Protein 4RLZ (pdb70)

Foldseek 3Di:
DQDQWFDQAFQQRFAAQQAGDGFDFKWWAQCPPFWAFFQTQWAFLLQRHAALYDQDSQQAQKWWAWWAQQDPDPFQRIKGQTQAPVRHRDALPDLHLAHRNHRFWFFKWWWWKFWDDDDDPDPCQGIWIWIFGLADQQQQRSHGMGGIGTDGDDDDHGTTMMTGTAFTEDDDPTDIGQRHGRQNHGPVDHGGRTQDTDADPAPQKTWIWRKDQGDYDYDDDTDIHTHFGTSVRSVVSNVSSDDAPEQWFKKFWAQVVVRDTPFIWTQGSRRGIMARHHRITTDDHDRSIDIITDGHDYPRDDTDHD/DFFDQKFDWAFQQRFAAQQAGDGFDFKWWAQPVPFFAFFQTQWAFLLQRRAALYDQDSQQAQKWWAWWAQQPPDPFQRIKGQTQAPVRHRDDLPPQHQAHRNHHFWFFKWWWWKFWDDDPDPDDCQRIWIWIFGLQDQQQQRSVRMTGTGTDGDDDDHGTTMITGTAFTEDDPVTDTGQRDGRNNHGPPHDGGRGQDTDFDDDPQKTFIWRWDQGDYPYDDDGDIHTHFGTSSSSNVSNVSSGDDPAQWWKKFKADPVVRDTDFIWIQGSRGGIMAREHHITTDDDDRSIGMITDGGDYPPDDTDHD

Sequence (613 aa):
TKPFTLPILTIGELTNSRFPAPIDQLYTSPNADVVVQPQNGRCSLDGELQGTTQLLTTAICSYRGMTSNPTRDYWDGHLLHLVHPNGATYDPTEDVPAPFGTQDFRGILYGVLTQNPRASGDEAANSQGVYISSTSEKFTPKLGTIGLHQVQGNIASNQQSKFTPVGIAVNGNTPFRQWELPNYSGALTLNTNLAPAVGPNFPGEQILFFRSNVPSVQGGQPIEIDCLIPQEWVSHFYQESAPSQSDVALVRYVNPDTGRTIFEAKLHRQGFITIAATGSNPVVVPPNGYFRFDSWVNQFYALAPMKTKPFTLPILTIGELTNSRFPAPIDQLYTSPNADVVVQPQNGRCSLDGELQGTTQLLTTAICSYRGMTSNPTRDYWDGHLLHLVHPNGATYDPTEDVPAPFGTQDFRGILYGVLTQNPRASGDEAANSQGVYISSTSEKFTPKLGTIGLHQVQGNIASNQQSKFTPVGIAVNGNTPFRQWELPNYSGALTLNTNLAPAVGPNFPGEQILFFRSNVPSVQGGQPIEIDCLIPQEWVSHFYQESAPSQSDVALVRYVNPDTGRTIFEAKLHRQQGFITIAATGSNPVVVPPNGYFRFDSWVNQFYALAPM

B-factor: mean 13.74, std 7.56, range [4.58, 46.25]

Nearest PDB structures (foldseek):
  4rm0-assembly1_B  TM=9.981E-01  e=3.046E-60  Norovirus NLV/IF1998/2003/Iraq
  5zuq-assembly1_A-2  TM=9.611E-01  e=1.675E-45  Norovirus Hu/GII.17/C142/GF/1978
  5f4j-assembly1_A-2  TM=9.579E-01  e=4.910E-45  Norovirus GII/Hu/JP/2002/GII.P16_GII.17/Saitama/T87
  8v97-assembly1_B  TM=9.602E-01  e=1.293E-44  Norovirus GII
  4x05-assembly2_C  TM=9.397E-01  e=1.238E-43  Norovirus Hu/GII.4/Farmington Hills/2004/USA

Solvent-accessible surface area: 23514 Å² total; per-residue (Å²): 132,100,95,6,59,15,6,98,14,25,24,26,42,6,1,0,1,0,2,28,9,41,7,62,63,2,35,1,16,76,34,70,156,69,97,7,36,2,0,3,0,1,0,12,1,30,4,108,57,61,12,0,2,24,17,11,13,28,6,2,0,12,6,66,2,62,3,17,92,90,44,227,41,198,40,1,29,15,38,0,87,12,42,8,17,78,29,47,117,16,56,54,123,46,120,10,1,0,2,63,0,0,0,1,0,54,0,0,0,1,0,1,0,6,13,67,69,115,88,40,76,102,73,7,12,2,0,11,1,0,0,0,5,3,52,22,131,79,3,18,0,20,100,12,28,0,2,0,26,68,30,29,46,116,11,30,38,89,41,118,3,69,3,34,8,3,0,0,0,43,27,88,128,8,69,26,120,23,29,84,32,0,52,1,14,13,72,185,67,157,38,54,71,59,3,67,52,16,28,44,148,55,132,49,12,10,7,0,0,2,31,0,60,4,18,5,0,12,18,33,133,78,11,45,0,3,0,1,0,0,5,32,6,0,33,32,2,72,50,46,53,1,69,29,109,33,68,2,0,12,0,60,6,5,18,61,121,91,61,166,61,75,16,34,0,2,0,18,93,88,0,4,0,0,0,18,20,125,24,68,63,63,14,129,20,25,111,47,0,21,8,103,48,62,41,41,19,92,97,141,79,69,19,57,113,92,247,91,87,92,7,55,15,8,97,15,25,25,20,45,5,1,0,1,0,2,29,10,35,6,60,60,1,33,1,11,74,40,87,144,68,96,8,38,2,0,3,1,0,0,10,1,46,10,106,54,33,12,0,5,25,18,12,13,29,5,2,0,12,8,61,2,75,1,17,88,86,46,232,48,195,45,1,28,14,39,0,85,13,43,8,17,88,31,47,115,16,65,54,115,50,126,16,1,0,3,66,0,0,0,1,0,58,0,0,0,1,0,1,0,5,16,71,54,108,101,31,71,92,70,8,8,2,0,9,0,0,0,0,5,3,57,20,133,81,3,16,0,26,102,10,26,0,2,0,24,68,28,29,44,115,12,34,37,79,43,125,4,67,4,34,9,3,0,0,0,19,39,89,124,8,59,30,114,25,28,66,34,0,44,2,25,5,64,180,50,159,43,57,71,56,3,66,51,18,29,63,124,48,115,51,11,13,8,0,1,0,30,0,61,4,18,2,0,7,10,36,114,84,5,42,0,2,0,1,0,0,6,32,4,0,34,34,2,70,49,50,59,1,61,18,100,30,92,5,0,7,0,62,3,9,19,67,102,85,41,165,58,76,15,19,0,3,0,15,105,49,0,11,0,0,0,15,14,116,32,66,64,65,17,128,19,31,108,76,0,41,8,86,42,47,47,54,27,82,114,151,65,74,12,57,118,96

Structure (mmCIF, N/CA/C/O backbone):
data_4RLZ
#
_entry.id   4RLZ
#
_cell.length_a   49.495
_cell.length_b   112.663
_cell.length_c   59.711
_cell.angle_alpha   90.00
_cell.angle_beta   108.50
_cell.angle_gamma   90.00
#
_symmetry.space_group_name_H-M   'P 1 21 1'
#
loop_
_entity.id
_entity.type
_entity.pdbx_description
1 polymer 'Capsid protein'
2 non-polymer GLYCEROL
3 water water
#
loop_
_atom_site.group_PDB
_atom_site.id
_atom_site.type_symbol
_atom_site.label_atom_id
_atom_site.label_alt_id
_atom_site.label_comp_id
_atom_site.label_asym_id
_atom_site.label_entity_id
_atom_site.label_seq_id
_atom_site.pdbx_PDB_ins_code
_atom_site.Cartn_x
_atom_site.Cartn_y
_atom_site.Cartn_z
_atom_site.occupancy
_atom_site.B_iso_or_equiv
_atom_site.auth_seq_id
_atom_site.auth_comp_id
_atom_site.auth_asym_id
_atom_site.auth_atom_id
_atom_site.pdbx_PDB_model_num
ATOM 1 N N . THR A 1 11 ? -0.769 -3.545 45.376 1.00 29.64 222 THR A N 1
ATOM 2 C CA . THR A 1 11 ? -1.241 -2.209 45.024 1.00 29.01 222 THR A CA 1
ATOM 3 C C . THR A 1 11 ? -0.504 -1.662 43.799 1.00 26.85 222 THR A C 1
ATOM 4 O O . THR A 1 11 ? 0.725 -1.676 43.745 1.00 27.54 222 THR A O 1
ATOM 8 N N . LYS A 1 12 ? -1.262 -1.185 42.817 1.00 24.52 223 LYS A N 1
ATOM 9 C CA . LYS A 1 12 ? -0.682 -0.672 41.580 1.00 22.29 223 LYS A CA 1
ATOM 10 C C . LYS A 1 12 ? 0.259 0.485 41.870 1.00 19.76 223 LYS A C 1
ATOM 11 O O . LYS A 1 12 ? -0.155 1.489 42.444 1.00 19.11 223 LYS A O 1
ATOM 17 N N . PRO A 1 13 ? 1.531 0.351 41.477 1.00 18.52 224 PRO A N 1
ATOM 18 C CA . PRO A 1 13 ? 2.498 1.415 41.765 1.00 17.10 224 PRO A CA 1
ATOM 19 C C . PRO A 1 13 ? 2.222 2.697 40.989 1.00 14.59 224 PRO A C 1
ATOM 20 O O . PRO A 1 13 ? 1.854 2.673 39.811 1.00 14.80 224 PRO A O 1
ATOM 24 N N . PHE A 1 14 ? 2.409 3.816 41.674 1.00 13.17 225 PHE A N 1
ATOM 25 C CA . PHE A 1 14 ? 2.322 5.128 41.061 1.00 12.17 225 PHE A CA 1
ATOM 26 C C . PHE A 1 14 ? 3.575 5.382 40.226 1.00 11.84 225 PHE A C 1
ATOM 27 O O . PHE A 1 14 ? 4.676 5.023 40.627 1.00 12.74 225 PHE A O 1
ATOM 35 N N . THR A 1 15 ? 3.399 5.992 39.058 1.00 10.45 226 THR A N 1
ATOM 36 C CA . THR A 1 15 ? 4.521 6.344 38.186 1.00 10.75 226 THR A CA 1
ATOM 37 C C . THR A 1 15 ? 4.267 7.676 37.490 1.00 10.04 226 THR A C 1
ATOM 38 O O . THR A 1 15 ? 3.121 8.110 37.374 1.00 10.68 226 THR A O 1
ATOM 42 N N . LEU A 1 16 ? 5.347 8.296 37.012 1.00 10.42 227 LEU A N 1
ATOM 43 C CA . LEU A 1 16 ? 5.277 9.443 36.109 1.00 10.22 227 LEU A CA 1
ATOM 44 C C . LEU A 1 16 ? 5.745 9.002 34.737 1.00 11.81 227 LEU A C 1
ATOM 45 O O . LEU A 1 16 ? 6.614 8.140 34.632 1.00 13.51 227 LEU A O 1
ATOM 50 N N . PRO A 1 17 ? 5.191 9.596 33.674 1.00 11.32 228 PRO A N 1
ATOM 51 C CA . PRO A 1 17 ? 5.660 9.202 32.344 1.00 11.66 228 PRO A CA 1
ATOM 52 C C . PRO A 1 17 ? 7.073 9.716 32.113 1.00 11.77 228 PRO A C 1
ATOM 53 O O . PRO A 1 17 ? 7.464 10.749 32.671 1.00 14.53 228 PRO A O 1
ATOM 57 N N . ILE A 1 18 ? 7.839 8.991 31.310 1.00 10.52 229 ILE A N 1
ATOM 58 C CA . ILE A 1 18 ? 9.193 9.403 30.992 1.00 11.35 229 ILE A CA 1
ATOM 59 C C . ILE A 1 18 ? 9.126 10.331 29.785 1.00 9.92 229 ILE A C 1
ATOM 60 O O . ILE A 1 18 ? 9.078 9.885 28.636 1.00 9.80 229 ILE A O 1
ATOM 65 N N . LEU A 1 19 ? 9.081 11.629 30.070 1.00 8.35 230 LEU A N 1
ATOM 66 C CA . LEU A 1 19 ? 8.939 12.657 29.052 1.00 8.21 230 LEU A CA 1
ATOM 67 C C . LEU A 1 19 ? 9.783 13.838 29.482 1.00 7.83 230 LEU A C 1
ATOM 68 O O . LEU A 1 19 ? 9.629 14.348 30.601 1.00 8.70 230 LEU A O 1
ATOM 73 N N . THR A 1 20 ? 10.683 14.260 28.602 1.00 8.13 231 THR A N 1
ATOM 74 C CA . THR A 1 20 ? 11.553 15.390 28.889 1.00 7.80 231 THR A CA 1
ATOM 75 C C . THR A 1 20 ? 10.782 16.694 28.699 1.00 7.58 231 THR A C 1
ATOM 76 O O . THR A 1 20 ? 9.639 16.696 28.239 1.00 7.69 231 THR A O 1
ATOM 80 N N . ILE A 1 21 ? 11.405 17.814 29.041 1.00 7.58 232 ILE A N 1
ATOM 81 C CA . ILE A 1 21 ? 10.685 19.075 28.977 1.00 8.76 232 ILE A CA 1
ATOM 82 C C . ILE A 1 21 ? 10.191 19.375 27.558 1.00 9.67 232 ILE A C 1
ATOM 83 O O . ILE A 1 21 ? 9.098 19.922 27.386 1.00 11.35 232 ILE A O 1
ATOM 88 N N . GLY A 1 22 ? 10.977 18.984 26.554 1.00 8.34 233 GLY A N 1
ATOM 89 C CA . GLY A 1 22 ? 10.624 19.165 25.154 1.00 9.38 233 GLY A CA 1
ATOM 90 C C . GLY A 1 22 ? 9.613 18.157 24.632 1.00 9.02 233 GLY A C 1
ATOM 91 O O . GLY A 1 22 ? 9.284 18.174 23.444 1.00 9.94 233 GLY A O 1
ATOM 92 N N . GLU A 1 23 ? 9.116 17.294 25.519 1.00 7.22 234 GLU A N 1
ATOM 93 C CA . GLU A 1 23 ? 8.107 16.292 25.190 1.00 7.22 234 GLU A CA 1
ATOM 94 C C . GLU A 1 23 ? 6.829 16.514 26.005 1.00 6.86 234 GLU A C 1
ATOM 95 O O . GLU A 1 23 ? 6.033 15.594 26.164 1.00 8.68 234 GLU A O 1
ATOM 101 N N . LEU A 1 24 ? 6.633 17.737 26.512 1.00 6.85 235 LEU A N 1
ATOM 102 C CA . LEU A 1 24 ? 5.480 18.045 27.358 1.00 6.40 235 LEU A CA 1
ATOM 103 C C . LEU A 1 24 ? 4.641 19.181 26.788 1.00 6.08 235 LEU A C 1
ATOM 104 O O . LEU A 1 24 ? 5.173 20.133 26.192 1.00 6.75 235 LEU A O 1
ATOM 109 N N . THR A 1 25 ? 3.339 19.094 27.037 1.00 6.34 236 THR A N 1
ATOM 110 C CA . THR A 1 25 ? 2.363 20.065 26.564 1.00 6.29 236 THR A CA 1
ATOM 111 C C . THR A 1 25 ? 1.718 20.804 27.740 1.00 5.78 236 THR A C 1
ATOM 112 O O . THR A 1 25 ? 1.360 20.183 28.762 1.00 6.22 236 THR A O 1
ATOM 116 N N . ASN A 1 26 ? 1.545 22.118 27.603 1.00 5.42 237 ASN A N 1
ATOM 117 C CA . ASN A 1 26 ? 0.796 22.881 28.591 1.00 5.98 237 ASN A CA 1
ATOM 118 C C . ASN A 1 26 ? -0.653 22.391 28.644 1.00 6.04 237 ASN A C 1
ATOM 119 O O . ASN A 1 26 ? -1.277 22.154 27.605 1.00 6.83 237 ASN A O 1
ATOM 124 N N . SER A 1 27 ? -1.190 22.257 29.855 1.00 5.81 238 SER A N 1
ATOM 125 C CA . SER A 1 27 ? -2.553 21.789 30.039 1.00 5.93 238 SER A CA 1
ATOM 126 C C . SER A 1 27 ? -3.556 22.938 30.130 1.00 5.80 238 SER A C 1
ATOM 127 O O . SER A 1 27 ? -4.752 22.698 30.241 1.00 6.32 238 SER A O 1
ATOM 130 N N . ARG A 1 28 ? -3.064 24.182 30.091 1.00 5.81 239 ARG A N 1
ATOM 131 C CA . ARG A 1 28 ? -3.946 25.354 30.154 1.00 6.21 239 ARG A CA 1
ATOM 132 C C . ARG A 1 28 ? -4.032 26.120 28.829 1.00 6.36 239 ARG A C 1
ATOM 133 O O . ARG A 1 28 ? -4.883 26.988 28.662 1.00 7.15 239 ARG A O 1
ATOM 141 N N . PHE A 1 29 ? -3.150 25.799 27.888 1.00 6.20 240 PHE A N 1
ATOM 142 C CA . PHE A 1 29 ? -3.160 26.405 26.566 1.00 7.15 240 PHE A CA 1
ATOM 143 C C . PHE A 1 29 ? -2.419 25.430 25.652 1.00 7.48 240 PHE A C 1
ATOM 144 O O . PHE A 1 29 ? -1.425 24.860 26.067 1.00 7.29 240 PHE A O 1
ATOM 152 N N . PRO A 1 30 ? -2.897 25.224 24.412 1.00 7.05 241 PRO A N 1
ATOM 153 C CA . PRO A 1 30 ? -2.235 24.214 23.569 1.00 7.95 241 PRO A CA 1
ATOM 154 C C . PRO A 1 30 ? -0.896 24.714 23.028 1.00 7.65 241 PRO A C 1
ATOM 155 O O . PRO A 1 30 ? -0.834 25.313 21.953 1.00 9.09 241 PRO A O 1
ATOM 159 N N . ALA A 1 31 ? 0.167 24.468 23.786 1.00 7.15 242 ALA A N 1
ATOM 160 C CA . ALA A 1 31 ? 1.508 24.916 23.447 1.00 8.00 242 ALA A CA 1
ATOM 161 C C . ALA A 1 31 ? 2.481 24.007 24.164 1.00 7.48 242 ALA A C 1
ATOM 162 O O . ALA A 1 31 ? 2.181 23.510 25.256 1.00 7.44 242 ALA A O 1
ATOM 164 N N . PRO A 1 32 ? 3.656 23.783 23.574 1.00 7.32 243 PRO A N 1
ATOM 165 C CA . PRO A 1 32 ? 4.672 23.013 24.298 1.00 7.56 243 PRO A CA 1
ATOM 166 C C . PRO A 1 32 ? 5.144 23.752 25.545 1.00 7.21 243 PRO A C 1
ATOM 167 O O . PRO A 1 32 ? 5.144 24.988 25.592 1.00 7.73 243 PRO A O 1
ATOM 171 N N . ILE A 1 33 ? 5.555 22.995 26.550 1.00 7.59 244 ILE A N 1
ATOM 172 C CA . ILE A 1 33 ? 6.251 23.566 27.688 1.00 7.20 244 ILE A CA 1
ATOM 173 C C . ILE A 1 33 ? 7.628 24.072 27.262 1.00 7.98 244 ILE A C 1
ATOM 174 O O . ILE A 1 33 ? 8.375 23.348 26.602 1.00 9.52 244 ILE A O 1
ATOM 179 N N . ASP A 1 34 ? 7.940 25.316 27.636 1.00 7.94 245 ASP A N 1
ATOM 180 C CA . ASP A 1 34 ? 9.216 25.968 27.317 1.00 9.58 245 ASP A CA 1
ATOM 181 C C . ASP A 1 34 ? 10.191 25.991 28.493 1.00 9.42 245 ASP A C 1
ATOM 182 O O . ASP A 1 34 ? 11.402 26.003 28.301 1.00 10.12 245 ASP A O 1
ATOM 187 N N . GLN A 1 35 ? 9.655 26.069 29.705 1.00 9.18 246 GLN A N 1
ATOM 188 C CA . GLN A 1 35 ? 10.464 26.260 30.912 1.00 9.18 246 GLN A CA 1
ATOM 189 C C . GLN A 1 35 ? 9.742 25.659 32.092 1.00 8.54 246 GLN A C 1
ATOM 190 O O . GLN A 1 35 ? 8.525 25.524 32.061 1.00 8.48 246 GLN A O 1
ATOM 196 N N . LEU A 1 36 ? 10.490 25.347 33.149 1.00 8.66 247 LEU A N 1
ATOM 197 C CA . LEU A 1 36 ? 9.909 25.260 34.482 1.00 8.18 247 LEU A CA 1
ATOM 198 C C . LEU A 1 36 ? 10.120 26.614 35.148 1.00 7.77 247 LEU A C 1
ATOM 199 O O . LEU A 1 36 ? 11.106 27.297 34.884 1.00 9.11 247 LEU A O 1
ATOM 204 N N . TYR A 1 37 ? 9.195 26.995 36.016 1.00 7.40 248 TYR A N 1
ATOM 205 C CA . TYR A 1 37 ? 9.222 28.336 36.573 1.00 8.43 248 TYR A CA 1
ATOM 206 C C . TYR A 1 37 ? 8.656 28.315 37.987 1.00 7.88 248 TYR A C 1
ATOM 207 O O . TYR A 1 37 ? 7.718 27.569 38.275 1.00 9.16 248 TYR A O 1
ATOM 216 N N . THR A 1 38 ? 9.219 29.133 38.869 1.00 7.74 249 THR A N 1
ATOM 217 C CA . THR A 1 38 ? 8.708 29.211 40.226 1.00 8.70 249 THR A CA 1
ATOM 218 C C . THR A 1 38 ? 8.502 30.670 40.622 1.00 9.04 249 THR A C 1
ATOM 219 O O . THR A 1 38 ? 9.181 31.561 40.117 1.00 9.84 249 THR A O 1
ATOM 223 N N . SER A 1 39 ? 7.534 30.902 41.503 1.00 10.06 250 SER A N 1
ATOM 224 C CA . SER A 1 39 ? 7.190 32.238 41.977 1.00 11.66 250 SER A CA 1
ATOM 225 C C . SER A 1 39 ? 6.448 32.109 43.292 1.00 12.00 250 SER A C 1
ATOM 226 O O . SER A 1 39 ? 5.775 31.106 43.524 1.00 12.40 250 SER A O 1
ATOM 229 N N . PRO A 1 40 ? 6.548 33.129 44.158 1.00 12.96 251 PRO A N 1
ATOM 230 C CA . PRO A 1 40 ? 5.715 33.123 45.366 1.00 13.61 251 PRO A CA 1
ATOM 231 C C . PRO A 1 40 ? 4.246 33.443 45.089 1.00 12.03 251 PRO A C 1
ATOM 232 O O . PRO A 1 40 ? 3.390 33.118 45.910 1.00 13.41 251 PRO A O 1
ATOM 236 N N . ASN A 1 41 ? 3.955 34.054 43.946 1.00 12.04 252 ASN A N 1
ATOM 237 C CA . ASN A 1 41 ? 2.598 34.520 43.656 1.00 12.83 252 ASN A CA 1
ATOM 238 C C . ASN A 1 41 ? 1.933 35.179 44.864 1.00 12.91 252 ASN A C 1
ATOM 239 O O . ASN A 1 41 ? 0.811 34.845 45.234 1.00 12.37 252 ASN A O 1
ATOM 244 N N . ALA A 1 42 ? 2.637 36.137 45.459 1.00 14.96 253 ALA A N 1
ATOM 245 C CA . ALA A 1 42 ? 2.162 36.816 46.663 1.00 17.07 253 ALA A CA 1
ATOM 246 C C . ALA A 1 42 ? 0.789 37.454 46.448 1.00 17.02 253 ALA A C 1
ATOM 247 O O . ALA A 1 42 ? 0.541 38.071 45.418 1.00 17.11 253 ALA A O 1
ATOM 249 N N . ASP A 1 43 ? -0.106 37.277 47.413 1.00 17.46 254 ASP A N 1
ATOM 250 C CA . ASP A 1 43 ? -1.426 37.915 47.377 1.00 18.35 254 ASP A CA 1
ATOM 251 C C . ASP A 1 43 ? -2.316 37.477 46.210 1.00 17.31 254 ASP A C 1
ATOM 252 O O . ASP A 1 43 ? -3.329 38.118 45.940 1.00 18.90 254 ASP A O 1
ATOM 257 N N . VAL A 1 44 ? -1.944 36.400 45.524 1.00 15.77 255 VAL A N 1
ATOM 258 C CA . VAL A 1 44 ? -2.713 35.916 44.384 1.00 14.72 255 VAL A CA 1
ATOM 259 C C . VAL A 1 44 ? -3.115 34.472 44.631 1.00 13.14 255 VAL A C 1
ATOM 260 O O . VAL A 1 44 ? -2.272 33.654 44.980 1.00 16.63 255 VAL A O 1
ATOM 264 N N . VAL A 1 45 ? -4.394 34.156 44.449 1.00 10.87 256 VAL A N 1
ATOM 265 C CA . VAL A 1 45 ? -4.878 32.786 44.618 1.00 9.61 256 VAL A CA 1
ATOM 266 C C . VAL A 1 45 ? -4.681 32.003 43.319 1.00 9.12 256 VAL A C 1
ATOM 267 O O . VAL A 1 45 ? -5.137 32.413 42.256 1.00 12.36 256 VAL A O 1
ATOM 271 N N . VAL A 1 46 ? -3.985 30.876 43.415 1.00 7.68 257 VAL A N 1
ATOM 272 C CA . VAL A 1 46 ? -3.699 30.031 42.266 1.00 7.28 257 VAL A CA 1
ATOM 273 C C . VAL A 1 46 ? -4.729 28.911 42.237 1.00 6.13 257 VAL A C 1
ATOM 274 O O . VAL A 1 46 ? -4.685 27.980 43.050 1.00 7.06 257 VAL A O 1
ATOM 278 N N . GLN A 1 47 ? -5.674 29.019 41.309 1.00 6.07 258 GLN A N 1
ATOM 279 C CA . GLN A 1 47 ? -6.811 28.108 41.253 1.00 6.19 258 GLN A CA 1
ATOM 280 C C . GLN A 1 47 ? -7.229 27.833 39.796 1.00 5.67 258 GLN A C 1
ATOM 281 O O . GLN A 1 47 ? -8.392 28.005 39.426 1.00 5.91 258 GLN A O 1
ATOM 287 N N . PRO A 1 48 ? -6.272 27.405 38.960 1.00 5.80 259 PRO A N 1
ATOM 288 C CA . PRO A 1 48 ? -6.615 27.112 37.566 1.00 5.88 259 PRO A CA 1
ATOM 289 C C . PRO A 1 48 ? -7.608 25.955 37.490 1.00 5.82 259 PRO A C 1
ATOM 290 O O . PRO A 1 48 ? -7.695 25.130 38.407 1.00 5.98 259 PRO A O 1
ATOM 294 N N . GLN A 1 49 ? -8.357 25.919 36.394 1.00 5.59 260 GLN A N 1
ATOM 295 C CA . GLN A 1 49 ? -9.397 24.916 36.200 1.00 5.74 260 GLN A CA 1
ATOM 296 C C . GLN A 1 49 ? -9.090 23.896 35.108 1.00 5.50 260 GLN A C 1
ATOM 297 O O . GLN A 1 49 ? -9.665 22.802 35.106 1.00 6.14 260 GLN A O 1
ATOM 303 N N . ASN A 1 50 ? -8.198 24.256 34.184 1.00 5.42 261 ASN A N 1
ATOM 304 C CA . ASN A 1 50 ? -7.631 23.295 33.239 1.00 5.81 261 ASN A CA 1
ATOM 305 C C . ASN A 1 50 ? -6.310 22.758 33.794 1.00 5.61 261 ASN A C 1
ATOM 306 O O . ASN A 1 50 ? -5.646 23.418 34.603 1.00 6.21 261 ASN A O 1
ATOM 311 N N . GLY A 1 51 ? -5.933 21.558 33.369 1.00 5.56 262 GLY A N 1
ATOM 312 C CA . GLY A 1 51 ? -4.734 20.937 33.891 1.00 5.86 262 GLY A CA 1
ATOM 313 C C . GLY A 1 51 ? -4.851 20.521 35.347 1.00 5.54 262 GLY A C 1
ATOM 314 O O . GLY A 1 51 ? -3.879 20.610 36.093 1.00 5.94 262 GLY A O 1
ATOM 315 N N . ARG A 1 52 ? -6.034 20.048 35.737 1.00 5.51 263 ARG A N 1
ATOM 316 C CA . ARG A 1 52 ? -6.302 19.642 37.111 1.00 6.07 263 ARG A CA 1
ATOM 317 C C . ARG A 1 52 ? -6.656 18.167 37.167 1.00 5.80 263 ARG A C 1
ATOM 318 O O . ARG A 1 52 ? -7.662 17.724 36.612 1.00 6.46 263 ARG A O 1
ATOM 326 N N . CYS A 1 53 ? -5.811 17.405 37.845 1.00 6.49 264 CYS A N 1
ATOM 327 C CA . CYS A 1 53 ? -6.025 15.978 37.993 1.00 6.67 264 CYS A CA 1
ATOM 328 C C . CYS A 1 53 ? -5.302 15.533 39.246 1.00 7.15 264 CYS A C 1
ATOM 329 O O . CYS A 1 53 ? -4.139 15.879 39.448 1.00 7.78 264 CYS A O 1
ATOM 332 N N . SER A 1 54 ? -5.992 14.780 40.092 1.00 7.64 265 SER A N 1
ATOM 333 C CA . SER A 1 54 ? -5.362 14.198 41.266 1.00 8.64 265 SER A CA 1
ATOM 334 C C . SER A 1 54 ? -4.426 13.062 40.860 1.00 7.64 265 SER A C 1
ATOM 335 O O . SER A 1 54 ? -4.525 12.523 39.756 1.00 8.02 265 SER A O 1
ATOM 338 N N . LEU A 1 55 ? -3.529 12.681 41.762 1.00 7.70 266 LEU A N 1
ATOM 339 C CA . LEU A 1 55 ? -2.536 11.668 41.436 1.00 8.16 266 LEU A CA 1
ATOM 340 C C . LEU A 1 55 ? -3.131 10.285 41.233 1.00 8.07 266 LEU A C 1
ATOM 341 O O . LEU A 1 55 ? -2.474 9.409 40.660 1.00 8.80 266 LEU A O 1
ATOM 346 N N . ASP A 1 56 ? -4.361 10.081 41.698 1.00 8.25 267 ASP A N 1
ATOM 347 C CA . ASP A 1 56 ? -5.026 8.806 41.412 1.00 10.41 267 ASP A CA 1
ATOM 348 C C . ASP A 1 56 ? -5.999 8.867 40.236 1.00 8.91 267 ASP A C 1
ATOM 349 O O . ASP A 1 56 ? -6.802 7.949 40.048 1.00 10.65 267 ASP A O 1
ATOM 354 N N . GLY A 1 57 ? -5.911 9.934 39.442 1.00 8.10 268 GLY A N 1
ATOM 355 C CA . GLY A 1 57 ? -6.545 9.948 38.138 1.00 8.20 268 GLY A CA 1
ATOM 356 C C . GLY A 1 57 ? -7.912 10.587 38.065 1.00 8.30 268 GLY A C 1
ATOM 357 O O . GLY A 1 57 ? -8.613 10.403 37.077 1.00 9.26 268 GLY A O 1
ATOM 358 N N . GLU A 1 58 ? -8.289 11.352 39.084 1.00 7.96 269 GLU A N 1
ATOM 359 C CA . GLU A 1 58 ? -9.564 12.050 39.050 1.00 8.47 269 GLU A CA 1
ATOM 360 C C . GLU A 1 58 ? -9.414 13.464 38.485 1.00 7.66 269 GLU A C 1
ATOM 361 O O . GLU A 1 58 ? -8.740 14.319 39.065 1.00 8.07 269 GLU A O 1
ATOM 367 N N . LEU A 1 59 ? -10.024 13.696 37.330 1.00 7.52 270 LEU A N 1
ATOM 368 C CA . LEU A 1 59 ? -10.013 15.015 36.707 1.00 8.32 270 LEU A CA 1
ATOM 369 C C . LEU A 1 59 ? -10.849 15.989 37.521 1.00 8.07 270 LEU A C 1
ATOM 370 O O . LEU A 1 59 ? -11.850 15.606 38.128 1.00 9.55 270 LEU A O 1
ATOM 375 N N . GLN A 1 60 ? -10.452 17.258 37.508 1.00 7.18 271 GLN A N 1
ATOM 376 C CA . GLN A 1 60 ? -11.160 18.294 38.259 1.00 7.82 271 GLN A CA 1
ATOM 377 C C . GLN A 1 60 ? -11.411 19.524 37.386 1.00 7.02 271 GLN A C 1
ATOM 378 O O . GLN A 1 60 ? -10.817 19.674 36.317 1.00 7.28 271 GLN A O 1
ATOM 384 N N . GLY A 1 61 ? -12.275 20.420 37.857 1.00 6.94 272 GLY A N 1
ATOM 385 C CA . GLY A 1 61 ? -12.527 21.670 37.161 1.00 7.52 272 GLY A CA 1
ATOM 386 C C . GLY A 1 61 ? -13.076 21.435 35.769 1.00 6.50 272 GLY A C 1
ATOM 387 O O . GLY A 1 61 ? -13.986 20.631 35.579 1.00 7.60 272 GLY A O 1
ATOM 388 N N . THR A 1 62 ? -12.504 22.122 34.783 1.00 6.17 273 THR A N 1
ATOM 389 C CA . THR A 1 62 ? -12.923 21.982 33.394 1.00 5.92 273 THR A CA 1
ATOM 390 C C . THR A 1 62 ? -11.952 21.080 32.632 1.00 6.00 273 THR A C 1
ATOM 391 O O . THR A 1 62 ? -11.926 21.079 31.408 1.00 6.53 273 THR A O 1
ATOM 395 N N . THR A 1 63 ? -11.175 20.284 33.355 1.00 5.99 274 THR A N 1
ATOM 396 C CA . THR A 1 63 ? -10.130 19.485 32.725 1.00 6.25 274 THR A CA 1
ATOM 397 C C . THR A 1 63 ? -10.688 18.289 31.971 1.00 6.32 274 THR A C 1
ATOM 398 O O . THR A 1 63 ? -11.569 17.578 32.467 1.00 6.88 274 THR A O 1
ATOM 402 N N . GLN A 1 64 ? -10.177 18.099 30.756 1.00 6.12 275 GLN A N 1
ATOM 403 C CA . GLN A 1 64 ? -10.484 16.937 29.949 1.00 6.55 275 GLN A CA 1
ATOM 404 C C . GLN A 1 64 ? -9.169 16.446 29.323 1.00 6.16 275 GLN A C 1
ATOM 405 O O . GLN A 1 64 ? -8.098 16.940 29.686 1.00 6.79 275 GLN A O 1
ATOM 411 N N . LEU A 1 65 ? -9.235 15.457 28.431 1.00 6.32 276 LEU A N 1
ATOM 412 C CA . LEU A 1 65 ? -8.035 14.704 28.050 1.00 6.85 276 LEU A CA 1
ATOM 413 C C . LEU A 1 65 ? -7.320 15.154 26.78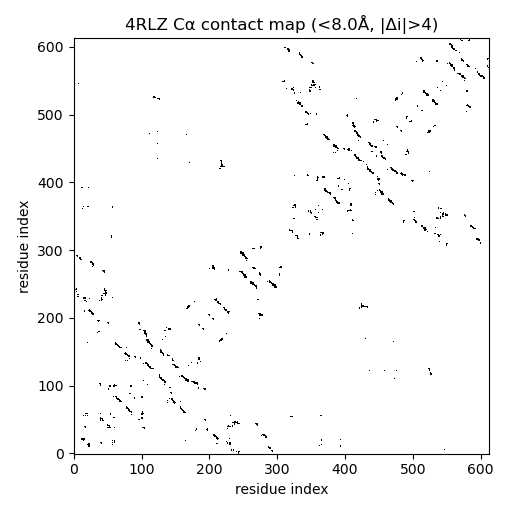0 1.00 6.82 276 LEU A C 1
ATOM 414 O O . LEU A 1 65 ? -6.147 14.832 26.604 1.00 7.56 276 LEU A O 1
ATOM 419 N N . LEU A 1 66 ? -8.018 15.857 25.887 1.00 7.27 277 LEU A N 1
ATOM 420 C CA . LEU A 1 66 ? -7.449 16.216 24.591 1.00 7.49 277 LEU A CA 1
ATOM 421 C C . LEU A 1 66 ? -6.744 17.559 24.616 1.00 7.17 277 LEU A C 1
ATOM 422 O O . LEU A 1 66 ? -7.281 18.558 25.099 1.00 8.42 277 LEU A O 1
ATOM 427 N N . THR A 1 67 ? -5.562 17.608 24.020 1.00 7.38 278 THR A N 1
ATOM 428 C CA . THR A 1 67 ? -4.893 18.885 23.829 1.00 7.93 278 THR A CA 1
ATOM 429 C C . THR A 1 67 ? -5.756 19.831 22.989 1.00 7.94 278 THR A C 1
ATOM 430 O O . THR A 1 67 ? -5.821 21.023 23.263 1.00 7.70 278 THR A O 1
ATOM 434 N N . THR A 1 68 ? -6.399 19.292 21.953 1.00 8.45 279 THR A N 1
ATOM 435 C CA . THR A 1 68 ? -7.170 20.084 20.994 1.00 9.04 279 THR A CA 1
ATOM 436 C C . THR A 1 68 ? -8.426 20.715 21.585 1.00 8.69 279 THR A C 1
ATOM 437 O O . THR A 1 68 ? -9.042 21.577 20.957 1.00 10.53 279 THR A O 1
ATOM 441 N N . ALA A 1 69 ? -8.816 20.296 22.783 1.00 7.77 280 ALA A N 1
ATOM 442 C CA . ALA A 1 69 ? -10.014 20.851 23.400 1.00 8.27 280 ALA A CA 1
ATOM 443 C C . ALA A 1 69 ? -9.706 22.008 24.353 1.00 8.03 280 ALA A C 1
ATOM 444 O O . ALA A 1 69 ? -10.617 22.715 24.780 1.00 8.17 280 ALA A O 1
ATOM 446 N N . ILE A 1 70 ? -8.433 22.185 24.702 1.00 8.03 281 ILE A N 1
ATOM 447 C CA . ILE A 1 70 ? -8.041 23.214 25.663 1.00 7.52 281 ILE A CA 1
ATOM 448 C C . ILE A 1 70 ? -8.199 24.598 25.025 1.00 6.76 281 ILE A C 1
ATOM 449 O O . ILE A 1 70 ? -7.604 24.881 23.983 1.00 7.33 281 ILE A O 1
ATOM 454 N N . CYS A 1 71 ? -9.005 25.466 25.632 1.00 6.66 282 CYS A N 1
ATOM 455 C CA . CYS A 1 71 ? -9.265 26.790 25.060 1.00 7.06 282 CYS A CA 1
ATOM 456 C C . CYS A 1 71 ? -9.901 26.716 23.676 1.00 7.18 282 CYS A C 1
ATOM 457 O O . CYS A 1 71 ? -9.738 27.611 22.850 1.00 7.80 282 CYS A O 1
ATOM 460 N N . SER A 1 72 ? -10.637 25.638 23.437 1.00 7.30 283 SER A N 1
ATOM 461 C CA . SER A 1 72 ? -11.402 25.499 22.212 1.00 8.45 283 SER A CA 1
ATOM 462 C C . SER A 1 72 ? -12.874 25.586 22.544 1.00 8.71 283 SER A C 1
ATOM 463 O O . SER A 1 72 ? -13.273 25.308 23.673 1.00 9.78 283 SER A O 1
ATOM 466 N N . TYR A 1 73 ? -13.676 25.984 21.561 1.00 8.58 284 TYR A N 1
ATOM 467 C CA . TYR A 1 73 ? -15.115 26.042 21.735 1.00 8.88 284 TYR A CA 1
ATOM 468 C C . TYR A 1 73 ? -15.802 25.546 20.484 1.00 9.24 284 TYR A C 1
ATOM 469 O O . TYR A 1 73 ? -15.251 25.613 19.379 1.00 9.41 284 TYR A O 1
ATOM 478 N N . ARG A 1 74 ? -17.028 25.082 20.671 1.00 9.63 285 ARG A N 1
ATOM 479 C CA . ARG A 1 74 ? -17.792 24.471 19.618 1.00 11.26 285 ARG A CA 1
ATOM 480 C C . ARG A 1 74 ? -19.254 24.780 19.873 1.00 10.88 285 ARG A C 1
ATOM 481 O O . ARG A 1 74 ? -19.696 24.735 21.012 1.00 11.78 285 ARG A O 1
ATOM 489 N N . GLY A 1 75 ? -20.003 25.088 18.819 1.00 10.87 286 GLY A N 1
ATOM 490 C CA . GLY A 1 75 ? -21.430 25.292 18.965 1.00 11.94 286 GLY A CA 1
ATOM 491 C C . GLY A 1 75 ? -22.053 26.039 17.805 1.00 11.20 286 GLY A C 1
ATOM 492 O O . GLY A 1 75 ? -21.464 26.145 16.735 1.00 12.88 286 GLY A O 1
ATOM 493 N N . MET A 1 76 ? -23.246 26.576 18.030 1.00 12.66 287 MET A N 1
ATOM 494 C CA . MET A 1 76 ? -23.989 27.286 16.998 1.00 12.78 287 MET A CA 1
ATOM 495 C C . MET A 1 76 ? -23.880 28.790 17.208 1.00 12.04 287 MET A C 1
ATOM 496 O O . MET A 1 76 ? -24.116 29.271 18.311 1.00 11.50 287 MET A O 1
ATOM 501 N N . THR A 1 77 ? -23.542 29.546 16.168 1.00 11.84 288 THR A N 1
ATOM 502 C CA . THR A 1 77 ? -23.591 30.999 16.307 1.00 11.47 288 THR A CA 1
ATOM 503 C C . THR A 1 77 ? -25.030 31.491 16.320 1.00 12.39 288 THR A C 1
ATOM 504 O O . THR A 1 77 ? -25.926 30.879 15.739 1.00 13.66 288 THR A O 1
ATOM 508 N N . SER A 1 78 ? -25.226 32.617 16.988 1.00 13.35 289 SER A N 1
ATOM 509 C CA . SER A 1 78 ? -26.521 33.263 17.097 1.00 14.10 289 SER A CA 1
ATOM 510 C C . SER A 1 78 ? -26.799 34.119 15.868 1.00 14.45 289 SER A C 1
ATOM 511 O O . SER A 1 78 ? -26.025 34.116 14.909 1.00 13.99 289 SER A O 1
ATOM 514 N N . ASN A 1 79 ? -27.911 34.849 15.910 1.00 15.45 290 ASN A N 1
ATOM 515 C CA . ASN A 1 79 ? -28.130 35.975 15.011 1.00 16.46 290 ASN A CA 1
ATOM 516 C C . ASN A 1 79 ? -27.276 37.151 15.494 1.00 15.98 290 ASN A C 1
ATOM 517 O O . ASN A 1 79 ? -26.741 37.118 16.600 1.00 14.92 290 ASN A O 1
ATOM 522 N N . PRO A 1 80 ? -27.142 38.202 14.672 1.00 15.98 291 PRO A N 1
ATOM 523 C CA . PRO A 1 80 ? -26.342 39.354 15.112 1.00 15.89 291 PRO A CA 1
ATOM 524 C C . PRO A 1 80 ? -26.903 39.952 16.401 1.00 15.93 291 PRO A C 1
ATOM 525 O O . PRO A 1 80 ? -28.119 40.075 16.545 1.00 16.71 291 PRO A O 1
ATOM 529 N N . THR A 1 81 ? -26.027 40.314 17.330 1.00 15.58 292 THR A N 1
ATOM 530 C CA . THR A 1 81 ? -26.458 40.803 18.638 1.00 16.19 292 THR A CA 1
ATOM 531 C C . THR A 1 81 ? -26.656 42.312 18.695 1.00 17.81 292 THR A C 1
ATOM 532 O O . THR A 1 81 ? -27.342 42.815 19.582 1.00 18.20 292 THR A O 1
ATOM 536 N N . ARG A 1 82 ? -26.012 43.028 17.778 1.00 18.79 293 ARG A N 1
ATOM 537 C CA . ARG A 1 82 ? -25.938 44.488 17.836 1.00 20.67 293 ARG A CA 1
ATOM 538 C C . ARG A 1 82 ? -25.167 45.003 19.062 1.00 19.21 293 ARG A C 1
ATOM 539 O O . ARG A 1 82 ? -25.230 46.187 19.384 1.00 19.96 293 ARG A O 1
ATOM 547 N N . ASP A 1 83 ? -24.438 44.118 19.738 1.00 16.41 294 ASP A N 1
ATOM 548 C CA . ASP A 1 83 ? -23.598 44.511 20.869 1.00 15.55 294 ASP A CA 1
ATOM 549 C C . ASP A 1 83 ? -22.356 45.261 20.390 1.00 15.51 294 ASP A C 1
ATOM 550 O O . ASP A 1 83 ? -21.882 45.047 19.274 1.00 15.94 294 ASP A O 1
ATOM 555 N N . TYR A 1 84 ? -21.817 46.121 21.248 1.00 15.59 295 TYR A N 1
ATOM 556 C CA . TYR A 1 84 ? -20.658 46.935 20.898 1.00 17.01 295 TYR A CA 1
ATOM 557 C C . TYR A 1 84 ? -19.402 46.107 20.620 1.00 15.66 295 TYR A C 1
ATOM 558 O O . TYR A 1 84 ? -18.525 46.539 19.874 1.00 17.45 295 TYR A O 1
ATOM 567 N N . TRP A 1 85 ? -19.321 44.922 21.219 1.00 12.83 296 TRP A N 1
ATOM 568 C CA . TRP A 1 85 ? -18.096 44.123 21.206 1.00 11.14 296 TRP A CA 1
ATOM 569 C C . TRP A 1 85 ? -18.336 42.716 20.649 1.00 10.33 296 TRP A C 1
ATOM 570 O O . TRP A 1 85 ? -17.693 42.303 19.679 1.00 11.11 296 TRP A O 1
ATOM 581 N N . ASP A 1 86 ? -19.257 41.984 21.266 1.00 9.55 297 ASP A N 1
ATOM 582 C CA . ASP A 1 86 ? -19.557 40.620 20.848 1.00 10.37 297 ASP A CA 1
ATOM 583 C C . ASP A 1 86 ? -20.693 40.616 19.841 1.00 10.37 297 ASP A C 1
ATOM 584 O O . ASP A 1 86 ? -21.866 40.549 20.218 1.00 11.05 297 ASP A O 1
ATOM 589 N N . GLY A 1 87 ? -20.338 40.690 18.563 1.00 10.45 298 GLY A N 1
ATOM 590 C CA . GLY A 1 87 ? -21.325 40.773 17.502 1.00 10.99 298 GLY A CA 1
ATOM 591 C C . GLY A 1 87 ? -22.135 39.509 17.297 1.00 10.56 298 GLY A C 1
ATOM 592 O O . GLY A 1 87 ? -23.211 39.553 16.691 1.00 11.73 298 GLY A O 1
ATOM 593 N N . HIS A 1 88 ? -21.606 38.384 17.772 1.00 10.06 299 HIS A N 1
ATOM 594 C CA . HIS A 1 88 ? -22.313 37.109 17.765 1.00 10.28 299 HIS A CA 1
ATOM 595 C C . HIS A 1 88 ? -22.091 36.413 19.087 1.00 10.03 299 HIS A C 1
ATOM 596 O O . HIS A 1 88 ? -21.068 36.618 19.738 1.00 10.52 299 HIS A O 1
ATOM 603 N N . LEU A 1 89 ? -23.058 35.594 19.480 1.00 10.20 300 LEU A N 1
ATOM 604 C CA . LEU A 1 89 ? -22.845 34.644 20.560 1.00 10.72 300 LEU A CA 1
ATOM 605 C C . LEU A 1 89 ? -22.591 33.260 19.981 1.00 10.03 300 LEU A C 1
ATOM 606 O O . LEU A 1 89 ? -22.994 32.962 18.851 1.00 11.15 300 LEU A O 1
ATOM 611 N N . LEU A 1 90 ? -21.927 32.414 20.765 1.00 9.78 301 LEU A N 1
ATOM 612 C CA . LEU A 1 90 ? -21.768 31.007 20.438 1.00 9.86 301 LEU A CA 1
ATOM 613 C C . LEU A 1 90 ? -22.487 30.198 21.503 1.00 10.33 301 LEU A C 1
ATOM 614 O O . LEU A 1 90 ? -22.180 30.301 22.688 1.00 9.91 301 LEU A O 1
ATOM 619 N N . HIS A 1 91 ? -23.465 29.413 21.070 1.00 10.63 302 HIS A N 1
ATOM 620 C CA . HIS A 1 91 ? -24.200 28.513 21.951 1.00 11.43 302 HIS A CA 1
ATOM 621 C C . HIS A 1 91 ? -23.435 27.190 22.046 1.00 11.61 302 HIS A C 1
ATOM 622 O O . HIS A 1 91 ? -23.376 26.430 21.074 1.00 12.80 302 HIS A O 1
ATOM 629 N N . LEU A 1 92 ? -22.851 26.929 23.215 1.00 11.53 303 LEU A N 1
ATOM 630 C CA . LEU A 1 92 ? -21.838 25.885 23.382 1.00 11.77 303 LEU A CA 1
ATOM 631 C C . LEU A 1 92 ? -22.320 24.459 23.576 1.00 11.93 303 LEU A C 1
ATOM 632 O O . LEU A 1 92 ? -23.325 24.208 24.239 1.00 13.31 303 LEU A O 1
ATOM 637 N N . VAL A 1 93 ? -21.551 23.537 23.007 1.00 11.66 304 VAL A N 1
ATOM 638 C CA . VAL A 1 93 ? -21.518 22.144 23.437 1.00 12.02 304 VAL A CA 1
ATOM 639 C C . VAL A 1 93 ? -20.111 21.908 24.012 1.00 11.46 304 VAL A C 1
ATOM 640 O O . VAL A 1 93 ? -19.264 22.806 23.955 1.00 12.35 304 VAL A O 1
ATOM 644 N N . HIS A 1 94 ? -19.846 20.737 24.586 1.00 11.24 305 HIS A N 1
ATOM 645 C CA . HIS A 1 94 ? -18.473 20.430 24.992 1.00 11.64 305 HIS A CA 1
ATOM 646 C C . HIS A 1 94 ? -17.628 20.255 23.738 1.00 11.19 305 HIS A C 1
ATOM 647 O O . HIS A 1 94 ? -18.163 19.937 22.673 1.00 11.61 305 HIS A O 1
ATOM 654 N N . PRO A 1 95 ? -16.301 20.435 23.852 1.00 11.46 306 PRO A N 1
ATOM 655 C CA . PRO A 1 95 ? -15.441 20.255 22.674 1.00 13.36 306 PRO A CA 1
ATOM 656 C C . PRO A 1 95 ? -15.611 18.907 21.953 1.00 14.16 306 PRO A C 1
ATOM 657 O O . PRO A 1 95 ? -15.442 18.852 20.729 1.00 14.96 306 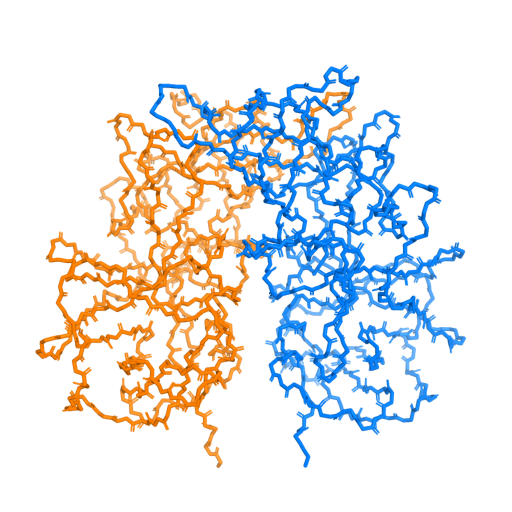PRO A O 1
ATOM 661 N N . ASN A 1 96 ? -15.944 17.840 22.672 1.00 14.51 307 ASN A N 1
ATOM 662 C CA . ASN A 1 96 ? -16.112 16.543 22.018 1.00 15.48 307 ASN A CA 1
ATOM 663 C C . ASN A 1 96 ? -17.467 16.385 21.332 1.00 15.31 307 ASN A C 1
ATOM 664 O O . ASN A 1 96 ? -17.768 15.330 20.768 1.00 16.30 307 ASN A O 1
ATOM 669 N N . GLY A 1 97 ? -18.274 17.442 21.375 1.00 14.15 308 GLY A N 1
ATOM 670 C CA . GLY A 1 97 ? -19.559 17.446 20.703 1.00 15.04 308 GLY A CA 1
ATOM 671 C C . GLY A 1 97 ? -20.705 17.045 21.609 1.00 15.92 308 GLY A C 1
ATOM 672 O O . GLY A 1 97 ? -21.865 17.177 21.233 1.00 17.07 308 GLY A O 1
ATOM 673 N N . ALA A 1 98 ? -20.387 16.534 22.794 1.00 16.23 309 ALA A N 1
ATOM 674 C CA . ALA A 1 98 ? -21.413 16.140 23.752 1.00 16.79 309 ALA A CA 1
ATOM 675 C C . ALA A 1 98 ? -22.235 17.355 24.160 1.00 15.53 309 ALA A C 1
ATOM 676 O O . ALA A 1 98 ? -21.698 18.447 24.338 1.00 14.16 309 ALA A O 1
ATOM 678 N N . THR A 1 99 ? -23.541 17.164 24.300 1.00 16.36 310 THR A N 1
ATOM 679 C CA . THR A 1 99 ? -24.426 18.245 24.705 1.00 17.13 310 THR A CA 1
ATOM 680 C C . THR A 1 99 ? -24.014 18.764 26.074 1.00 16.02 310 THR A C 1
ATOM 681 O O . THR A 1 99 ? -23.758 17.979 26.992 1.00 16.92 310 THR A O 1
ATOM 685 N N . TYR A 1 100 ? -23.940 20.085 26.198 1.00 14.31 311 TYR A N 1
ATOM 686 C CA . TYR A 1 100 ? -23.628 20.730 27.461 1.00 13.04 311 TYR A CA 1
ATOM 687 C C . TYR A 1 100 ? -24.897 21.338 28.058 1.00 13.17 311 TYR A C 1
ATOM 688 O O . TYR A 1 100 ? -25.696 21.938 27.351 1.00 13.45 311 TYR A O 1
ATOM 697 N N . ASP A 1 101 ? -25.083 21.202 29.362 1.00 12.87 312 ASP A N 1
ATOM 698 C CA . ASP A 1 101 ? -26.115 21.995 30.023 1.00 13.60 312 ASP A CA 1
ATOM 699 C C . ASP A 1 101 ? -25.588 22.532 31.342 1.00 12.72 312 ASP A C 1
ATOM 700 O O . ASP A 1 101 ? -24.697 21.928 31.942 1.00 12.51 312 ASP A O 1
ATOM 705 N N . PRO A 1 102 ? -26.117 23.686 31.782 1.00 12.19 313 PRO A N 1
ATOM 706 C CA . PRO A 1 102 ? -25.589 24.362 32.968 1.00 12.81 313 PRO A CA 1
ATOM 707 C C . PRO A 1 102 ? -25.705 23.554 34.243 1.00 10.68 313 PRO A C 1
ATOM 708 O O . PRO A 1 102 ? -25.040 23.924 35.199 1.00 12.11 313 PRO A O 1
ATOM 712 N N . THR A 1 103 ? -26.503 22.486 34.272 1.00 10.96 314 THR A N 1
ATOM 713 C CA . THR A 1 103 ? -26.664 21.733 35.514 1.00 10.57 314 THR A CA 1
ATOM 714 C C . THR A 1 103 ? -25.590 20.683 35.755 1.00 9.45 314 THR A C 1
ATOM 715 O O . THR A 1 103 ? -25.580 20.039 36.797 1.00 10.20 314 THR A O 1
ATOM 719 N N . GLU A 1 104 ? -24.679 20.519 34.810 1.00 9.71 315 GLU A N 1
ATOM 720 C CA . GLU A 1 104 ? -23.567 19.604 35.005 1.00 10.29 315 GLU A CA 1
ATOM 721 C C . GLU A 1 104 ? -22.682 20.083 36.152 1.00 10.44 315 GLU A C 1
ATOM 722 O O . GLU A 1 104 ? -22.571 21.284 36.402 1.00 10.49 315 GLU A O 1
ATOM 728 N N . ASP A 1 105 ? -22.058 19.141 36.850 1.00 11.68 316 ASP A N 1
ATOM 729 C CA . ASP A 1 105 ? -21.198 19.479 37.977 1.00 13.53 316 ASP A CA 1
ATOM 730 C C . ASP A 1 105 ? -19.802 19.867 37.510 1.00 12.46 316 ASP A C 1
ATOM 731 O O . ASP A 1 105 ? -18.811 19.212 37.831 1.00 14.08 316 ASP A O 1
ATOM 736 N N . VAL A 1 106 ? -19.753 20.958 36.752 1.00 10.99 317 VAL A N 1
ATOM 737 C CA . VAL A 1 106 ? -18.518 21.499 36.201 1.00 10.55 317 VAL A CA 1
ATOM 738 C C . VAL A 1 106 ? -18.617 23.013 36.274 1.00 9.82 317 VAL A C 1
ATOM 739 O O . VAL A 1 106 ? -19.717 23.555 36.301 1.00 9.03 317 VAL A O 1
ATOM 743 N N . PRO A 1 107 ? -17.470 23.703 36.311 1.00 8.48 318 PRO A N 1
ATOM 744 C CA . PRO A 1 107 ? -17.544 25.168 36.315 1.00 8.47 318 PRO A CA 1
ATOM 745 C C . PRO A 1 107 ? -18.096 25.757 35.016 1.00 8.32 318 PRO A C 1
ATOM 746 O O . PRO A 1 107 ? -18.636 26.872 35.032 1.00 8.42 318 PRO A O 1
ATOM 750 N N . ALA A 1 108 ? -17.940 25.016 33.920 1.00 7.68 319 ALA A N 1
ATOM 751 C CA . ALA A 1 108 ? -18.195 25.492 32.564 1.00 7.84 319 ALA A CA 1
ATOM 752 C C . ALA A 1 108 ? -17.893 24.293 31.654 1.00 6.91 319 ALA A C 1
ATOM 753 O O . ALA A 1 108 ? -17.404 23.266 32.132 1.00 6.77 319 ALA A O 1
ATOM 755 N N . PRO A 1 109 ? -18.179 24.407 30.345 1.00 6.95 320 PRO A N 1
ATOM 756 C CA . PRO A 1 109 ? -17.815 23.292 29.464 1.00 6.91 320 PRO A CA 1
ATOM 757 C C . PRO A 1 109 ? -16.335 22.940 29.565 1.00 6.92 320 PRO A C 1
ATOM 758 O O . PRO A 1 109 ? -15.489 23.794 29.857 1.00 6.61 320 PRO A O 1
ATOM 762 N N . PHE A 1 110 ? -16.021 21.672 29.338 1.00 7.19 321 PHE A N 1
ATOM 763 C CA . PHE A 1 110 ? -14.638 21.247 29.428 1.00 7.48 321 PHE A CA 1
ATOM 764 C C . PHE A 1 110 ? -13.787 22.063 28.468 1.00 7.12 321 PHE A C 1
ATOM 765 O O . PHE A 1 110 ? -14.201 22.369 27.338 1.00 7.40 321 PHE A O 1
ATOM 773 N N . GLY A 1 111 ? -12.597 22.426 28.932 1.00 6.31 322 GLY A N 1
ATOM 774 C CA . GLY A 1 111 ? -11.649 23.167 28.122 1.00 6.45 322 GLY A CA 1
ATOM 775 C C . GLY A 1 111 ? -11.838 24.675 28.096 1.00 6.03 322 GLY A C 1
ATOM 776 O O . GLY A 1 111 ? -10.998 25.378 27.544 1.00 6.47 322 GLY A O 1
ATOM 777 N N . THR A 1 112 ? -12.916 25.176 28.699 1.00 5.97 323 THR A N 1
ATOM 778 C CA . THR A 1 112 ? -13.175 26.613 28.732 1.00 6.33 323 THR A CA 1
ATOM 779 C C . THR A 1 112 ? -11.952 27.347 29.273 1.00 6.06 323 THR A C 1
ATOM 780 O O . THR A 1 112 ? -11.313 26.872 30.221 1.00 5.93 323 THR A O 1
ATOM 784 N N . GLN A 1 113 ? -11.613 28.503 28.702 1.00 6.09 324 GLN A N 1
ATOM 785 C CA . GLN A 1 113 ? -10.464 29.248 29.217 1.00 5.91 324 GLN A CA 1
ATOM 786 C C . GLN A 1 113 ? -10.655 29.558 30.704 1.00 5.83 324 GLN A C 1
ATOM 787 O O . GLN A 1 113 ? -11.766 29.850 31.143 1.00 6.28 324 GLN A O 1
ATOM 793 N N . ASP A 1 114 ? -9.561 29.498 31.466 1.00 5.92 325 ASP A N 1
ATOM 794 C CA . ASP A 1 114 ? -9.611 29.638 32.928 1.00 6.24 325 ASP A CA 1
ATOM 795 C C . ASP A 1 114 ? -8.811 30.839 33.435 1.00 6.40 325 ASP A C 1
ATOM 796 O O . ASP A 1 114 ? -8.340 30.855 34.572 1.00 7.70 325 ASP A O 1
ATOM 801 N N . PHE A 1 115 ? -8.693 31.850 32.581 1.00 6.66 326 PHE A N 1
ATOM 802 C CA . PHE A 1 115 ? -8.013 33.095 32.901 1.00 6.38 326 PHE A CA 1
ATOM 803 C C . PHE A 1 115 ? -8.909 34.256 32.497 1.00 6.65 326 PHE A C 1
ATOM 804 O O . PHE A 1 115 ? -9.886 34.063 31.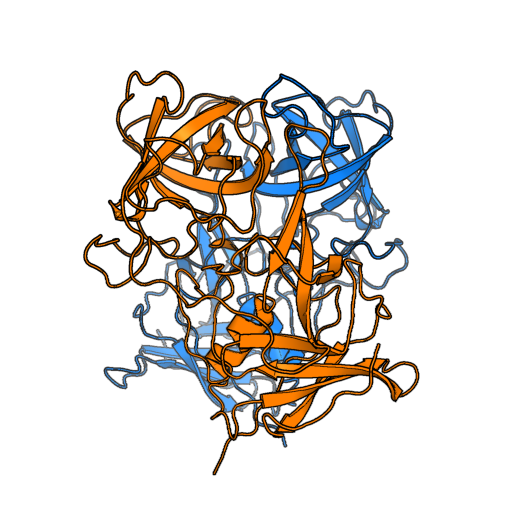775 1.00 7.60 326 PHE A O 1
ATOM 812 N N . ARG A 1 116 ? -8.568 35.458 32.962 1.00 6.79 327 ARG A N 1
ATOM 813 C CA . ARG A 1 116 ? -9.202 36.691 32.520 1.00 6.87 327 ARG A CA 1
ATOM 814 C C . ARG A 1 116 ? -8.305 37.333 31.474 1.00 7.23 327 ARG A C 1
ATOM 815 O O . ARG A 1 116 ? -7.196 37.775 31.766 1.00 8.56 327 ARG A O 1
ATOM 823 N N . GLY A 1 117 ? -8.790 37.382 30.239 1.00 7.21 328 GLY A N 1
ATOM 824 C CA . GLY A 1 117 ? -8.022 37.944 29.151 1.00 8.06 328 GLY A CA 1
ATOM 825 C C . GLY A 1 117 ? -8.721 37.689 27.841 1.00 7.56 328 GLY A C 1
ATOM 826 O O . GLY A 1 117 ? -9.817 37.134 27.809 1.00 8.70 328 GLY A O 1
ATOM 827 N N . ILE A 1 118 ? -8.080 38.093 26.754 1.00 6.94 329 ILE A N 1
ATOM 828 C CA . ILE A 1 118 ? -8.608 37.824 25.431 1.00 7.41 329 ILE A CA 1
ATOM 829 C C . ILE A 1 118 ? -7.890 36.650 24.785 1.00 7.24 329 ILE A C 1
ATOM 830 O O . ILE A 1 118 ? -6.671 36.673 24.582 1.00 7.75 329 ILE A O 1
ATOM 835 N N . LEU A 1 119 ? -8.669 35.622 24.474 1.00 6.62 330 LEU A N 1
ATOM 836 C CA . LEU A 1 119 ? -8.196 34.474 23.718 1.00 7.37 330 LEU A CA 1
ATOM 837 C C . LEU A 1 119 ? -8.450 34.741 22.232 1.00 7.06 330 LEU A C 1
ATOM 838 O O . LEU A 1 119 ? -9.579 35.008 21.832 1.00 7.47 330 LEU A O 1
ATOM 843 N N . TYR A 1 120 ? -7.396 34.680 21.420 1.00 6.63 331 TYR A N 1
ATOM 844 C CA . TYR A 1 120 ? -7.518 34.865 19.977 1.00 7.10 331 TYR A CA 1
ATOM 845 C C . TYR A 1 120 ? -7.430 33.520 19.280 1.00 7.08 331 TYR A C 1
ATOM 846 O O . TYR A 1 120 ? -6.639 32.654 19.669 1.00 6.66 331 TYR A O 1
ATOM 855 N N . GLY A 1 121 ? -8.232 33.346 18.239 1.00 7.23 332 GLY A N 1
ATOM 856 C CA . GLY A 1 121 ? -8.134 32.164 17.414 1.00 7.53 332 GLY A CA 1
ATOM 857 C C . GLY A 1 121 ? -9.005 32.304 16.197 1.00 7.21 332 GLY A C 1
ATOM 858 O O . GLY A 1 121 ? -9.434 33.408 15.852 1.00 7.99 332 GLY A O 1
ATOM 859 N N . VAL A 1 122 ? -9.273 31.179 15.550 1.00 6.97 333 VAL A N 1
ATOM 860 C CA . VAL A 1 122 ? -9.972 31.199 14.279 1.00 7.62 333 VAL A CA 1
ATOM 861 C C . VAL A 1 122 ? -11.267 30.413 14.380 1.00 7.85 333 VAL A C 1
ATOM 862 O O . VAL A 1 122 ? -11.285 29.282 14.872 1.00 8.11 333 VAL A O 1
ATOM 866 N N . LEU A 1 123 ? -12.351 31.044 13.942 1.00 8.24 334 LEU A N 1
ATOM 867 C CA . LEU A 1 123 ? -13.657 30.411 13.875 1.00 8.56 334 LEU A CA 1
ATOM 868 C C . LEU A 1 123 ? -13.877 29.871 12.470 1.00 8.44 334 LEU A C 1
ATOM 869 O O . LEU A 1 123 ? -13.757 30.609 11.485 1.00 9.31 334 LEU A O 1
ATOM 874 N N . THR A 1 124 ? -14.188 28.580 12.383 1.00 9.12 335 THR A N 1
ATOM 875 C CA . THR A 1 124 ? -14.540 27.954 11.119 1.00 9.77 335 THR A CA 1
ATOM 876 C C . THR A 1 124 ? -15.986 27.497 11.201 1.00 10.28 335 THR A C 1
ATOM 877 O O . THR A 1 124 ? -16.443 27.041 12.244 1.00 11.22 335 THR A O 1
ATOM 881 N N . GLN A 1 125 ? -16.709 27.636 10.098 1.00 11.59 336 GLN A N 1
ATOM 882 C CA . GLN A 1 125 ? -18.145 27.399 10.108 1.00 13.29 336 GLN A CA 1
ATOM 883 C C . GLN A 1 125 ? -18.545 26.518 8.920 1.00 14.94 336 GLN A C 1
ATOM 884 O O . GLN A 1 125 ? -17.815 25.594 8.568 1.00 15.88 336 GLN A O 1
ATOM 890 N N . ASN A 1 126 ? -19.695 26.782 8.310 1.00 16.52 337 ASN A N 1
ATOM 891 C CA . ASN A 1 126 ? -20.131 25.983 7.162 1.00 18.88 337 ASN A CA 1
ATOM 892 C C . ASN A 1 126 ? -19.097 25.978 6.041 1.00 21.12 337 ASN A C 1
ATOM 893 O O . ASN A 1 126 ? -18.741 27.041 5.549 1.00 20.91 337 ASN A O 1
ATOM 898 N N . PRO A 1 127 ? -18.614 24.785 5.630 1.00 23.18 338 PRO A N 1
ATOM 899 C CA . PRO A 1 127 ? -17.732 24.733 4.461 1.00 24.15 338 PRO A CA 1
ATOM 900 C C . PRO A 1 127 ? -18.520 25.185 3.249 1.00 23.97 338 PRO A C 1
ATOM 901 O O . PRO A 1 127 ? -19.706 24.877 3.150 1.00 24.43 338 PRO A O 1
ATOM 905 N N . ARG A 1 128 ? -17.886 25.923 2.349 1.00 24.94 339 ARG A N 1
ATOM 906 C CA . ARG A 1 128 ? -18.572 26.360 1.143 1.00 26.17 339 ARG A CA 1
ATOM 907 C C . ARG A 1 128 ? -17.591 26.537 -0.007 1.00 25.74 339 ARG A C 1
ATOM 908 O O . ARG A 1 128 ? -16.434 26.899 0.202 1.00 25.89 339 ARG A O 1
ATOM 916 N N . ALA A 1 129 ? -18.047 26.249 -1.219 1.00 26.34 340 ALA A N 1
ATOM 917 C CA . ALA A 1 129 ? -17.230 26.478 -2.396 1.00 26.11 340 ALA A CA 1
ATOM 918 C C . ALA A 1 129 ? -17.039 27.981 -2.525 1.00 26.12 340 ALA A C 1
ATOM 919 O O . ALA A 1 129 ? -17.987 28.746 -2.345 1.00 26.07 340 ALA A O 1
ATOM 921 N N . SER A 1 130 ? -15.814 28.406 -2.812 1.00 26.13 341 SER A N 1
ATOM 922 C CA . SER A 1 130 ? -15.518 29.830 -2.938 1.00 26.07 341 SER A CA 1
ATOM 923 C C . SER A 1 130 ? -14.142 30.062 -3.545 1.00 25.36 341 SER A C 1
ATOM 924 O O . SER A 1 130 ? -13.206 29.291 -3.316 1.00 24.03 341 SER A O 1
ATOM 927 N N . GLY A 1 131 ? -14.030 31.126 -4.331 1.00 25.75 342 GLY A N 1
ATOM 928 C CA . GLY A 1 131 ? -12.757 31.514 -4.902 1.00 25.66 342 GLY A CA 1
ATOM 929 C C . GLY A 1 131 ? -11.986 32.413 -3.953 1.00 25.59 342 GLY A C 1
ATOM 930 O O . GLY A 1 131 ? -10.843 32.782 -4.227 1.00 27.07 342 GLY A O 1
ATOM 931 N N . ASP A 1 132 ? -12.609 32.770 -2.833 1.00 24.56 343 ASP A N 1
ATOM 932 C CA . ASP A 1 132 ? -11.949 33.635 -1.862 1.00 22.40 343 ASP A CA 1
ATOM 933 C C . ASP A 1 132 ? -11.146 32.862 -0.825 1.00 17.63 343 ASP A C 1
ATOM 934 O O . ASP A 1 132 ? -11.650 31.949 -0.166 1.00 16.83 343 ASP A O 1
ATOM 939 N N . GLU A 1 133 ? -9.881 33.238 -0.705 1.00 14.65 344 GLU A N 1
ATOM 940 C CA . GLU A 1 133 ? -8.991 32.633 0.267 1.00 13.48 344 GLU A CA 1
ATOM 941 C C . GLU A 1 133 ? -9.502 32.874 1.680 1.00 12.10 344 GLU A C 1
ATOM 942 O O . GLU A 1 133 ? -9.991 33.960 1.998 1.00 11.87 344 GLU A O 1
ATOM 948 N N . ALA A 1 134 ? -9.399 31.849 2.524 1.00 12.15 345 ALA A N 1
ATOM 949 C CA . ALA A 1 134 ? -9.797 31.962 3.928 1.00 12.72 345 ALA A CA 1
ATOM 950 C C . ALA A 1 134 ? -11.264 32.353 4.093 1.00 11.43 345 ALA A C 1
ATOM 951 O O . ALA A 1 134 ? -11.641 32.956 5.094 1.00 11.72 345 ALA A O 1
ATOM 953 N N . ALA A 1 135 ? -12.091 32.003 3.115 1.00 11.46 346 ALA A N 1
ATOM 954 C CA . ALA A 1 135 ? -13.504 32.366 3.167 1.00 12.66 346 ALA A CA 1
ATOM 955 C C . ALA A 1 135 ? -14.213 31.870 4.432 1.00 11.95 346 ALA A C 1
ATOM 956 O O . ALA A 1 135 ? -15.095 32.540 4.968 1.00 14.01 346 ALA A O 1
ATOM 958 N N . ASN A 1 136 ? -13.821 30.690 4.899 1.00 12.30 347 ASN A N 1
ATOM 959 C CA . ASN A 1 136 ? -14.462 30.064 6.051 1.00 12.09 347 ASN A CA 1
ATOM 960 C C . ASN A 1 136 ? -13.535 29.980 7.265 1.00 11.99 347 ASN A C 1
ATOM 961 O O . ASN A 1 136 ? -13.550 29.001 8.012 1.00 13.43 347 ASN A O 1
ATOM 966 N N . SER A 1 137 ? -12.732 31.018 7.457 1.00 12.69 348 SER A N 1
ATOM 967 C CA . SER A 1 137 ? -11.863 31.104 8.623 1.00 12.82 348 SER A CA 1
ATOM 968 C C . SER A 1 137 ? -11.801 32.559 9.085 1.00 12.66 348 SER A C 1
ATOM 969 O O . SER A 1 137 ? -11.150 33.379 8.441 1.00 14.29 348 SER A O 1
ATOM 972 N N . GLN A 1 138 ? -12.483 32.870 10.193 1.00 11.48 349 GLN A N 1
ATOM 973 C CA . GLN A 1 138 ? -12.542 34.233 10.722 1.00 11.15 349 GLN A CA 1
ATOM 974 C C . GLN A 1 138 ? -11.700 34.349 11.980 1.00 9.87 349 GLN A C 1
ATOM 975 O O . GLN A 1 138 ? -11.802 33.516 12.879 1.00 9.57 349 GLN A O 1
ATOM 981 N N . GLY A 1 139 ? -10.870 35.380 12.049 1.00 9.92 350 GLY A N 1
ATOM 982 C CA . GLY A 1 139 ? -10.129 35.649 13.268 1.00 9.39 350 GLY A CA 1
ATOM 983 C C . GLY A 1 139 ? -11.065 36.261 14.292 1.00 8.36 350 GLY A C 1
ATOM 984 O O . GLY A 1 139 ? -11.822 37.182 13.968 1.00 9.29 350 GLY A O 1
ATOM 985 N N . VAL A 1 140 ? -11.012 35.753 15.523 1.00 7.80 351 VAL A N 1
ATOM 986 C CA . VAL A 1 140 ? -11.962 36.142 16.559 1.00 8.34 351 VAL A CA 1
ATOM 987 C C . VAL A 1 140 ? -11.279 36.289 17.911 1.00 7.54 351 VAL A C 1
ATOM 988 O O . VAL A 1 140 ? -10.351 35.543 18.235 1.00 8.45 351 VAL A O 1
ATOM 992 N N . TYR A 1 141 ? -11.745 37.272 18.680 1.00 7.25 352 TYR A N 1
ATOM 993 C CA . TYR A 1 141 ? -11.360 37.484 20.072 1.00 7.43 352 TYR A CA 1
ATOM 994 C C . TYR A 1 141 ? -12.481 36.985 20.988 1.00 7.53 352 TYR A C 1
ATOM 995 O O . TYR A 1 141 ? -13.635 37.419 20.847 1.00 8.18 352 TYR A O 1
ATOM 1004 N N . ILE A 1 142 ? -12.136 36.104 21.928 1.00 7.27 353 ILE A N 1
ATOM 1005 C CA . ILE A 1 142 ? -13.066 35.668 22.961 1.00 7.42 353 ILE A CA 1
ATOM 1006 C C . ILE A 1 142 ? -12.558 36.198 24.296 1.00 7.12 353 ILE A C 1
ATOM 1007 O O . ILE A 1 142 ? -11.586 35.692 24.868 1.00 6.94 353 ILE A O 1
ATOM 1012 N N . SER A 1 143 ? -13.192 37.265 24.769 1.00 7.41 354 SER A N 1
ATOM 1013 C CA . SER A 1 143 ? -12.803 37.861 26.034 1.00 8.13 354 SER A CA 1
ATOM 1014 C C . SER A 1 143 ? -13.535 37.217 27.189 1.00 7.28 354 SER A C 1
ATOM 1015 O O . SER A 1 143 ? -14.761 37.166 27.203 1.00 8.72 354 SER A O 1
ATOM 1018 N N . SER A 1 144 ? -12.783 36.751 28.175 1.00 7.15 355 SER A N 1
ATOM 1019 C CA . SER A 1 144 ? -13.404 36.206 29.374 1.00 7.27 355 SER A CA 1
ATOM 1020 C C . SER A 1 144 ? -13.663 37.280 30.434 1.00 7.87 355 SER A C 1
ATOM 1021 O O . SER A 1 144 ? -13.966 36.963 31.573 1.00 8.44 355 SER A O 1
ATOM 1024 N N . THR A 1 145 ? -13.577 38.552 30.047 1.00 7.42 356 THR A N 1
ATOM 1025 C CA . THR A 1 145 ? -13.976 39.638 30.942 1.00 8.40 356 THR A CA 1
ATOM 1026 C C . THR A 1 145 ? -15.288 40.279 30.481 1.00 8.73 356 THR A C 1
ATOM 1027 O O . THR A 1 145 ? -15.831 41.159 31.148 1.00 10.13 356 THR A O 1
ATOM 1031 N N . SER A 1 146 ? -15.787 39.827 29.335 1.00 8.73 357 SER A N 1
ATOM 1032 C CA . SER A 1 146 ? -17.026 40.335 28.756 1.00 10.13 357 SER A CA 1
ATOM 1033 C C . SER A 1 146 ? -18.244 39.853 29.535 1.00 9.49 357 SER A C 1
ATOM 1034 O O . SER A 1 146 ? -18.264 38.725 30.041 1.00 9.54 357 SER A O 1
ATOM 1037 N N . GLU A 1 147 ? -19.269 40.695 29.614 1.00 10.25 358 GLU A N 1
ATOM 1038 C CA . GLU A 1 147 ? -20.539 40.286 30.194 1.00 11.03 358 GLU A CA 1
ATOM 1039 C C . GLU A 1 147 ? -21.218 39.171 29.395 1.00 10.32 358 GLU A C 1
ATOM 1040 O O . GLU A 1 147 ? -22.114 38.489 29.903 1.00 10.54 358 GLU A O 1
ATOM 1046 N N . LYS A 1 148 ? -20.802 38.990 28.141 1.00 9.76 359 LYS A N 1
ATOM 1047 C CA . LYS A 1 148 ? -21.331 37.894 27.324 1.00 9.48 359 LYS A CA 1
ATOM 1048 C C . LYS A 1 148 ? -20.567 36.590 27.540 1.00 8.42 359 LYS A C 1
ATOM 1049 O O . LYS A 1 148 ? -20.951 35.557 26.995 1.00 8.99 359 LYS A O 1
ATOM 1055 N N . PHE A 1 149 ? -19.481 36.637 28.311 1.00 8.11 360 PHE A N 1
ATOM 1056 C CA . PHE A 1 149 ? -18.746 35.420 28.628 1.00 8.53 360 PHE A CA 1
ATOM 1057 C C . PHE A 1 149 ? -19.430 34.702 29.785 1.00 7.99 360 PHE A C 1
ATOM 1058 O O . PHE A 1 149 ? -19.089 34.890 30.958 1.00 8.61 360 PHE A O 1
ATOM 1066 N N . THR A 1 150 ? -20.417 33.882 29.442 1.00 8.71 361 THR A N 1
ATOM 1067 C CA . THR A 1 150 ? -21.168 33.143 30.451 1.00 8.99 361 THR A CA 1
ATOM 1068 C C . THR A 1 150 ? -21.233 31.667 30.063 1.00 8.89 361 THR A C 1
ATOM 1069 O O . THR A 1 150 ? -22.314 31.103 29.920 1.00 8.94 361 THR A O 1
ATOM 1073 N N . PRO A 1 151 ? -20.063 31.029 29.909 1.00 8.68 362 PRO A N 1
ATOM 1074 C CA . PRO A 1 151 ? -20.050 29.656 29.399 1.00 8.71 362 PRO A CA 1
ATOM 1075 C C . PRO A 1 151 ? -20.798 28.665 30.301 1.00 8.95 362 PRO A C 1
ATOM 1076 O O . PRO A 1 151 ? -21.349 27.694 29.787 1.00 10.00 362 PRO A O 1
ATOM 1080 N N . LYS A 1 152 ? -20.817 28.883 31.614 1.00 8.97 363 LYS A N 1
ATOM 1081 C CA . LYS A 1 152 ? -21.592 28.006 32.498 1.00 9.99 363 LYS A CA 1
ATOM 1082 C C . LYS A 1 152 ? -23.060 27.998 32.075 1.00 9.85 363 LYS A C 1
ATOM 1083 O O . LYS A 1 152 ? -23.733 26.967 32.151 1.00 10.10 363 LYS A O 1
ATOM 1089 N N . LEU A 1 153 ? -23.546 29.148 31.614 1.00 10.21 364 LEU A N 1
ATOM 1090 C CA . LEU A 1 153 ? -24.932 29.279 31.180 1.00 11.54 364 LEU A CA 1
ATOM 1091 C C . LEU A 1 153 ? -25.136 28.783 29.751 1.00 12.06 364 LEU A C 1
ATOM 1092 O O . LEU A 1 153 ? -26.265 28.725 29.271 1.00 13.51 364 LEU A O 1
ATOM 1097 N N . GLY A 1 154 ? -24.045 28.439 29.071 1.00 12.06 365 GLY A N 1
ATOM 1098 C CA . GLY A 1 154 ? -24.136 27.871 27.736 1.00 11.81 365 GLY A CA 1
ATOM 1099 C C . GLY A 1 154 ? -23.772 28.779 26.573 1.00 11.16 365 GLY A C 1
ATOM 1100 O O . GLY A 1 154 ? -23.855 28.360 25.421 1.00 11.41 365 GLY A O 1
ATOM 1101 N N . THR A 1 155 ? -23.368 30.015 26.852 1.00 10.47 366 THR A N 1
ATOM 1102 C CA . THR A 1 155 ? -23.062 30.953 25.773 1.00 10.48 366 THR A CA 1
ATOM 1103 C C . THR A 1 155 ? -21.835 31.792 26.067 1.00 9.54 366 THR A C 1
ATOM 1104 O O . THR A 1 155 ? -21.565 32.143 27.221 1.00 9.70 366 THR A O 1
ATOM 1108 N N . ILE A 1 156 ? -21.090 32.101 25.009 1.00 8.98 367 ILE A N 1
ATOM 1109 C CA . ILE A 1 156 ? -19.999 33.062 25.095 1.00 9.44 367 ILE A CA 1
ATOM 1110 C C . ILE A 1 156 ? -20.127 34.078 23.969 1.00 8.90 367 ILE A C 1
ATOM 1111 O O . ILE A 1 156 ? -20.846 33.856 22.991 1.00 9.38 367 ILE A O 1
ATOM 1116 N N . GLY A 1 157 ? -19.423 35.196 24.112 1.00 9.31 368 GLY A N 1
ATOM 1117 C CA . GLY A 1 157 ? -19.408 36.215 23.084 1.00 9.03 368 GLY A CA 1
ATOM 1118 C C . GLY A 1 157 ? -18.219 36.088 22.156 1.00 8.80 368 GLY A C 1
ATOM 1119 O O . GLY A 1 157 ? -17.107 35.778 22.589 1.00 8.88 368 GLY A O 1
ATOM 1120 N N . LEU A 1 158 ? -18.465 36.324 20.871 1.00 8.28 369 LEU A N 1
ATOM 1121 C CA . LEU A 1 158 ? -17.420 36.354 19.857 1.00 8.76 369 LEU A CA 1
ATOM 1122 C C . LEU A 1 158 ? -17.265 37.770 19.309 1.00 8.69 369 LEU A C 1
ATOM 1123 O O . LEU A 1 158 ? -18.242 38.369 18.866 1.00 9.29 369 LEU A O 1
ATOM 1128 N N . HIS A 1 159 ? -16.039 38.286 19.329 1.00 8.47 370 HIS A N 1
ATOM 1129 C CA . HIS A 1 159 ? -15.712 39.574 18.723 1.00 8.69 370 HIS A CA 1
ATOM 1130 C C . HIS A 1 159 ? -14.853 39.340 17.491 1.00 8.71 370 HIS A C 1
ATOM 1131 O O . HIS A 1 159 ? -13.688 38.957 17.610 1.00 8.82 370 HIS A O 1
ATOM 1138 N N . GLN A 1 160 ? -15.411 39.565 16.306 1.00 9.90 371 GLN A N 1
ATOM 1139 C CA . GLN A 1 160 ? -14.638 39.290 15.102 1.00 9.73 371 GLN A CA 1
ATOM 1140 C C . GLN A 1 160 ? -13.531 40.334 14.913 1.00 9.84 371 GLN A C 1
ATOM 1141 O O . GLN A 1 160 ? -13.741 41.522 15.166 1.00 10.92 371 GLN A O 1
ATOM 1147 N N . VAL A 1 161 ? -12.356 39.880 14.481 1.00 9.31 372 VAL A N 1
ATOM 1148 C CA . VAL A 1 161 ? -11.234 40.774 14.176 1.00 9.72 372 VAL A CA 1
ATOM 1149 C C . VAL A 1 161 ? -10.661 40.622 12.757 1.00 10.93 372 VAL A C 1
ATOM 1150 O O . VAL A 1 161 ? -10.034 41.547 12.265 1.00 12.39 372 VAL A O 1
ATOM 1154 N N . GLN A 1 162 ? -10.860 39.467 12.121 1.00 11.28 373 GLN A N 1
ATOM 1155 C CA . GLN A 1 162 ? -10.412 39.220 10.745 1.00 12.53 373 GLN A CA 1
ATOM 1156 C C . GLN A 1 162 ? -11.529 38.467 10.029 1.00 13.06 373 GLN A C 1
ATOM 1157 O O . GLN A 1 162 ? -11.710 37.272 10.244 1.00 14.79 373 GLN A O 1
ATOM 1163 N N . GLY A 1 163 ? -12.291 39.158 9.186 1.00 13.56 374 GLY A N 1
ATOM 1164 C CA . GLY A 1 163 ? -13.409 38.537 8.497 1.00 13.95 374 GLY A CA 1
ATOM 1165 C C . GLY A 1 163 ? -14.740 38.694 9.213 1.00 15.06 374 GLY A C 1
ATOM 1166 O O . GLY A 1 163 ? -14.812 39.271 10.300 1.00 17.35 374 GLY A O 1
ATOM 1167 N N . ASN A 1 164 ? -15.795 38.158 8.613 1.00 15.29 375 ASN A N 1
ATOM 1168 C CA . ASN A 1 164 ? -17.145 38.285 9.150 1.00 15.14 375 ASN A CA 1
ATOM 1169 C C . ASN A 1 164 ? -17.684 36.941 9.614 1.00 14.56 375 ASN A C 1
ATOM 1170 O O . ASN A 1 164 ? -17.658 35.964 8.866 1.00 15.61 375 ASN A O 1
ATOM 1175 N N . ILE A 1 165 ? -18.188 36.904 10.843 1.00 13.42 376 ILE A N 1
ATOM 1176 C CA . ILE A 1 165 ? -18.815 35.706 11.385 1.00 13.29 376 ILE A CA 1
ATOM 1177 C C . ILE A 1 165 ? -20.201 35.500 10.774 1.00 14.11 376 ILE A C 1
ATOM 1178 O O . ILE A 1 165 ? -20.991 36.441 10.683 1.00 15.21 376 ILE A O 1
ATOM 1183 N N . ALA A 1 166 ? -20.494 34.271 10.355 1.00 14.12 377 ALA A N 1
ATOM 1184 C CA . ALA A 1 166 ? -21.814 33.944 9.824 1.00 15.33 377 ALA A CA 1
ATOM 1185 C C . ALA A 1 166 ? -22.798 33.599 10.943 1.00 14.30 377 ALA A C 1
ATOM 1186 O O . ALA A 1 166 ? -22.433 32.958 11.935 1.00 13.89 377 ALA A O 1
ATOM 1188 N N . SER A 1 167 ? -24.042 34.034 10.773 1.00 14.96 378 SER A N 1
ATOM 1189 C CA . SER A 1 167 ? -25.104 33.760 11.734 1.00 14.99 378 SER A CA 1
ATOM 1190 C C . SER A 1 167 ? -25.639 32.346 11.576 1.00 14.96 378 SER A C 1
ATOM 1191 O O . SER A 1 167 ? -25.639 31.796 10.477 1.00 15.74 378 SER A O 1
ATOM 1194 N N . ASN A 1 168 ? -26.092 31.762 12.682 1.00 15.08 379 ASN A N 1
ATOM 1195 C CA . ASN A 1 168 ? -26.824 30.497 12.642 1.00 16.09 379 ASN A CA 1
ATOM 1196 C C . ASN A 1 168 ? -26.080 29.347 11.973 1.00 15.61 379 ASN A C 1
ATOM 1197 O O . ASN A 1 168 ? -26.663 28.608 11.178 1.00 16.07 379 ASN A O 1
ATOM 1202 N N . GLN A 1 169 ? -24.805 29.185 12.307 1.00 14.14 380 GLN A N 1
ATOM 1203 C CA . GLN A 1 169 ? -24.012 28.101 11.735 1.00 13.70 380 GLN A CA 1
ATOM 1204 C C . GLN A 1 169 ? -23.242 27.330 12.792 1.00 13.22 380 GLN A C 1
ATOM 1205 O O . GLN A 1 169 ? -22.764 27.910 13.766 1.00 12.44 380 GLN A O 1
ATOM 1211 N N . GLN A 1 170 ? -23.127 26.021 12.585 1.00 13.87 381 GLN A N 1
ATOM 1212 C CA . GLN A 1 170 ? -22.289 25.175 13.422 1.00 13.87 381 GLN A CA 1
ATOM 1213 C C . GLN A 1 170 ? -20.842 25.600 13.243 1.00 12.82 381 GLN A C 1
ATOM 1214 O O . GLN A 1 170 ? -20.334 25.660 12.124 1.00 13.66 381 GLN A O 1
ATOM 1220 N N . SER A 1 171 ? -20.174 25.882 14.354 1.00 11.88 382 SER A N 1
ATOM 1221 C CA . SER A 1 171 ? -18.884 26.553 14.312 1.00 11.37 382 SER A CA 1
ATOM 1222 C C . SER A 1 171 ? -17.900 25.926 15.283 1.00 10.92 382 SER A C 1
ATOM 1223 O O . SER A 1 171 ? -18.292 25.382 16.318 1.00 12.33 382 SER A O 1
ATOM 1226 N N . LYS A 1 172 ? -16.622 26.013 14.934 1.00 10.51 383 LYS A N 1
ATOM 1227 C CA . LYS A 1 172 ? -15.539 25.576 15.794 1.00 10.88 383 LYS A CA 1
ATOM 1228 C C . LYS A 1 172 ? -14.567 26.731 15.956 1.00 9.24 383 LYS A C 1
ATOM 1229 O O . LYS A 1 172 ? -14.245 27.424 14.983 1.00 9.37 383 LYS A O 1
ATOM 1235 N N . PHE A 1 173 ? -14.088 26.920 17.181 1.00 9.26 384 PHE A N 1
ATOM 1236 C CA . PHE A 1 173 ? -13.051 27.906 17.464 1.00 8.54 384 PHE A CA 1
ATOM 1237 C C . PHE A 1 173 ? -11.756 27.186 17.804 1.00 7.46 384 PHE A C 1
ATOM 1238 O O . PHE A 1 173 ? -11.723 26.371 18.732 1.00 8.25 384 PHE A O 1
ATOM 1246 N N . THR A 1 174 ? -10.708 27.481 17.036 1.00 7.30 385 THR A N 1
ATOM 1247 C CA . THR A 1 174 ? -9.385 26.916 17.252 1.00 7.93 385 THR A CA 1
ATOM 1248 C C . THR A 1 174 ? -8.501 28.006 17.853 1.00 7.07 385 THR A C 1
ATOM 1249 O O . THR A 1 174 ? -8.276 29.037 17.223 1.00 7.50 385 THR A O 1
ATOM 1253 N N . PRO A 1 175 ? -8.007 27.799 19.086 1.00 6.79 386 PRO A N 1
ATOM 1254 C CA . PRO A 1 175 ? -7.189 28.844 19.711 1.00 7.19 386 PRO A CA 1
ATOM 1255 C C . PRO A 1 175 ? -5.828 29.003 19.046 1.00 6.74 386 PRO A C 1
ATOM 1256 O O . PRO A 1 175 ? -5.252 28.029 18.549 1.00 7.46 386 PRO A O 1
ATOM 1260 N N . VAL A 1 176 ? -5.310 30.228 19.074 1.00 6.72 387 VAL A N 1
ATOM 1261 C CA . VAL A 1 176 ? -3.989 30.501 18.531 1.00 7.19 387 VAL A CA 1
ATOM 1262 C C . VAL A 1 176 ? -3.094 31.241 19.530 1.00 7.31 387 VAL A C 1
ATOM 1263 O O . VAL A 1 176 ? -1.914 30.926 19.660 1.00 7.62 387 VAL A O 1
ATOM 1267 N N . GLY A 1 177 ? -3.629 32.242 20.228 1.00 6.79 388 GLY A N 1
ATOM 1268 C CA . GLY A 1 177 ? -2.794 33.014 21.133 1.00 7.53 388 GLY A CA 1
ATOM 1269 C C . GLY A 1 177 ? -3.614 33.901 22.031 1.00 6.91 388 GLY A C 1
ATOM 1270 O O . GLY A 1 177 ? -4.823 33.728 22.156 1.00 7.52 388 GLY A O 1
ATOM 1271 N N . ILE A 1 178 ? -2.935 34.854 22.658 1.00 6.99 389 ILE A N 1
ATOM 1272 C CA . ILE A 1 178 ? -3.545 35.770 23.615 1.00 6.78 389 ILE A CA 1
ATOM 1273 C C . ILE A 1 178 ? -3.376 37.191 23.085 1.00 7.29 389 ILE A C 1
ATOM 1274 O O . ILE A 1 178 ? -2.339 37.525 22.505 1.00 7.64 389 ILE A O 1
ATOM 1279 N N . ALA A 1 179 ? -4.407 38.007 23.259 1.00 7.75 390 ALA A N 1
ATOM 1280 C CA . ALA A 1 179 ? -4.358 39.412 22.900 1.00 8.41 390 ALA A CA 1
ATOM 1281 C C . ALA A 1 179 ? -4.519 40.250 24.151 1.00 7.88 390 ALA A C 1
ATOM 1282 O O . ALA A 1 179 ? -5.307 39.920 25.036 1.00 8.74 390 ALA A O 1
ATOM 1284 N N . VAL A 1 180 ? -3.777 41.349 24.207 1.00 8.46 391 VAL A N 1
ATOM 1285 C CA . VAL A 1 180 ? -4.010 42.387 25.200 1.00 8.67 391 VAL A CA 1
ATOM 1286 C C . VAL A 1 180 ? -4.370 43.638 24.414 1.00 8.84 391 VAL A C 1
ATOM 1287 O O . VAL A 1 180 ? -3.560 44.146 23.635 1.00 10.30 391 VAL A O 1
ATOM 1291 N N . ASN A 1 181 ? -5.606 44.098 24.574 1.00 10.06 392 ASN A N 1
ATOM 1292 C CA . ASN A 1 181 ? -6.037 45.323 23.921 1.00 10.60 392 ASN A CA 1
ATOM 1293 C C . ASN A 1 181 ? -6.117 46.454 24.934 1.00 11.53 392 ASN A C 1
ATOM 1294 O O . ASN A 1 181 ? -5.586 46.341 26.044 1.00 12.28 392 ASN A O 1
ATOM 1299 N N . GLY A 1 182 ? -6.773 47.544 24.550 1.00 11.63 393 GLY A N 1
ATOM 1300 C CA . GLY A 1 182 ? -6.761 48.761 25.338 1.00 12.79 393 GLY A CA 1
ATOM 1301 C C . GLY A 1 182 ? -7.226 48.623 26.775 1.00 12.74 393 GLY A C 1
ATOM 1302 O O . GLY A 1 182 ? -6.744 49.337 27.646 1.00 15.24 393 GLY A O 1
ATOM 1303 N N . ASN A 1 183 ? -8.169 47.724 27.037 1.00 11.22 394 ASN A N 1
ATOM 1304 C CA . ASN A 1 183 ? -8.679 47.573 28.397 1.00 10.50 394 ASN A CA 1
ATOM 1305 C C . ASN A 1 183 ? -8.758 46.126 28.876 1.00 9.70 394 ASN A C 1
ATOM 1306 O O . ASN A 1 183 ? -9.572 45.804 29.732 1.00 10.31 394 ASN A O 1
ATOM 1311 N N . THR A 1 184 ? -7.900 45.259 28.346 1.00 8.72 395 THR A N 1
ATOM 1312 C CA . THR A 1 184 ? -7.901 43.865 28.794 1.00 8.43 395 THR A CA 1
ATOM 1313 C C . THR A 1 184 ? -6.500 43.308 29.029 1.00 8.53 395 THR A C 1
ATOM 1314 O O . THR A 1 184 ? -5.979 42.529 28.213 1.00 9.33 395 THR A O 1
ATOM 1318 N N . PRO A 1 185 ? -5.891 43.686 30.163 1.00 8.65 396 PRO A N 1
ATOM 1319 C CA . PRO A 1 185 ? -4.649 43.047 30.594 1.00 9.48 396 PRO A CA 1
ATOM 1320 C C . PRO A 1 185 ? -4.875 41.542 30.728 1.00 9.59 396 PRO A C 1
ATOM 1321 O O . PRO A 1 185 ? -6.001 41.096 30.973 1.00 10.38 396 PRO A O 1
ATOM 1325 N N . PHE A 1 186 ? -3.808 40.770 30.567 1.00 7.87 397 PHE A N 1
ATOM 1326 C CA . PHE A 1 186 ? -3.870 39.325 30.753 1.00 7.90 397 PHE A CA 1
ATOM 1327 C C . PHE A 1 186 ? -3.605 38.972 32.221 1.00 8.23 397 PHE A C 1
ATOM 1328 O O . PHE A 1 186 ? -2.581 39.363 32.777 1.00 8.72 397 PHE A O 1
ATOM 1336 N N . ARG A 1 187 ? -4.526 38.234 32.837 1.00 7.68 398 ARG A N 1
ATOM 1337 C CA . ARG A 1 187 ? -4.394 37.837 34.244 1.00 7.42 398 ARG A CA 1
ATOM 1338 C C . ARG A 1 187 ? -4.611 36.329 34.358 1.00 6.74 398 ARG A C 1
ATOM 1339 O O . ARG A 1 187 ? -5.748 35.853 34.482 1.00 7.20 398 ARG A O 1
ATOM 1347 N N . GLN A 1 188 ? -3.513 35.578 34.304 1.00 7.09 399 GLN A N 1
ATOM 1348 C CA . GLN A 1 188 ? -3.612 34.125 34.211 1.00 6.86 399 GLN A CA 1
ATOM 1349 C C . GLN A 1 188 ? -4.182 33.459 35.452 1.00 6.56 399 GLN A C 1
ATOM 1350 O O . GLN A 1 188 ? -4.661 32.328 35.355 1.00 6.99 399 GLN A O 1
ATOM 1356 N N . TRP A 1 189 ? -4.116 34.126 36.606 1.00 6.74 400 TRP A N 1
ATOM 1357 C CA . TRP A 1 189 ? -4.580 33.520 37.845 1.00 7.21 400 TRP A CA 1
ATOM 1358 C C . TRP A 1 189 ? -5.930 34.045 38.293 1.00 7.90 400 TRP A C 1
ATOM 1359 O O . TRP A 1 189 ? -6.403 33.687 39.362 1.00 9.24 400 TRP A O 1
ATOM 1370 N N . GLU A 1 190 ? -6.555 34.895 37.489 1.00 7.27 401 GLU A N 1
ATOM 1371 C CA . GLU A 1 190 ? -7.902 35.355 37.798 1.00 7.30 401 GLU A CA 1
ATOM 1372 C C . GLU A 1 190 ? -8.882 34.556 36.963 1.00 6.91 401 GLU A C 1
ATOM 1373 O O . GLU A 1 190 ? -8.728 34.440 35.747 1.00 7.67 401 GLU A O 1
ATOM 1379 N N . LEU A 1 191 ? -9.884 33.982 37.616 1.00 7.40 402 LEU A N 1
ATOM 1380 C CA . LEU A 1 191 ? -10.861 33.164 36.908 1.00 8.18 402 LEU A CA 1
ATOM 1381 C C . LEU A 1 191 ? -11.926 34.019 36.230 1.00 7.52 402 LEU A C 1
ATOM 1382 O O . LEU A 1 191 ? -12.312 35.078 36.737 1.00 8.27 402 LEU A O 1
ATOM 1387 N N . PRO A 1 192 ? -12.429 33.555 35.083 1.00 7.39 403 PRO A N 1
ATOM 1388 C CA . PRO A 1 192 ? -13.670 34.139 34.583 1.00 7.62 403 PRO A CA 1
ATOM 1389 C C . PRO A 1 192 ? -14.756 34.003 35.639 1.00 7.81 403 PRO A C 1
ATOM 1390 O O . PRO A 1 192 ? -14.676 33.126 36.507 1.00 8.52 403 PRO A O 1
ATOM 1394 N N . ASN A 1 193 ? -15.755 34.862 35.551 1.00 7.34 404 ASN A N 1
ATOM 1395 C CA . ASN A 1 193 ? -17.020 34.599 36.204 1.00 8.42 404 ASN A CA 1
ATOM 1396 C C . ASN A 1 193 ? -17.863 33.821 35.198 1.00 8.23 404 ASN A C 1
ATOM 1397 O O . ASN A 1 193 ? -18.472 34.390 34.290 1.00 8.72 404 ASN A O 1
ATOM 1402 N N . TYR A 1 194 ? -17.829 32.498 35.329 1.00 8.45 405 TYR A N 1
ATOM 1403 C CA . TYR A 1 194 ? -18.368 31.617 34.308 1.00 8.84 405 TYR A CA 1
ATOM 1404 C C . TYR A 1 194 ? -19.863 31.811 34.060 1.00 8.44 405 TYR A C 1
ATOM 1405 O O . TYR A 1 194 ? -20.361 31.443 32.994 1.00 8.65 405 TYR A O 1
ATOM 1414 N N . SER A 1 195 ? -20.571 32.375 35.043 1.00 9.34 406 SER A N 1
ATOM 1415 C CA . SER A 1 195 ? -21.990 32.695 34.904 1.00 10.36 406 SER A CA 1
ATOM 1416 C C . SER A 1 195 ? -22.260 34.198 34.910 1.00 10.08 406 SER A C 1
ATOM 1417 O O . SER A 1 195 ? -23.412 34.612 34.998 1.00 11.49 406 SER A O 1
ATOM 1420 N N . GLY A 1 196 ? -21.208 35.007 34.823 1.00 10.12 407 GLY A N 1
ATOM 1421 C CA . GLY A 1 196 ? -21.345 36.442 35.012 1.00 10.77 407 GLY A CA 1
ATOM 1422 C C . GLY A 1 196 ? -21.064 36.848 36.451 1.00 11.39 407 GLY A C 1
ATOM 1423 O O . GLY A 1 196 ? -21.226 36.055 37.377 1.00 11.53 407 GLY A O 1
ATOM 1424 N N . ALA A 1 197 ? -20.660 38.102 36.631 1.00 12.87 408 ALA A N 1
ATOM 1425 C CA . ALA A 1 197 ? -20.165 38.586 37.919 1.00 14.40 408 ALA A CA 1
ATOM 1426 C C . ALA A 1 197 ? -21.150 38.486 39.089 1.00 14.98 408 ALA A C 1
ATOM 1427 O O . ALA A 1 197 ? -20.727 38.446 40.244 1.00 16.84 408 ALA A O 1
ATOM 1429 N N . LEU A 1 198 ? -22.450 38.456 38.808 1.00 13.92 409 LEU A N 1
ATOM 1430 C CA . LEU A 1 198 ? -23.448 38.422 39.877 1.00 15.22 409 LEU A CA 1
ATOM 1431 C C . LEU A 1 198 ? -23.704 37.021 40.422 1.00 15.82 409 LEU A C 1
ATOM 1432 O O . LEU A 1 198 ? -24.509 36.847 41.337 1.00 17.70 409 LEU A O 1
ATOM 1437 N N . THR A 1 199 ? -23.032 36.028 39.854 1.00 14.37 410 THR A N 1
ATOM 1438 C CA . THR A 1 199 ? -23.253 34.643 40.239 1.00 13.59 410 THR A CA 1
ATOM 1439 C C . THR A 1 199 ? -21.924 33.999 40.599 1.00 12.65 410 THR A C 1
ATOM 1440 O O . THR A 1 199 ? -20.938 34.145 39.880 1.00 12.84 410 THR A O 1
ATOM 1444 N N . LEU A 1 200 ? -21.892 33.292 41.720 1.00 12.68 411 LEU A N 1
ATOM 1445 C CA . LEU A 1 200 ? -20.683 32.599 42.139 1.00 12.96 411 LEU A CA 1
ATOM 1446 C C . LEU A 1 200 ? -20.278 31.507 41.154 1.00 10.53 411 LEU A C 1
ATOM 1447 O O . LEU A 1 200 ? -21.127 30.817 40.586 1.00 11.02 411 LEU A O 1
ATOM 1452 N N . ASN A 1 201 ? -18.974 31.331 40.980 1.00 9.54 412 ASN A N 1
ATOM 1453 C CA . ASN A 1 201 ? -18.457 30.163 40.289 1.00 9.26 412 ASN A CA 1
ATOM 1454 C C . ASN A 1 201 ? -18.756 28.904 41.092 1.00 8.80 412 ASN A C 1
ATOM 1455 O O . ASN A 1 201 ? -18.918 28.964 42.318 1.00 9.16 412 ASN A O 1
ATOM 1460 N N . THR A 1 202 ? -18.833 27.774 40.395 1.00 8.45 413 THR A N 1
ATOM 1461 C CA . THR A 1 202 ? -19.206 26.497 40.992 1.00 9.30 413 THR A CA 1
ATOM 1462 C C . THR A 1 202 ? -18.241 25.388 40.589 1.00 8.93 413 THR A C 1
ATOM 1463 O O . THR A 1 202 ? -17.533 25.494 39.579 1.00 9.24 413 THR A O 1
ATOM 1467 N N . ASN A 1 203 ? -18.223 24.323 41.388 1.00 8.83 414 ASN A N 1
ATOM 1468 C CA . ASN A 1 203 ? -17.541 23.088 41.009 1.00 9.11 414 ASN A CA 1
ATOM 1469 C C . ASN A 1 203 ? -16.057 23.265 40.750 1.00 8.68 414 ASN A C 1
ATOM 1470 O O . ASN A 1 203 ? -15.477 22.554 39.934 1.00 9.24 414 ASN A O 1
ATOM 1475 N N . LEU A 1 204 ? -15.428 24.202 41.447 1.00 7.93 415 LEU A N 1
ATOM 1476 C CA . LEU A 1 204 ? -14.050 24.537 41.137 1.00 7.48 415 LEU A CA 1
ATOM 1477 C C . LEU A 1 204 ? -13.064 23.503 41.645 1.00 7.04 415 LEU A C 1
ATOM 1478 O O . LEU A 1 204 ? -13.180 23.017 42.766 1.00 8.24 415 LEU A O 1
ATOM 1483 N N . ALA A 1 205 ? -12.062 23.208 40.830 1.00 7.16 416 ALA A N 1
ATOM 1484 C CA . ALA A 1 205 ? -10.878 22.547 41.339 1.00 6.87 416 ALA A CA 1
ATOM 1485 C C . ALA A 1 205 ? -10.281 23.461 42.410 1.00 7.26 416 ALA A C 1
ATOM 1486 O O . ALA A 1 205 ? -10.311 24.689 42.275 1.00 7.24 416 ALA A O 1
ATOM 1488 N N . PRO A 1 206 ? -9.724 22.877 43.480 1.00 6.82 417 PRO A N 1
ATOM 1489 C CA . PRO A 1 206 ? -9.310 23.687 44.635 1.00 7.71 417 PRO A CA 1
ATOM 1490 C C . PRO A 1 206 ? -8.080 24.558 44.378 1.00 6.77 417 PRO A C 1
ATOM 1491 O O . PRO A 1 206 ? -7.225 24.227 43.551 1.00 7.30 417 PRO A O 1
ATOM 1495 N N . ALA A 1 207 ? -7.999 25.670 45.101 1.00 6.86 418 ALA A N 1
ATOM 1496 C CA . ALA A 1 207 ? -6.799 26.490 45.098 1.00 7.17 418 ALA A CA 1
ATOM 1497 C C . ALA A 1 207 ? -5.618 25.667 45.619 1.00 6.72 418 ALA A C 1
ATOM 1498 O O . ALA A 1 207 ? -5.788 24.744 46.429 1.00 7.31 418 ALA A O 1
ATOM 1500 N N . VAL A 1 208 ? -4.418 26.001 45.163 1.00 6.71 419 VAL A N 1
ATOM 1501 C CA . VAL A 1 208 ? -3.218 25.283 45.555 1.00 7.39 419 VAL A CA 1
ATOM 1502 C C . VAL A 1 208 ? -2.177 26.253 46.079 1.00 8.12 419 VAL A C 1
ATOM 1503 O O . VAL A 1 208 ? -2.137 27.420 45.687 1.00 8.14 419 VAL A O 1
ATOM 1507 N N . GLY A 1 209 ? -1.337 25.769 46.982 1.00 9.41 420 GLY A N 1
ATOM 1508 C CA . GLY A 1 209 ? -0.284 26.596 47.525 1.00 11.37 420 GLY A CA 1
ATOM 1509 C C . GLY A 1 209 ? 0.640 25.740 48.353 1.00 12.11 420 GLY A C 1
ATOM 1510 O O . GLY A 1 209 ? 0.282 24.620 48.732 1.00 12.66 420 GLY A O 1
ATOM 1511 N N . PRO A 1 210 ? 1.840 26.258 48.640 1.00 13.67 421 PRO A N 1
ATOM 1512 C CA . PRO A 1 210 ? 2.858 25.474 49.350 1.00 16.99 421 PRO A CA 1
ATOM 1513 C C . PRO A 1 210 ? 2.494 25.077 50.786 1.00 20.17 421 PRO A C 1
ATOM 1514 O O . PRO A 1 210 ? 2.803 23.956 51.195 1.00 20.98 421 PRO A O 1
ATOM 1518 N N . ASN A 1 211 ? 1.862 25.968 51.541 1.00 21.03 422 ASN A N 1
ATOM 1519 C CA . ASN A 1 211 ? 1.582 25.687 52.952 1.00 23.28 422 ASN A CA 1
ATOM 1520 C C . ASN A 1 211 ? 2.800 25.124 53.683 1.00 23.11 422 ASN A C 1
ATOM 1521 O O . ASN A 1 211 ? 2.698 24.141 54.419 1.00 24.37 422 ASN A O 1
ATOM 1526 N N . PHE A 1 212 ? 3.951 25.749 53.472 1.00 20.91 423 PHE A N 1
ATOM 1527 C CA . PHE A 1 212 ? 5.211 25.260 54.007 1.00 21.55 423 PHE A CA 1
ATOM 1528 C C . PHE A 1 212 ? 6.204 26.399 53.883 1.00 20.66 423 PHE A C 1
ATOM 1529 O O . PHE A 1 212 ? 6.517 26.822 52.778 1.00 19.47 423 PHE A O 1
ATOM 1537 N N . PRO A 1 213 ? 6.692 26.916 55.016 1.00 21.02 424 PRO A N 1
ATOM 1538 C CA . PRO A 1 213 ? 7.613 28.051 54.938 1.00 21.24 424 PRO A CA 1
ATOM 1539 C C . PRO A 1 213 ? 8.784 27.741 54.024 1.00 21.04 424 PRO A C 1
ATOM 1540 O O . PRO A 1 213 ? 9.408 26.686 54.150 1.00 22.24 424 PRO A O 1
ATOM 1544 N N . GLY A 1 214 ? 9.066 28.650 53.099 1.00 19.63 425 GLY A N 1
ATOM 1545 C CA . GLY A 1 214 ? 10.216 28.501 52.238 1.00 18.09 425 GLY A CA 1
ATOM 1546 C C . GLY A 1 214 ? 9.950 27.646 51.013 1.00 15.58 425 GLY A C 1
ATOM 1547 O O . GLY A 1 214 ? 10.867 27.401 50.233 1.00 16.81 425 GLY A O 1
ATOM 1548 N N . GLU A 1 215 ? 8.712 27.183 50.833 1.00 13.82 426 GLU A N 1
ATOM 1549 C CA . GLU A 1 215 ? 8.353 26.456 49.615 1.00 11.79 426 GLU A CA 1
ATOM 1550 C C . GLU A 1 215 ? 7.564 27.331 48.650 1.00 10.47 426 GLU A C 1
ATOM 1551 O O . GLU A 1 215 ? 6.897 28.289 49.053 1.00 11.05 426 GLU A O 1
ATOM 1557 N N . GLN A 1 216 ? 7.658 26.989 47.369 1.00 9.34 427 GLN A N 1
ATOM 1558 C CA . GLN A 1 216 ? 6.894 27.645 46.309 1.00 8.37 427 GLN A CA 1
ATOM 1559 C C . GLN A 1 216 ? 6.403 26.580 45.347 1.00 8.08 427 GLN A C 1
ATOM 1560 O O . GLN A 1 216 ? 6.982 25.495 45.255 1.00 8.24 427 GLN A O 1
ATOM 1566 N N . ILE A 1 217 ? 5.331 26.881 44.629 1.00 7.77 428 ILE A N 1
ATOM 1567 C CA . ILE A 1 217 ? 4.903 26.028 43.538 1.00 7.74 428 ILE A CA 1
ATOM 1568 C C . ILE A 1 217 ? 5.930 26.086 42.407 1.00 6.99 428 ILE A C 1
ATOM 1569 O O . ILE A 1 217 ? 6.523 27.138 42.130 1.00 7.71 428 ILE A O 1
ATOM 1574 N N . LEU A 1 218 ? 6.150 24.930 41.786 1.00 6.81 429 LEU A N 1
ATOM 1575 C CA . LEU A 1 218 ? 6.909 24.810 40.549 1.00 6.82 429 LEU A CA 1
ATOM 1576 C C . LEU A 1 218 ? 5.918 24.584 39.423 1.00 6.47 429 LEU A C 1
ATOM 1577 O O . LEU A 1 218 ? 5.121 23.638 39.479 1.00 7.91 429 LEU A O 1
ATOM 1582 N N . PHE A 1 219 ? 5.965 25.458 38.421 1.00 6.37 430 PHE A N 1
ATOM 1583 C CA . PHE A 1 219 ? 5.047 25.423 37.291 1.00 6.51 430 PHE A CA 1
ATOM 1584 C C . PHE A 1 219 ? 5.724 24.942 36.022 1.00 6.11 430 PHE A C 1
ATOM 1585 O O . PHE A 1 219 ? 6.935 25.090 35.856 1.00 6.94 430 PHE A O 1
ATOM 1593 N N . PHE A 1 220 ? 4.915 24.406 35.112 1.00 6.49 431 PHE A N 1
ATOM 1594 C CA . PHE A 1 220 ? 5.339 24.106 33.755 1.00 6.51 431 PHE A CA 1
ATOM 1595 C C . PHE A 1 220 ? 4.848 25.280 32.904 1.00 6.06 431 PHE A C 1
ATOM 1596 O O . PHE A 1 220 ? 3.639 25.513 32.798 1.00 7.11 431 PHE A O 1
ATOM 1604 N N . ARG A 1 221 ? 5.787 26.027 32.324 1.00 6.18 432 ARG A N 1
ATOM 1605 C CA . ARG A 1 221 ? 5.489 27.316 31.704 1.00 6.73 432 ARG A CA 1
ATOM 1606 C C . ARG A 1 221 ? 5.623 27.282 30.180 1.00 6.54 432 ARG A C 1
ATOM 1607 O O . ARG A 1 221 ? 6.545 26.675 29.633 1.00 7.26 432 ARG A O 1
ATOM 1615 N N . SER A 1 222 ? 4.701 27.958 29.503 1.00 7.17 433 SER A N 1
ATOM 1616 C CA . SER A 1 222 ? 4.789 28.178 28.063 1.00 7.13 433 SER A CA 1
ATOM 1617 C C . SER A 1 222 ? 4.749 29.664 27.744 1.00 6.93 433 SER A C 1
ATOM 1618 O O . SER A 1 222 ? 3.930 30.403 28.295 1.00 7.87 433 SER A O 1
ATOM 1621 N N . ASN A 1 223 ? 5.626 30.081 26.837 1.00 7.98 434 ASN A N 1
ATOM 1622 C CA . ASN A 1 223 ? 5.565 31.390 26.212 1.00 9.46 434 ASN A CA 1
ATOM 1623 C C . ASN A 1 223 ? 4.669 31.271 24.989 1.00 9.97 434 ASN A C 1
ATOM 1624 O O . ASN A 1 223 ? 5.107 30.759 23.963 1.00 12.14 434 ASN A O 1
ATOM 1629 N N . VAL A 1 224 ? 3.425 31.740 25.096 1.00 8.79 435 VAL A N 1
ATOM 1630 C CA . VAL A 1 224 ? 2.421 31.518 24.058 1.00 9.71 435 VAL A CA 1
ATOM 1631 C C . VAL A 1 224 ? 2.307 32.733 23.131 1.00 8.48 435 VAL A C 1
ATOM 1632 O O . VAL A 1 224 ? 2.700 33.841 23.496 1.00 9.50 435 VAL A O 1
ATOM 1636 N N . PRO A 1 225 ? 1.787 32.533 21.912 1.00 8.73 436 PRO A N 1
ATOM 1637 C CA . PRO A 1 225 ? 1.769 33.652 20.965 1.00 9.57 436 PRO A CA 1
ATOM 1638 C C . PRO A 1 225 ? 0.991 34.844 21.506 1.00 9.42 436 PRO A C 1
ATOM 1639 O O . PRO A 1 225 ? -0.094 34.700 22.070 1.00 9.52 436 PRO A O 1
ATOM 1643 N N . SER A 1 226 ? 1.584 36.020 21.333 1.00 9.57 437 SER A N 1
ATOM 1644 C CA . SER A 1 226 ? 1.014 37.270 21.788 1.00 9.89 437 SER A CA 1
ATOM 1645 C C . SER A 1 226 ? 0.615 38.062 20.548 1.00 9.45 437 SER A C 1
ATOM 1646 O O . SER A 1 226 ? 1.473 38.608 19.851 1.00 9.54 437 SER A O 1
ATOM 1649 N N . VAL A 1 227 ? -0.681 38.104 20.256 1.00 9.26 438 VAL A N 1
ATOM 1650 C CA . VAL A 1 227 ? -1.120 38.589 18.945 1.00 9.61 438 VAL A CA 1
ATOM 1651 C C . VAL A 1 227 ? -1.454 40.074 18.904 1.00 9.70 438 VAL A C 1
ATOM 1652 O O . VAL A 1 227 ? -1.613 40.641 17.827 1.00 10.56 438 VAL A O 1
ATOM 1656 N N . GLN A 1 228 ? -1.582 40.685 20.080 1.00 10.03 439 GLN A N 1
ATOM 1657 C CA . GLN A 1 228 ? -1.757 42.123 20.203 1.00 10.91 439 GLN A CA 1
ATOM 1658 C C . GLN A 1 228 ? -1.177 42.504 21.554 1.00 10.98 439 GLN A C 1
ATOM 1659 O O . GLN A 1 228 ? -1.429 41.822 22.552 1.00 11.00 439 GLN A O 1
ATOM 1665 N N . GLY A 1 229 ? -0.415 43.592 21.588 1.00 12.56 440 GLY A N 1
ATOM 1666 C CA . GLY A 1 229 ? 0.315 43.969 22.781 1.00 14.08 440 GLY A CA 1
ATOM 1667 C C . GLY A 1 229 ? 1.785 43.621 22.622 1.00 14.39 440 GLY A C 1
ATOM 1668 O O . GLY A 1 229 ? 2.132 42.558 22.103 1.00 16.27 440 GLY A O 1
ATOM 1669 N N . GLY A 1 230 ? 2.657 44.504 23.088 1.00 16.42 441 GLY A N 1
ATOM 1670 C CA . GLY A 1 230 ? 4.074 44.354 22.836 1.00 17.13 441 GLY A CA 1
ATOM 1671 C C . GLY A 1 230 ? 4.805 43.446 23.800 1.00 17.55 441 GLY A C 1
ATOM 1672 O O . GLY A 1 230 ? 6.004 43.238 23.649 1.00 18.71 441 GLY A O 1
ATOM 1673 N N . GLN A 1 231 ? 4.098 42.901 24.786 1.00 17.98 442 GLN A N 1
ATOM 1674 C CA . GLN A 1 231 ? 4.746 42.044 25.774 1.00 18.67 442 GLN A CA 1
ATOM 1675 C C . GLN A 1 231 ? 4.506 40.562 25.523 1.00 17.43 442 GLN A C 1
ATOM 1676 O O . GLN A 1 231 ? 3.438 40.160 25.057 1.00 17.23 442 GLN A O 1
ATOM 1682 N N . PRO A 1 232 ? 5.512 39.740 25.836 1.00 15.62 443 PRO A N 1
ATOM 1683 C CA . PRO A 1 232 ? 5.322 38.289 25.761 1.00 14.49 443 PRO A CA 1
ATOM 1684 C C . PRO A 1 232 ? 4.283 37.838 26.781 1.00 12.50 443 PRO A C 1
ATOM 1685 O O . PRO A 1 232 ? 4.087 38.503 27.799 1.00 14.12 443 PRO A O 1
ATOM 1689 N N . ILE A 1 233 ? 3.615 36.726 26.495 1.00 10.65 444 ILE A N 1
ATOM 1690 C CA . ILE A 1 233 ? 2.599 36.172 27.384 1.00 9.55 444 ILE A CA 1
ATOM 1691 C C . ILE A 1 233 ? 3.061 34.807 27.888 1.00 9.63 444 ILE A C 1
ATOM 1692 O O . ILE A 1 233 ? 3.453 33.960 27.088 1.00 10.75 444 ILE A O 1
ATOM 1697 N N . GLU A 1 234 ? 3.033 34.620 29.207 1.00 9.06 445 GLU A N 1
ATOM 1698 C CA . GLU A 1 234 ? 3.423 33.360 29.838 1.00 9.49 445 GLU A CA 1
ATOM 1699 C C . GLU A 1 234 ? 2.213 32.711 30.489 1.00 8.54 445 GLU A C 1
ATOM 1700 O O . GLU A 1 234 ? 1.442 33.377 31.190 1.00 9.04 445 GLU A O 1
ATOM 1706 N N . ILE A 1 235 ? 2.052 31.407 30.272 1.00 7.28 446 ILE A N 1
ATOM 1707 C CA . ILE A 1 235 ? 0.985 30.640 30.914 1.00 7.02 446 ILE A CA 1
ATOM 1708 C C . ILE A 1 235 ? 1.588 29.453 31.656 1.00 6.18 446 ILE A C 1
ATOM 1709 O O . ILE A 1 235 ? 2.320 28.642 31.072 1.00 7.04 446 ILE A O 1
ATOM 1714 N N . ASP A 1 236 ? 1.293 29.381 32.950 1.00 6.39 447 ASP A N 1
ATOM 1715 C CA . ASP A 1 236 ? 1.819 28.357 33.842 1.00 6.56 447 ASP A CA 1
ATOM 1716 C C . ASP A 1 236 ? 0.761 27.306 34.124 1.00 6.75 447 ASP A C 1
ATOM 1717 O O . ASP A 1 236 ? -0.372 27.641 34.469 1.00 7.75 447 ASP A O 1
ATOM 1722 N N . CYS A 1 237 ? 1.129 26.030 34.020 1.00 6.17 448 CYS A N 1
ATOM 1723 C CA . CYS A 1 237 ? 0.209 24.981 34.445 1.00 5.89 448 CYS A CA 1
ATOM 1724 C C . CYS A 1 237 ? 0.804 24.167 35.591 1.00 5.51 448 CYS A C 1
ATOM 1725 O O . CYS A 1 237 ? 2.020 24.168 35.811 1.00 6.23 448 CYS A O 1
ATOM 1728 N N . LEU A 1 238 ? -0.065 23.495 36.340 1.00 5.50 449 LEU A N 1
ATOM 1729 C CA . LEU A 1 238 ? 0.369 22.766 37.528 1.00 5.99 449 LEU A CA 1
ATOM 1730 C C . LEU A 1 238 ? 1.029 21.440 37.169 1.00 5.61 449 LEU A C 1
ATOM 1731 O O . LEU A 1 238 ? 2.006 21.031 37.802 1.00 5.97 449 LEU A O 1
ATOM 1736 N N . ILE A 1 239 ? 0.461 20.763 36.172 1.00 5.52 450 ILE A N 1
ATOM 1737 C CA . ILE A 1 239 ? 1.015 19.531 35.617 1.00 6.00 450 ILE A CA 1
ATOM 1738 C C . ILE A 1 239 ? 0.738 19.591 34.123 1.00 5.83 450 ILE A C 1
ATOM 1739 O O . ILE A 1 239 ? -0.254 20.179 33.711 1.00 6.59 450 ILE A O 1
ATOM 1744 N N . PRO A 1 240 ? 1.628 19.013 33.304 1.00 6.15 451 PRO A N 1
ATOM 1745 C CA . PRO A 1 240 ? 1.411 19.039 31.856 1.00 6.61 451 PRO A CA 1
ATOM 1746 C C . PRO A 1 240 ? 0.277 18.111 31.441 1.00 5.83 451 PRO A C 1
ATOM 1747 O O . PRO A 1 240 ? -0.135 17.221 32.196 1.00 6.25 451 PRO A O 1
ATOM 1751 N N . GLN A 1 241 ? -0.212 18.307 30.220 1.00 6.25 452 GLN A N 1
ATOM 1752 C CA . GLN A 1 241 ? -1.347 17.533 29.742 1.00 6.80 452 GLN A CA 1
ATOM 1753 C C . GLN A 1 241 ? -1.054 16.034 29.732 1.00 6.52 452 GLN A C 1
ATOM 1754 O O . GLN A 1 241 ? -1.939 15.221 30.012 1.00 6.50 452 GLN A O 1
ATOM 1760 N N . GLU A 1 242 ? 0.185 15.664 29.425 1.00 6.32 453 GLU A N 1
ATOM 1761 C CA . GLU A 1 242 ? 0.543 14.247 29.389 1.00 6.72 453 GLU A CA 1
ATOM 1762 C C . GLU A 1 242 ? 0.447 13.599 30.773 1.00 6.02 453 GLU A C 1
ATOM 1763 O O . GLU A 1 242 ? 0.209 12.398 30.879 1.00 6.63 453 GLU A O 1
ATOM 1769 N N . TRP A 1 243 ? 0.657 14.376 31.831 1.00 5.94 454 TRP A N 1
ATOM 1770 C CA . TRP A 1 243 ? 0.491 13.838 33.184 1.00 6.12 454 TRP A CA 1
ATOM 1771 C C . TRP A 1 243 ? -0.988 13.645 33.514 1.00 6.43 454 TRP A C 1
ATOM 1772 O O . TRP A 1 243 ? -1.364 12.642 34.124 1.00 6.53 454 TRP A O 1
ATOM 1783 N N . VAL A 1 244 ? -1.829 14.596 33.108 1.00 6.15 455 VAL A N 1
ATOM 1784 C CA . VAL A 1 244 ? -3.272 14.411 33.232 1.00 6.60 455 VAL A CA 1
ATOM 1785 C C . VAL A 1 244 ? -3.668 13.088 32.567 1.00 6.33 455 VAL A C 1
ATOM 1786 O O . VAL A 1 244 ? -4.358 12.253 33.165 1.00 6.92 455 VAL A O 1
ATOM 1790 N N . SER A 1 245 ? -3.202 12.887 31.338 1.00 6.32 456 SER A N 1
ATOM 1791 C CA . SER A 1 245 ? -3.552 11.687 30.590 1.00 7.25 456 SER A CA 1
ATOM 1792 C C . SER A 1 245 ? -3.044 10.424 31.280 1.00 7.40 456 SER A C 1
ATOM 1793 O O . SER A 1 245 ? -3.745 9.408 31.334 1.00 7.48 456 SER A O 1
ATOM 1796 N N . HIS A 1 246 ? -1.814 10.488 31.783 1.00 7.32 457 HIS A N 1
ATOM 1797 C CA . HIS A 1 246 ? -1.172 9.353 32.446 1.00 7.35 457 HIS A CA 1
ATOM 1798 C C . HIS A 1 246 ? -1.896 8.961 33.728 1.00 7.38 457 HIS A C 1
ATOM 1799 O O . HIS A 1 246 ? -2.205 7.785 33.936 1.00 7.69 457 HIS A O 1
ATOM 1806 N N . PHE A 1 247 ? -2.166 9.938 34.593 1.00 6.94 458 PHE A N 1
ATOM 1807 C CA . PHE A 1 247 ? -2.838 9.642 35.848 1.00 7.12 458 PHE A CA 1
ATOM 1808 C C . PHE A 1 247 ? -4.243 9.100 35.595 1.00 7.18 458 PHE A C 1
ATOM 1809 O O . PHE A 1 247 ? -4.675 8.158 36.253 1.00 7.59 458 PHE A O 1
ATOM 1817 N N . TYR A 1 248 ? -4.957 9.692 34.643 1.00 7.12 459 TYR A N 1
ATOM 1818 C CA . TYR A 1 248 ? -6.280 9.200 34.310 1.00 7.76 459 TYR A CA 1
ATOM 1819 C C . TYR A 1 248 ? -6.246 7.716 33.913 1.00 7.97 459 TYR A C 1
ATOM 1820 O O . TYR A 1 248 ? -7.076 6.925 34.375 1.00 9.17 459 TYR A O 1
ATOM 1829 N N . GLN A 1 249 ? -5.291 7.335 33.066 1.00 7.89 460 GLN A N 1
ATOM 1830 C CA . GLN A 1 249 ? -5.160 5.935 32.674 1.00 8.71 460 GLN A CA 1
ATOM 1831 C C . GLN A 1 249 ? -4.745 5.028 33.828 1.00 9.74 460 GLN A C 1
ATOM 1832 O O . GLN A 1 249 ? -5.338 3.976 34.047 1.00 11.23 460 GLN A O 1
ATOM 1838 N N . GLU A 1 250 ? -3.696 5.417 34.544 1.00 9.18 461 GLU A N 1
ATOM 1839 C CA . GLU A 1 250 ? -3.108 4.548 35.555 1.00 9.99 461 GLU A CA 1
ATOM 1840 C C . GLU A 1 250 ? -3.989 4.404 36.787 1.00 10.12 461 GLU A C 1
ATOM 1841 O O . GLU A 1 250 ? -4.165 3.299 37.312 1.00 11.26 461 GLU A O 1
ATOM 1847 N N . SER A 1 251 ? -4.524 5.528 37.252 1.00 10.41 462 SER A N 1
ATOM 1848 C CA . SER A 1 251 ? -5.367 5.553 38.438 1.00 11.31 462 SER A CA 1
ATOM 1849 C C . SER A 1 251 ? -4.746 4.771 39.594 1.00 11.39 462 SER A C 1
ATOM 1850 O O . SER A 1 251 ? -5.419 3.992 40.270 1.00 12.62 462 SER A O 1
ATOM 1853 N N . ALA A 1 252 ? -3.455 4.980 39.825 1.00 10.86 463 ALA A N 1
ATOM 1854 C CA . ALA A 1 252 ? -2.782 4.298 40.924 1.00 11.49 463 ALA A CA 1
ATOM 1855 C C . ALA A 1 252 ? -3.248 4.878 42.254 1.00 11.28 463 ALA A C 1
ATOM 1856 O O . ALA A 1 252 ? -3.317 6.091 42.407 1.00 10.97 463 ALA A O 1
ATOM 1858 N N . PRO A 1 253 ? -3.582 4.020 43.229 1.00 12.26 464 PRO A N 1
ATOM 1859 C CA . PRO A 1 253 ? -3.982 4.561 44.536 1.00 12.50 464 PRO A CA 1
ATOM 1860 C C . PRO A 1 253 ? -2.846 5.327 45.219 1.00 11.60 464 PRO A C 1
ATOM 1861 O O . PRO A 1 253 ? -1.703 4.878 45.228 1.00 13.59 464 PRO A O 1
ATOM 1865 N N . SER A 1 254 ? -3.163 6.486 45.786 1.00 10.17 465 SER A N 1
ATOM 1866 C CA . SER A 1 254 ? -2.161 7.272 46.488 1.00 10.25 465 SER A CA 1
ATOM 1867 C C . SER A 1 254 ? -1.924 6.681 47.865 1.00 10.54 465 SER A C 1
ATOM 1868 O O . SER A 1 254 ? -2.873 6.283 48.549 1.00 11.37 465 SER A O 1
ATOM 1871 N N . GLN A 1 255 ? -0.668 6.643 48.293 1.00 9.97 466 GLN A N 1
ATOM 1872 C CA . GLN A 1 255 ? -0.354 6.090 49.610 1.00 11.05 466 GLN A CA 1
ATOM 1873 C C . GLN A 1 255 ? -0.175 7.165 50.677 1.00 11.08 466 GLN A C 1
ATOM 1874 O O . GLN A 1 255 ? -0.149 6.857 51.861 1.00 13.21 466 GLN A O 1
ATOM 1880 N N . SER A 1 256 ? -0.063 8.422 50.252 1.00 9.35 467 SER A N 1
ATOM 1881 C CA . SER A 1 256 ? -0.012 9.560 51.165 1.00 9.40 467 SER A CA 1
ATOM 1882 C C . SER A 1 256 ? -0.383 10.795 50.359 1.00 8.03 467 SER A C 1
ATOM 1883 O O . SER A 1 256 ? -0.673 10.697 49.165 1.00 8.80 467 SER A O 1
ATOM 1886 N N . ASP A 1 257 ? -0.361 11.959 51.000 1.00 7.95 468 ASP A N 1
ATOM 1887 C CA . ASP A 1 257 ? -0.632 13.206 50.292 1.00 7.78 468 ASP A CA 1
ATOM 1888 C C . ASP A 1 257 ? 0.517 13.665 49.402 1.00 7.44 468 ASP A C 1
ATOM 1889 O O . ASP A 1 257 ? 0.341 14.585 48.613 1.00 8.12 468 ASP A O 1
ATOM 1894 N N . VAL A 1 258 ? 1.699 13.080 49.560 1.00 7.55 469 VAL A N 1
ATOM 1895 C CA . VAL A 1 258 ? 2.888 13.612 48.906 1.00 7.84 469 VAL A CA 1
ATOM 1896 C C . VAL A 1 258 ? 3.745 12.518 48.295 1.00 7.49 469 VAL A C 1
ATOM 1897 O O . VAL A 1 258 ? 4.223 11.620 48.991 1.00 8.07 469 VAL A O 1
ATOM 1901 N N . ALA A 1 259 ? 3.938 12.613 46.984 1.00 7.55 470 ALA A N 1
ATOM 1902 C CA . ALA A 1 259 ? 4.897 11.786 46.269 1.00 8.18 470 ALA A CA 1
ATOM 1903 C C . ALA A 1 259 ? 6.205 12.556 46.135 1.00 8.25 470 ALA A C 1
ATOM 1904 O O . ALA A 1 259 ? 6.249 13.610 45.504 1.00 8.48 470 ALA A O 1
ATOM 1906 N N . LEU A 1 260 ? 7.267 12.049 46.750 1.00 8.00 471 LEU A N 1
ATOM 1907 C CA . LEU A 1 260 ? 8.582 12.639 46.544 1.00 8.30 471 LEU A CA 1
ATOM 1908 C C . LEU A 1 260 ? 9.051 12.292 45.135 1.00 7.98 471 LEU A C 1
ATOM 1909 O O . LEU A 1 260 ? 9.034 11.116 44.744 1.00 8.84 471 LEU A O 1
ATOM 1914 N N . VAL A 1 261 ? 9.463 13.312 44.384 1.00 7.57 472 VAL A N 1
ATOM 1915 C CA . VAL A 1 261 ? 9.929 13.126 43.017 1.00 7.55 472 VAL A CA 1
ATOM 1916 C C . VAL A 1 261 ? 11.296 13.779 42.854 1.00 8.10 472 VAL A C 1
ATOM 1917 O O . VAL A 1 261 ? 11.650 14.706 43.586 1.00 9.09 472 VAL A O 1
ATOM 1921 N N . ARG A 1 262 ? 12.072 13.275 41.906 1.00 8.27 473 ARG A N 1
ATOM 1922 C CA . ARG A 1 262 ? 13.395 13.811 41.624 1.00 8.79 473 ARG A CA 1
ATOM 1923 C C . ARG A 1 262 ? 13.497 14.102 40.140 1.00 8.33 473 ARG A C 1
ATOM 1924 O O . ARG A 1 262 ? 13.121 13.265 39.321 1.00 9.02 473 ARG A O 1
ATOM 1932 N N . TYR A 1 263 ? 13.996 15.284 39.786 1.00 8.15 474 TYR A N 1
ATOM 1933 C CA . TYR A 1 263 ? 14.299 15.561 38.388 1.00 8.42 474 TYR A CA 1
ATOM 1934 C C . TYR A 1 263 ? 15.675 14.982 38.118 1.00 9.27 474 TYR A C 1
ATOM 1935 O O . TYR A 1 263 ? 16.651 15.403 38.734 1.00 10.06 474 TYR A O 1
ATOM 1944 N N . VAL A 1 264 ? 15.742 13.984 37.242 1.00 9.43 475 VAL A N 1
ATOM 1945 C CA . VAL A 1 264 ? 16.985 13.249 37.033 1.00 10.21 475 VAL A CA 1
ATOM 1946 C C . VAL A 1 264 ? 17.518 13.419 35.624 1.00 10.23 475 VAL A C 1
ATOM 1947 O O . VAL A 1 264 ? 16.765 13.618 34.677 1.00 11.05 475 VAL A O 1
ATOM 1951 N N . ASN A 1 265 ? 18.833 13.339 35.501 1.00 10.67 476 ASN A N 1
ATOM 1952 C CA . ASN A 1 265 ? 19.486 13.260 34.215 1.00 12.01 476 ASN A CA 1
ATOM 1953 C C . ASN A 1 265 ? 19.858 11.800 34.008 1.00 13.12 476 ASN A C 1
ATOM 1954 O O . ASN A 1 265 ? 20.699 11.275 34.726 1.00 14.35 476 ASN A O 1
ATOM 1959 N N . PRO A 1 266 ? 19.211 11.126 33.047 1.00 14.22 477 PRO A N 1
ATOM 1960 C CA . PRO A 1 266 ? 19.412 9.681 32.910 1.00 16.06 477 PRO A CA 1
ATOM 1961 C C . PRO A 1 266 ? 20.778 9.313 32.341 1.00 18.42 477 PRO A C 1
ATOM 1962 O O . PRO A 1 266 ? 21.169 8.150 32.430 1.00 21.24 477 PRO A O 1
ATOM 1966 N N . ASP A 1 267 ? 21.486 10.276 31.761 1.00 17.96 478 ASP A N 1
ATOM 1967 C CA . ASP A 1 267 ? 22.809 10.006 31.198 1.00 20.31 478 ASP A CA 1
ATOM 1968 C C . ASP A 1 267 ? 23.928 10.152 32.228 1.00 20.86 478 ASP A C 1
ATOM 1969 O O . ASP A 1 267 ? 24.868 9.354 32.249 1.00 22.10 478 ASP A O 1
ATOM 1974 N N . THR A 1 268 ? 23.830 11.171 33.077 1.00 20.29 479 THR A N 1
ATOM 1975 C CA . THR A 1 268 ? 24.823 11.379 34.129 1.00 20.55 479 THR A CA 1
ATOM 1976 C C . THR A 1 268 ? 24.420 10.663 35.415 1.00 21.41 479 THR A C 1
ATOM 1977 O O . THR A 1 268 ? 25.249 10.452 36.301 1.00 22.52 479 THR A O 1
ATOM 1981 N N . GLY A 1 269 ? 23.142 10.307 35.515 1.00 21.69 480 GLY A N 1
ATOM 1982 C CA . GLY A 1 269 ? 22.616 9.621 36.684 1.00 21.86 480 GLY A CA 1
ATOM 1983 C C . GLY A 1 269 ? 22.322 10.539 37.859 1.00 21.57 480 GLY A C 1
ATOM 1984 O O . GLY A 1 269 ? 21.849 10.095 38.905 1.00 24.03 480 GLY A O 1
ATOM 1985 N N . ARG A 1 270 ? 22.592 11.827 37.684 1.00 18.42 481 ARG A N 1
ATOM 1986 C CA . ARG A 1 270 ? 22.453 12.797 38.766 1.00 17.30 481 ARG A CA 1
ATOM 1987 C C . ARG A 1 270 ? 21.009 13.233 39.003 1.00 15.21 481 ARG A C 1
ATOM 1988 O O . ARG A 1 270 ? 20.241 13.415 38.060 1.00 14.93 481 ARG A O 1
ATOM 1996 N N . THR A 1 271 ? 20.655 13.404 40.273 1.00 14.13 482 THR A N 1
ATOM 1997 C CA . THR A 1 271 ? 19.444 14.120 40.644 1.00 13.13 482 THR A CA 1
ATOM 1998 C C . THR A 1 271 ? 19.742 15.616 40.594 1.00 12.58 482 THR A C 1
ATOM 1999 O O . THR A 1 271 ? 20.666 16.095 41.250 1.00 14.35 482 THR A O 1
ATOM 2003 N N . ILE A 1 272 ? 18.961 16.349 39.809 1.00 11.08 483 ILE A N 1
ATOM 2004 C CA . ILE A 1 272 ? 19.139 17.790 39.678 1.00 11.48 483 ILE A CA 1
ATOM 2005 C C . ILE A 1 272 ? 18.516 18.504 40.875 1.00 11.30 483 ILE A C 1
ATOM 2006 O O . ILE A 1 272 ? 19.135 19.380 41.481 1.00 12.40 483 ILE A O 1
ATOM 2011 N N . PHE A 1 273 ? 17.295 18.122 41.218 1.00 10.42 484 PHE A N 1
ATOM 2012 C CA . PHE A 1 273 ? 16.643 18.628 42.416 1.00 10.22 484 PHE A CA 1
ATOM 2013 C C . PHE A 1 273 ? 15.529 17.667 42.794 1.00 9.43 484 PHE A C 1
ATOM 2014 O O . PHE A 1 273 ? 15.136 16.813 41.992 1.00 8.99 484 PHE A O 1
ATOM 2022 N N . GLU A 1 274 ? 15.042 17.788 44.024 1.00 9.03 485 GLU A N 1
ATOM 2023 C CA . GLU A 1 274 ? 13.876 17.033 44.451 1.00 8.80 485 GLU A CA 1
ATOM 2024 C C . GLU A 1 274 ? 12.702 17.975 44.676 1.00 8.13 485 GLU A C 1
ATOM 2025 O O . GLU A 1 274 ? 12.876 19.181 44.901 1.00 8.66 485 GLU A O 1
ATOM 2031 N N . ALA A 1 275 ? 11.501 17.410 44.620 1.00 7.94 486 ALA A N 1
ATOM 2032 C CA . ALA A 1 275 ? 10.281 18.187 44.733 1.00 7.70 486 ALA A CA 1
ATOM 2033 C C . ALA A 1 275 ? 9.179 17.331 45.339 1.00 7.36 486 ALA A C 1
ATOM 2034 O O . ALA A 1 275 ? 9.289 16.104 45.406 1.00 7.78 486 ALA A O 1
ATOM 2036 N N . LYS A 1 276 ? 8.125 17.993 45.798 1.00 7.43 487 LYS A N 1
ATOM 2037 C CA . LYS A 1 276 ? 6.962 17.326 46.346 1.00 7.46 487 LYS A CA 1
ATOM 2038 C C . LYS A 1 276 ? 5.829 17.404 45.337 1.00 6.67 487 LYS A C 1
ATOM 2039 O O . LYS A 1 276 ? 5.384 18.499 44.978 1.00 7.73 487 LYS A O 1
ATOM 2045 N N . LEU A 1 277 ? 5.372 16.242 44.879 1.00 6.48 488 LEU A N 1
ATOM 2046 C CA . LEU A 1 277 ? 4.214 16.162 44.004 1.00 6.76 488 LEU A CA 1
ATOM 2047 C C . LEU A 1 277 ? 3.010 15.834 44.884 1.00 6.64 488 LEU A C 1
ATOM 2048 O O . LEU A 1 277 ? 2.880 14.728 45.411 1.00 7.36 488 LEU A O 1
ATOM 2053 N N . HIS A 1 278 ? 2.151 16.828 45.054 1.00 6.67 489 HIS A N 1
ATOM 2054 C CA . HIS A 1 278 ? 1.030 16.740 45.966 1.00 6.58 489 HIS A CA 1
ATOM 2055 C C . HIS A 1 278 ? -0.117 15.970 45.344 1.00 6.82 489 HIS A C 1
ATOM 2056 O O . HIS A 1 278 ? -0.342 16.060 44.136 1.00 7.13 489 HIS A O 1
ATOM 2063 N N . ARG A 1 279 ? -0.866 15.244 46.173 1.00 7.28 490 ARG A N 1
ATOM 2064 C CA . ARG A 1 279 ? -1.977 14.440 45.693 1.00 8.22 490 ARG A CA 1
ATOM 2065 C C . ARG A 1 279 ? -2.975 15.260 44.881 1.00 8.00 490 ARG A C 1
ATOM 2066 O O . ARG A 1 279 ? -3.586 14.740 43.944 1.00 7.94 490 ARG A O 1
ATOM 2074 N N . GLN A 1 280 ? -3.145 16.527 45.249 1.00 8.25 491 GLN A N 1
ATOM 2075 C CA . GLN A 1 280 ? -4.070 17.413 44.555 1.00 8.43 491 GLN A CA 1
ATOM 2076 C C . GLN A 1 280 ? -3.665 17.676 43.099 1.00 8.41 491 GLN A C 1
ATOM 2077 O O . GLN A 1 280 ? -4.481 18.135 42.305 1.00 10.13 491 GLN A O 1
ATOM 2083 N N . GLY A 1 281 ? -2.408 17.409 42.754 1.00 6.97 492 GLY A N 1
ATOM 2084 C CA . GLY A 1 281 ? -1.945 17.543 41.380 1.00 6.88 492 GLY A CA 1
ATOM 2085 C C . GLY A 1 281 ? -1.149 18.817 41.138 1.00 6.48 492 GLY A C 1
ATOM 2086 O O . GLY A 1 281 ? -1.436 19.557 40.195 1.00 7.55 492 GLY A O 1
ATOM 2087 N N . PHE A 1 282 ? -0.143 19.069 41.968 1.00 6.57 493 PHE A N 1
ATOM 2088 C CA . PHE A 1 282 ? 0.762 20.198 41.767 1.00 7.01 493 PHE A CA 1
ATOM 2089 C C . PHE A 1 282 ? 2.069 19.911 42.488 1.00 6.77 493 PHE A C 1
ATOM 2090 O O . PHE A 1 282 ? 2.128 19.009 43.332 1.00 7.07 493 PHE A O 1
ATOM 2098 N N . ILE A 1 283 ? 3.107 20.668 42.143 1.00 6.72 494 ILE A N 1
ATOM 2099 C CA . ILE A 1 283 ? 4.448 20.442 42.660 1.00 7.01 494 ILE A CA 1
ATOM 2100 C C . ILE A 1 283 ? 4.918 21.627 43.487 1.00 6.90 494 ILE A C 1
ATOM 2101 O O . ILE A 1 283 ? 4.706 22.780 43.100 1.00 7.19 494 ILE A O 1
ATOM 2106 N N . THR A 1 284 ? 5.563 21.348 44.616 1.00 7.18 495 THR A N 1
ATOM 2107 C CA . THR A 1 284 ? 6.299 22.389 45.320 1.00 7.69 495 THR A CA 1
ATOM 2108 C C . THR A 1 284 ? 7.778 22.052 45.448 1.00 7.57 495 THR A C 1
ATOM 2109 O O . THR A 1 284 ? 8.177 20.881 45.421 1.00 8.10 495 THR A O 1
ATOM 2113 N N . ILE A 1 285 ? 8.571 23.109 45.605 1.00 8.33 496 ILE A N 1
ATOM 2114 C CA . ILE A 1 285 ? 10.009 23.032 45.802 1.00 9.12 496 ILE A CA 1
ATOM 2115 C C . ILE A 1 285 ? 10.414 23.979 46.923 1.00 9.85 496 ILE A C 1
ATOM 2116 O O . ILE A 1 285 ? 9.679 24.917 47.251 1.00 9.75 496 ILE A O 1
ATOM 2121 N N . ALA A 1 286 ? 11.579 23.730 47.512 1.00 10.37 497 ALA A N 1
ATOM 2122 C CA . ALA A 1 286 ? 12.112 24.635 48.521 1.00 11.49 497 ALA A CA 1
ATOM 2123 C C . ALA A 1 286 ? 12.934 25.701 47.821 1.00 12.30 497 ALA A C 1
ATOM 2124 O O . ALA A 1 286 ? 14.099 25.483 47.502 1.00 14.90 497 ALA A O 1
ATOM 2126 N N . ALA A 1 287 ? 12.310 26.850 47.580 1.00 11.96 498 ALA A N 1
ATOM 2127 C CA . ALA A 1 287 ? 12.916 27.915 46.800 1.00 13.56 498 ALA A CA 1
ATOM 2128 C C . ALA A 1 287 ? 12.237 29.238 47.133 1.00 13.89 498 ALA A C 1
ATOM 2129 O O . ALA A 1 287 ? 11.089 29.258 47.576 1.00 14.03 498 ALA A O 1
ATOM 2131 N N . THR A 1 288 ? 12.958 30.336 46.923 1.00 15.62 499 THR A N 1
ATOM 2132 C CA . THR A 1 288 ? 12.419 31.677 47.141 1.00 17.00 499 THR A CA 1
ATOM 2133 C C . THR A 1 288 ? 12.771 32.564 45.957 1.00 17.68 499 THR A C 1
ATOM 2134 O O . THR A 1 288 ? 13.943 32.699 45.598 1.00 20.06 499 THR A O 1
ATOM 2138 N N . GLY A 1 289 ? 11.758 33.174 45.354 1.00 15.60 500 GLY A N 1
ATOM 2139 C CA . GLY A 1 289 ? 11.985 34.099 44.260 1.00 15.76 500 GLY A CA 1
ATOM 2140 C C . GLY A 1 289 ? 11.202 33.727 43.020 1.00 14.24 500 GLY A C 1
ATOM 2141 O O . GLY A 1 289 ? 10.660 32.628 42.916 1.00 13.90 500 GLY A O 1
ATOM 2142 N N . SER A 1 290 ? 11.140 34.656 42.076 1.00 13.72 501 SER A N 1
ATOM 2143 C CA . SER A 1 290 ? 10.468 34.429 40.808 1.00 14.04 501 SER A CA 1
ATOM 2144 C C . SER A 1 290 ? 11.522 34.226 39.741 1.00 14.11 501 SER A C 1
ATOM 2145 O O . SER A 1 290 ? 12.216 35.168 39.362 1.00 16.65 501 SER A O 1
ATOM 2148 N N . ASN A 1 291 ? 11.649 32.997 39.257 1.00 13.10 502 ASN A N 1
ATOM 2149 C CA . ASN A 1 291 ? 12.652 32.702 38.247 1.00 13.52 502 ASN A CA 1
ATOM 2150 C C . ASN A 1 291 ? 12.433 31.354 37.590 1.00 11.52 502 ASN A C 1
ATOM 2151 O O . ASN A 1 291 ? 11.749 30.488 38.140 1.00 10.38 502 ASN A O 1
ATOM 2156 N N . PRO A 1 292 ? 13.031 31.166 36.408 1.00 11.92 503 PRO A N 1
ATOM 2157 C CA . PRO A 1 292 ? 13.013 29.836 35.800 1.00 11.54 503 PRO A CA 1
ATOM 2158 C C . PRO A 1 292 ? 13.760 28.850 36.676 1.00 11.03 503 PRO A C 1
ATOM 2159 O O . PRO A 1 292 ? 14.637 29.230 37.464 1.00 12.61 503 PRO A O 1
ATOM 2163 N N . VAL A 1 293 ? 13.397 27.584 36.537 1.00 10.56 504 VAL A N 1
ATOM 2164 C CA . VAL A 1 293 ? 14.138 26.496 37.139 1.00 10.52 504 VAL A CA 1
ATOM 2165 C C . VAL A 1 293 ? 14.713 25.710 35.976 1.00 9.79 504 VAL A C 1
ATOM 2166 O O . VAL A 1 293 ? 13.982 25.081 35.212 1.00 10.15 504 VAL A O 1
ATOM 2170 N N . VAL A 1 294 ? 16.023 25.800 35.818 1.00 10.60 505 VAL A N 1
ATOM 2171 C CA . VAL A 1 294 ? 16.702 25.229 34.667 1.00 10.77 505 VAL A CA 1
ATOM 2172 C C . VAL A 1 294 ? 16.864 23.715 34.816 1.00 9.78 505 VAL A C 1
ATOM 2173 O O . VAL A 1 294 ? 17.181 23.216 35.901 1.00 10.22 505 VAL A O 1
ATOM 2177 N N . VAL A 1 295 ? 16.625 22.991 33.728 1.00 9.38 506 VAL A N 1
ATOM 2178 C CA . VAL A 1 295 ? 16.734 21.540 33.749 1.00 9.64 506 VAL A CA 1
ATOM 2179 C C . VAL A 1 295 ? 17.483 21.049 32.519 1.00 10.50 506 VAL A C 1
ATOM 2180 O O . VAL A 1 295 ? 17.500 21.716 31.482 1.00 12.57 506 VAL A O 1
ATOM 2184 N N . PRO A 1 296 ? 18.115 19.873 32.627 1.00 10.86 507 PRO A N 1
ATOM 2185 C CA . PRO A 1 296 ? 18.734 19.276 31.440 1.00 11.72 507 PRO A CA 1
ATOM 2186 C C . PRO A 1 296 ? 17.659 18.884 30.419 1.00 11.66 507 PRO A C 1
ATOM 2187 O O . PRO A 1 296 ? 16.609 18.375 30.812 1.00 10.09 507 PRO A O 1
ATOM 2191 N N . PRO A 1 297 ? 17.908 19.115 29.119 1.00 13.09 508 PRO A N 1
ATOM 2192 C CA . PRO A 1 297 ? 16.893 18.787 28.107 1.00 13.84 508 PRO A CA 1
ATOM 2193 C C . PRO A 1 297 ? 16.581 17.294 28.004 1.00 11.64 508 PRO A C 1
ATOM 2194 O O . PRO A 1 297 ? 15.533 16.941 27.470 1.00 13.06 508 PRO A O 1
ATOM 2198 N N . ASN A 1 298 ? 17.477 16.438 28.488 1.00 11.40 509 ASN A N 1
ATOM 2199 C CA . ASN A 1 298 ? 17.246 14.998 28.468 1.00 12.15 509 ASN A CA 1
ATOM 2200 C C . ASN A 1 298 ? 16.653 14.471 29.780 1.00 10.56 509 ASN A C 1
ATOM 2201 O O . ASN A 1 298 ? 16.384 13.278 29.904 1.00 11.46 509 ASN A O 1
ATOM 2206 N N . GLY A 1 299 ? 16.449 15.346 30.762 1.00 10.92 510 GLY A N 1
ATOM 2207 C CA . GLY A 1 299 ? 15.969 14.900 32.059 1.00 10.44 510 GLY A CA 1
ATOM 2208 C C . GLY A 1 299 ? 14.463 14.830 32.201 1.00 9.65 510 GLY A C 1
ATOM 2209 O O . GLY A 1 299 ? 13.716 15.261 31.328 1.00 9.65 510 GLY A O 1
ATOM 2210 N N . TYR A 1 300 ? 14.020 14.281 33.324 1.00 9.08 511 TYR A N 1
ATOM 2211 C CA . TYR A 1 300 ? 12.598 14.164 33.615 1.00 9.30 511 TYR A CA 1
ATOM 2212 C C . TYR A 1 300 ? 12.402 13.867 35.092 1.00 9.34 511 TYR A C 1
ATOM 2213 O O . TYR A 1 300 ? 13.321 13.399 35.769 1.00 9.45 511 TYR A O 1
ATOM 2222 N N . PHE A 1 301 ? 11.195 14.130 35.584 1.00 9.53 512 PHE A N 1
ATOM 2223 C CA . PHE A 1 301 ? 10.831 13.743 36.934 1.00 9.86 512 PHE A CA 1
ATOM 2224 C C . PHE A 1 301 ? 10.659 12.240 37.033 1.00 10.10 512 PHE A C 1
ATOM 2225 O O . PHE A 1 301 ? 10.060 11.602 36.162 1.00 10.90 512 PHE A O 1
ATOM 2233 N N . ARG A 1 302 ? 11.176 11.694 38.122 1.00 10.48 513 ARG A N 1
ATOM 2234 C CA . ARG A 1 302 ? 11.019 10.291 38.453 1.00 11.88 513 ARG A CA 1
ATOM 2235 C C . ARG A 1 302 ? 10.413 10.185 39.846 1.00 10.67 513 ARG A C 1
ATOM 2236 O O . ARG A 1 302 ? 10.841 10.876 40.775 1.00 11.14 513 ARG A O 1
ATOM 2244 N N . PHE A 1 303 ? 9.412 9.328 39.993 1.00 9.96 514 PHE A N 1
ATOM 2245 C CA . PHE A 1 303 ? 8.837 9.059 41.299 1.00 10.58 514 PHE A CA 1
ATOM 2246 C C . PHE A 1 303 ? 9.843 8.344 42.195 1.00 10.68 514 PHE A C 1
ATOM 2247 O O . PHE A 1 303 ? 10.451 7.352 41.788 1.00 13.52 514 PHE A O 1
ATOM 2255 N N . ASP A 1 304 ? 10.032 8.862 43.404 1.00 9.80 515 ASP A N 1
ATOM 2256 C CA . ASP A 1 304 ? 10.931 8.246 44.369 1.00 11.73 515 ASP A CA 1
ATOM 2257 C C . ASP A 1 304 ? 10.153 7.365 45.348 1.00 11.11 515 ASP A C 1
ATOM 2258 O O . ASP A 1 304 ? 10.387 6.165 45.433 1.00 13.56 515 ASP A O 1
ATOM 2263 N N . SER A 1 305 ? 9.225 7.967 46.081 1.00 10.03 516 SER A N 1
ATOM 2264 C CA . SER A 1 305 ? 8.501 7.266 47.130 1.00 10.75 516 SER A CA 1
ATOM 2265 C C . SER A 1 305 ? 7.385 8.146 47.659 1.00 9.41 516 SER A C 1
ATOM 2266 O O . SER A 1 305 ? 7.413 9.366 47.499 1.00 9.97 516 SER A O 1
ATOM 2269 N N . TRP A 1 306 ? 6.397 7.518 48.286 1.00 9.57 517 TRP A N 1
ATOM 2270 C CA . TRP A 1 306 ? 5.394 8.246 49.038 1.00 9.73 517 TRP A CA 1
ATOM 2271 C C . TRP A 1 306 ? 6.005 8.641 50.370 1.00 9.99 517 TRP A C 1
ATOM 2272 O O . TRP A 1 306 ? 6.635 7.820 51.040 1.00 11.87 517 TRP A O 1
ATOM 2283 N N . VAL A 1 307 ? 5.825 9.901 50.748 1.00 9.20 518 VAL A N 1
ATOM 2284 C CA . VAL A 1 307 ? 6.371 10.404 51.999 1.00 9.41 518 VAL A CA 1
ATOM 2285 C C . VAL A 1 307 ? 5.285 11.046 52.853 1.00 10.00 518 VAL A C 1
ATOM 2286 O O . VAL A 1 307 ? 4.162 11.279 52.402 1.00 9.82 518 VAL A O 1
ATOM 2290 N N . ASN A 1 308 ? 5.638 11.319 54.101 1.00 10.12 519 ASN A N 1
ATOM 2291 C CA . ASN A 1 308 ? 4.747 11.970 55.047 1.00 11.34 519 ASN A CA 1
ATOM 2292 C C . ASN A 1 308 ? 4.250 13.307 54.500 1.00 10.04 519 ASN A C 1
ATOM 2293 O O . ASN A 1 308 ? 4.961 13.986 53.755 1.00 9.61 519 ASN A O 1
ATOM 2298 N N . GLN A 1 309 ? 3.033 13.688 54.867 1.00 9.82 520 GLN A N 1
ATOM 2299 C CA . GLN A 1 309 ? 2.442 14.914 54.343 1.00 9.84 520 GLN A CA 1
ATOM 2300 C C . GLN A 1 309 ? 3.204 16.173 54.739 1.00 10.36 520 GLN A C 1
ATOM 2301 O O . GLN A 1 309 ? 2.964 17.236 54.162 1.00 11.41 520 GLN A O 1
ATOM 2307 N N . PHE A 1 310 ? 4.090 16.064 55.728 1.00 10.91 521 PHE A N 1
ATOM 2308 C CA . PHE A 1 310 ? 4.869 17.217 56.185 1.00 12.86 521 PHE A CA 1
ATOM 2309 C C . PHE A 1 310 ? 6.348 17.124 55.797 1.00 12.91 521 PHE A C 1
ATOM 2310 O O . PHE A 1 310 ? 7.181 17.856 56.331 1.00 13.74 521 PHE A O 1
ATOM 2318 N N . TYR A 1 311 ? 6.663 16.232 54.864 1.00 12.30 522 TYR A N 1
ATOM 2319 C CA . TYR A 1 311 ? 8.039 16.022 54.421 1.00 11.76 522 TYR A CA 1
ATOM 2320 C C . TYR A 1 311 ? 8.717 17.310 53.959 1.00 11.55 522 TYR A C 1
ATOM 2321 O O . TYR A 1 311 ? 8.153 18.079 53.173 1.00 12.64 522 TYR A O 1
ATOM 2330 N N . ALA A 1 312 ? 9.945 17.526 54.424 1.00 12.26 523 ALA A N 1
ATOM 2331 C CA . ALA A 1 312 ? 10.710 18.723 54.072 1.00 12.61 523 ALA A CA 1
ATOM 2332 C C . ALA A 1 312 ? 11.731 18.432 52.976 1.00 12.56 523 ALA A C 1
ATOM 2333 O O . ALA A 1 312 ? 12.384 17.393 52.993 1.00 13.72 523 ALA A O 1
ATOM 2335 N N . LEU A 1 313 ? 11.875 19.367 52.037 1.00 12.77 524 LEU A N 1
ATOM 2336 C CA . LEU A 1 313 ? 12.751 19.200 50.877 1.00 12.99 524 LEU A CA 1
ATOM 2337 C C . LEU A 1 313 ? 14.141 19.792 51.034 1.00 14.34 524 LEU A C 1
ATOM 2338 O O . LEU A 1 313 ? 14.341 20.755 51.771 1.00 14.97 524 LEU A O 1
ATOM 2343 N N . ALA A 1 314 ? 15.090 19.220 50.299 1.00 15.10 525 ALA A N 1
ATOM 2344 C CA . ALA A 1 314 ? 16.388 19.840 50.096 1.00 15.48 525 ALA A CA 1
ATOM 2345 C C . ALA A 1 314 ? 16.216 21.114 49.274 1.00 15.61 525 ALA A C 1
ATOM 2346 O O . ALA A 1 314 ? 15.546 21.110 48.233 1.00 1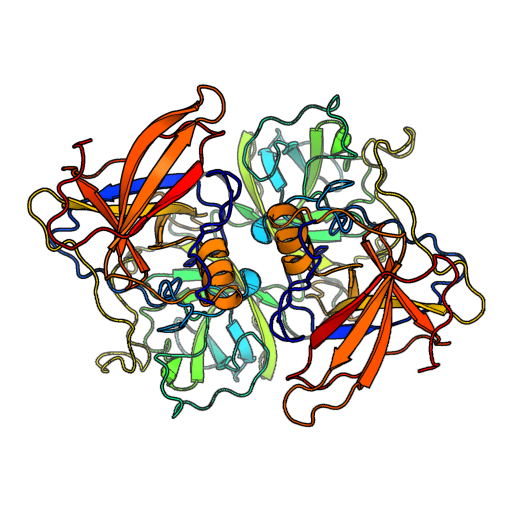6.54 525 ALA A O 1
ATOM 2348 N N . PRO A 1 315 ? 16.833 22.211 49.733 1.00 17.68 526 PRO A N 1
ATOM 2349 C CA . PRO A 1 315 ? 16.665 23.507 49.077 1.00 19.91 526 PRO A CA 1
ATOM 2350 C C . PRO A 1 315 ? 17.257 23.517 47.679 1.00 22.19 526 PRO A C 1
ATOM 2351 O O . PRO A 1 315 ? 18.242 22.825 47.411 1.00 23.87 526 PRO A O 1
ATOM 2355 N N . MET A 1 316 ? 16.642 24.294 46.796 1.00 23.67 527 MET A N 1
ATOM 2356 C CA . MET A 1 316 ? 17.131 24.452 45.434 1.00 24.65 527 MET A CA 1
ATOM 2357 C C . MET A 1 316 ? 18.371 25.337 45.450 1.00 26.70 527 MET A C 1
ATOM 2358 O O . MET A 1 316 ? 18.532 26.173 46.344 1.00 27.41 527 MET A O 1
ATOM 2363 N N . LYS B 1 10 ? 10.918 -10.977 33.363 1.00 28.62 221 LYS B N 1
ATOM 2364 C CA . LYS B 1 10 ? 9.637 -10.284 33.452 1.00 28.66 221 LYS B CA 1
ATOM 2365 C C . LYS B 1 10 ? 9.286 -9.622 32.122 1.00 26.58 221 LYS B C 1
ATOM 2366 O O . LYS B 1 10 ? 9.935 -8.661 31.706 1.00 27.23 221 LYS B O 1
ATOM 2372 N N . THR B 1 11 ? 8.263 -10.147 31.455 1.00 24.01 222 THR B N 1
ATOM 2373 C CA . THR B 1 11 ? 7.819 -9.598 30.178 1.00 22.59 222 THR B CA 1
ATOM 2374 C C . THR B 1 11 ? 6.634 -8.662 30.382 1.00 20.77 222 THR B C 1
ATOM 2375 O O . THR B 1 11 ? 5.582 -9.076 30.864 1.00 20.39 222 THR B O 1
ATOM 2379 N N . LYS B 1 12 ? 6.804 -7.396 30.017 1.00 19.67 223 LYS B N 1
ATOM 2380 C CA . LYS B 1 12 ? 5.727 -6.424 30.158 1.00 18.21 223 LYS B CA 1
ATOM 2381 C C . LYS B 1 12 ? 4.605 -6.732 29.177 1.00 17.80 223 LYS B C 1
ATOM 2382 O O . LYS B 1 12 ? 4.853 -6.910 27.988 1.00 18.45 223 LYS B O 1
ATOM 2388 N N . PRO B 1 13 ? 3.362 -6.802 29.673 1.00 17.20 224 PRO B N 1
ATOM 2389 C CA . PRO B 1 13 ? 2.234 -7.060 28.779 1.00 16.30 224 PRO B CA 1
ATOM 2390 C C . PRO B 1 13 ? 1.917 -5.841 27.934 1.00 14.88 224 PRO B C 1
ATOM 2391 O O . PRO B 1 13 ? 2.089 -4.697 28.358 1.00 15.09 224 PRO B O 1
ATOM 2395 N N . PHE B 1 14 ? 1.462 -6.099 26.721 1.00 14.03 225 PHE B N 1
ATOM 2396 C CA . PHE B 1 14 ? 1.007 -5.050 25.837 1.00 12.70 225 PHE B CA 1
ATOM 2397 C C . PHE B 1 14 ? -0.393 -4.611 26.274 1.00 11.46 225 PHE B C 1
ATOM 2398 O O . PHE B 1 14 ? -1.182 -5.425 26.756 1.00 11.95 225 PHE B O 1
ATOM 2406 N N . THR B 1 15 ? -0.680 -3.319 26.133 1.00 10.78 226 THR B N 1
ATOM 2407 C CA . THR B 1 15 ? -1.987 -2.747 26.461 1.00 10.04 226 THR B CA 1
ATOM 2408 C C . THR B 1 15 ? -2.307 -1.586 25.525 1.00 9.08 226 THR B C 1
ATOM 2409 O O . THR B 1 15 ? -1.404 -0.992 24.940 1.00 9.03 226 THR B O 1
ATOM 2413 N N . LEU B 1 16 ? -3.595 -1.268 25.409 1.00 9.08 227 LEU B N 1
ATOM 2414 C CA . LEU B 1 16 ? -4.060 -0.014 24.816 1.00 8.53 227 LEU B CA 1
ATOM 2415 C C . LEU B 1 16 ? -4.564 0.864 25.950 1.00 9.40 227 LEU B C 1
ATOM 2416 O O . LEU B 1 16 ? -5.057 0.353 26.951 1.00 10.83 227 LEU B O 1
ATOM 2421 N N . PRO B 1 17 ? -4.462 2.192 25.797 1.00 9.39 228 PRO B N 1
ATOM 2422 C CA . PRO B 1 17 ? -5.119 3.043 26.789 1.00 9.95 228 PRO B CA 1
ATOM 2423 C C . PRO B 1 17 ? -6.626 2.833 26.673 1.00 9.84 228 PRO B C 1
ATOM 2424 O O . PRO B 1 17 ? -7.083 2.337 25.645 1.00 12.11 228 PRO B O 1
ATOM 2428 N N . ILE B 1 18 ? -7.376 3.204 27.703 1.00 9.20 229 ILE B N 1
ATOM 2429 C CA . ILE B 1 18 ? -8.830 3.127 27.675 1.00 9.71 229 ILE B CA 1
ATOM 2430 C C . ILE B 1 18 ? -9.383 4.508 27.335 1.00 8.32 229 ILE B C 1
ATOM 2431 O O . ILE B 1 18 ? -9.390 5.407 28.178 1.00 8.82 229 ILE B O 1
ATOM 2436 N N . LEU B 1 19 ? -9.803 4.676 26.081 1.00 7.88 230 LEU B N 1
ATOM 2437 C CA . LEU B 1 19 ? -10.233 5.966 25.552 1.00 7.40 230 LEU B CA 1
ATOM 2438 C C . LEU B 1 19 ? -11.336 5.713 24.549 1.00 8.08 230 LEU B C 1
ATOM 2439 O O . LEU B 1 19 ? -11.174 4.916 23.631 1.00 9.24 230 LEU B O 1
ATOM 2444 N N . THR B 1 20 ? -12.470 6.368 24.736 1.00 7.62 231 THR B N 1
ATOM 2445 C CA . THR B 1 20 ? -13.571 6.253 23.793 1.00 8.30 231 THR B CA 1
ATOM 2446 C C . THR B 1 20 ? -13.264 7.067 22.539 1.00 8.22 231 THR B C 1
ATOM 2447 O O . THR B 1 20 ? -12.276 7.805 22.478 1.00 8.15 231 THR B O 1
ATOM 2451 N N . ILE B 1 21 ? -14.121 6.957 21.537 1.00 8.44 232 ILE B N 1
ATOM 2452 C CA . ILE B 1 21 ? -13.863 7.650 20.289 1.00 9.42 232 ILE B CA 1
ATOM 2453 C C . ILE B 1 21 ? -13.823 9.168 20.502 1.00 10.46 232 ILE B C 1
ATOM 2454 O O . ILE B 1 21 ? -13.072 9.867 19.831 1.00 12.74 232 ILE B O 1
ATOM 2459 N N . GLY B 1 22 ? -14.607 9.657 21.460 1.00 9.49 233 GLY B N 1
ATOM 2460 C CA . GLY B 1 22 ? -14.613 11.067 21.823 1.00 10.16 233 GLY B CA 1
ATOM 2461 C C . GLY B 1 22 ? -13.480 11.497 22.741 1.00 9.21 233 GLY B C 1
ATOM 2462 O O . GLY B 1 22 ? -13.467 12.628 23.218 1.00 11.16 233 GLY B O 1
ATOM 2463 N N . GLU B 1 23 ? -12.536 10.591 22.981 1.00 8.02 234 GLU B N 1
ATOM 2464 C CA . GLU B 1 23 ? -11.366 10.853 23.804 1.00 7.66 234 GLU B CA 1
ATOM 2465 C C . GLU B 1 23 ? -10.080 10.577 23.018 1.00 7.48 234 GLU B C 1
ATOM 2466 O O . GLU B 1 23 ? -9.033 10.335 23.603 1.00 8.14 234 GLU B O 1
ATOM 2472 N N . LEU B 1 24 ? -10.167 10.629 21.690 1.00 7.16 235 LEU B N 1
ATOM 2473 C CA . LEU B 1 24 ? -9.024 10.337 20.826 1.00 7.53 235 LEU B CA 1
ATOM 2474 C C . LEU B 1 24 ? -8.681 11.495 19.895 1.00 6.66 235 LEU B C 1
ATOM 2475 O O . LEU B 1 24 ? -9.567 12.203 19.408 1.00 7.10 235 LEU B O 1
ATOM 2480 N N . THR B 1 25 ? -7.389 11.649 19.620 1.00 6.90 236 THR B N 1
ATOM 2481 C CA . THR B 1 25 ? -6.878 12.705 18.743 1.00 7.01 236 THR B CA 1
ATOM 2482 C C . THR B 1 25 ? -6.286 12.111 17.465 1.00 6.41 236 THR B C 1
ATOM 2483 O O . THR B 1 25 ? -5.582 11.105 17.515 1.00 6.80 236 THR B O 1
ATOM 2487 N N . ASN B 1 26 ? -6.565 12.733 16.324 1.00 6.56 237 ASN B N 1
ATOM 2488 C CA . ASN B 1 26 ? -5.914 12.358 15.081 1.00 6.41 237 ASN B CA 1
ATOM 2489 C C . ASN B 1 26 ? -4.409 12.607 15.180 1.00 6.00 237 ASN B C 1
ATOM 2490 O O . ASN B 1 26 ? -3.969 13.642 15.690 1.00 6.82 237 ASN B O 1
ATOM 2495 N N . SER B 1 27 ? -3.621 11.649 14.701 1.00 6.43 238 SER B N 1
ATOM 2496 C CA . SER B 1 27 ? -2.174 11.782 14.704 1.00 6.27 238 SER B CA 1
ATOM 2497 C C . SER B 1 27 ? -1.618 12.450 13.441 1.00 5.82 238 SER B C 1
ATOM 2498 O O . SER B 1 27 ? -0.415 12.667 13.343 1.00 6.74 238 SER B O 1
ATOM 2501 N N . ARG B 1 28 ? -2.490 12.783 12.489 1.00 6.19 239 ARG B N 1
ATOM 2502 C CA . ARG B 1 28 ? -2.056 13.420 11.241 1.00 6.52 239 ARG B CA 1
ATOM 2503 C C . ARG B 1 28 ? -2.515 14.873 11.112 1.00 6.68 239 ARG B C 1
ATOM 2504 O O . ARG B 1 28 ? -2.066 15.590 10.215 1.00 7.46 239 ARG B O 1
ATOM 2512 N N . PHE B 1 29 ? -3.421 15.303 11.987 1.00 6.82 240 PHE B N 1
ATOM 2513 C CA . PHE B 1 29 ? -3.874 16.683 12.027 1.00 6.69 240 PHE B CA 1
ATOM 2514 C C . PHE B 1 29 ? -4.425 16.896 13.427 1.00 6.99 240 PHE B C 1
ATOM 2515 O O . PHE B 1 29 ? -5.064 16.000 13.963 1.00 7.33 240 PHE B O 1
ATOM 2523 N N . PRO B 1 30 ? -4.167 18.068 14.045 1.00 6.89 241 PRO B N 1
ATOM 2524 C CA . PRO B 1 30 ? -4.652 18.269 15.419 1.00 7.50 241 PRO B CA 1
ATOM 2525 C C . PRO B 1 30 ? -6.164 18.496 15.490 1.00 7.80 241 PRO B C 1
ATOM 2526 O O . PRO B 1 30 ? -6.645 19.637 15.460 1.00 9.45 241 PRO B O 1
ATOM 2530 N N . ALA B 1 31 ? -6.898 17.390 15.589 1.00 7.51 242 ALA B N 1
ATOM 2531 C CA . ALA B 1 31 ? -8.348 17.410 15.659 1.00 7.76 242 ALA B CA 1
ATOM 2532 C C . ALA B 1 31 ? -8.786 16.124 16.334 1.00 7.13 242 ALA B C 1
ATOM 2533 O O . ALA B 1 31 ? -8.107 15.096 16.222 1.00 7.73 242 ALA B O 1
ATOM 2535 N N . PRO B 1 32 ? -9.936 16.154 17.018 1.00 7.45 243 PRO B N 1
ATOM 2536 C CA . PRO B 1 32 ? -10.467 14.916 17.594 1.00 8.25 243 PRO B CA 1
ATOM 2537 C C . PRO B 1 32 ? -10.875 13.931 16.509 1.00 8.04 243 PRO B C 1
ATOM 2538 O O . PRO B 1 32 ? -11.261 14.325 15.412 1.00 7.94 243 PRO B O 1
ATOM 2542 N N . ILE B 1 33 ? -10.781 12.646 16.822 1.00 7.45 244 ILE B N 1
ATOM 2543 C CA . ILE B 1 33 ? -11.375 11.6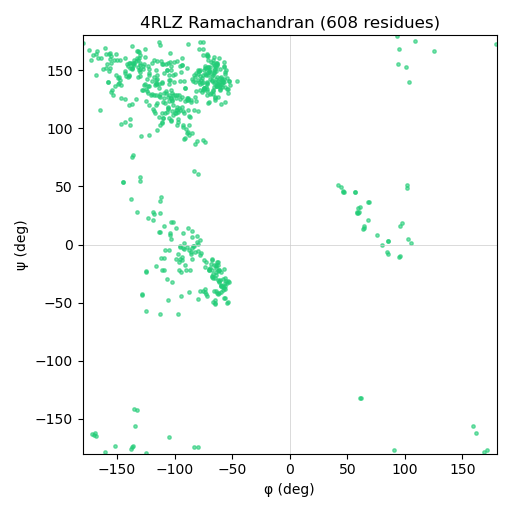22 15.986 1.00 7.70 244 ILE B CA 1
ATOM 2544 C C . ILE B 1 33 ? -12.900 11.744 16.020 1.00 8.49 244 ILE B C 1
ATOM 2545 O O . ILE B 1 33 ? -13.486 11.868 17.095 1.00 9.63 244 ILE B O 1
ATOM 2550 N N . ASP B 1 34 ? -13.521 11.702 14.839 1.00 7.99 245 ASP B N 1
ATOM 2551 C CA . ASP B 1 34 ? -14.978 11.783 14.670 1.00 10.12 245 ASP B CA 1
ATOM 2552 C C . ASP B 1 34 ? -15.617 10.443 14.299 1.00 9.28 245 ASP B C 1
ATOM 2553 O O . ASP B 1 34 ? -16.789 10.218 14.587 1.00 10.32 245 ASP B O 1
ATOM 2558 N N . GLN B 1 35 ? -14.869 9.593 13.598 1.00 8.71 246 GLN B N 1
ATOM 2559 C CA . GLN B 1 35 ? -15.405 8.348 13.058 1.00 9.37 246 GLN B CA 1
ATOM 2560 C C . GLN B 1 35 ? -14.310 7.305 12.981 1.00 8.60 246 GLN B C 1
ATOM 2561 O O . GLN B 1 35 ? -13.132 7.640 12.943 1.00 8.89 246 GLN B O 1
ATOM 2567 N N . LEU B 1 36 ? -14.715 6.039 12.931 1.00 8.77 247 LEU B N 1
ATOM 2568 C CA . LEU B 1 36 ? -13.849 4.983 12.427 1.00 8.66 247 LEU B CA 1
ATOM 2569 C C .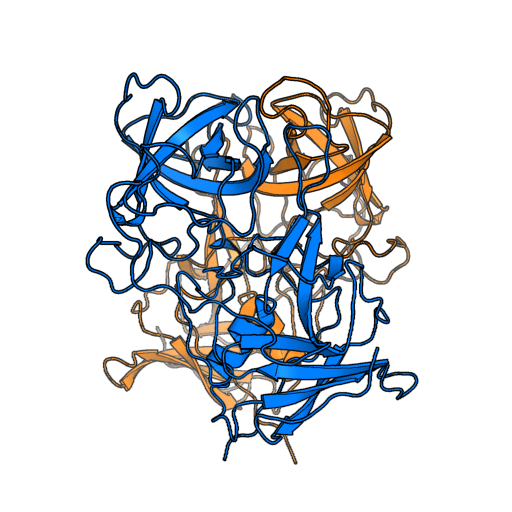 LEU B 1 36 ? -14.296 4.753 10.993 1.00 8.89 247 LEU B C 1
ATOM 2570 O O . LEU B 1 36 ? -15.477 4.894 10.686 1.00 10.57 247 LEU B O 1
ATOM 2575 N N . TYR B 1 37 ? -13.361 4.410 10.115 1.00 9.15 248 TYR B N 1
ATOM 2576 C CA . TYR B 1 37 ? -13.669 4.338 8.696 1.00 9.38 248 TYR B CA 1
ATOM 2577 C C . TYR B 1 37 ? -12.845 3.243 8.038 1.00 9.01 248 TYR B C 1
ATOM 2578 O O . TYR B 1 37 ? -11.684 3.054 8.381 1.00 10.22 248 TYR B O 1
ATOM 2587 N N . THR B 1 38 ? -13.448 2.522 7.096 1.00 9.43 249 THR B N 1
ATOM 2588 C CA . THR B 1 38 ? -12.723 1.491 6.360 1.00 9.76 249 THR B CA 1
ATOM 2589 C C . THR B 1 38 ? -12.921 1.657 4.853 1.00 10.28 249 THR B C 1
ATOM 2590 O O . THR B 1 38 ? -13.941 2.170 4.415 1.00 11.04 249 THR B O 1
ATOM 2594 N N . SER B 1 39 ? -11.926 1.231 4.080 1.00 10.83 250 SER B N 1
ATOM 2595 C CA . SER B 1 39 ? -11.978 1.277 2.625 1.00 12.67 250 SER B CA 1
ATOM 2596 C C . SER B 1 39 ? -10.929 0.336 2.063 1.00 13.30 250 SER B C 1
ATOM 2597 O O . SER B 1 39 ? -9.902 0.110 2.691 1.00 13.67 250 SER B O 1
ATOM 2600 N N . PRO B 1 40 ? -11.179 -0.217 0.869 1.00 14.54 251 PRO B N 1
ATOM 2601 C CA . PRO B 1 40 ? -10.123 -0.984 0.203 1.00 14.59 251 PRO B CA 1
ATOM 2602 C C . PRO B 1 40 ? -8.985 -0.085 -0.294 1.00 14.32 251 PRO B C 1
ATOM 2603 O O . PRO B 1 40 ? -7.880 -0.583 -0.484 1.00 14.57 251 PRO B O 1
ATOM 2607 N N . ASN B 1 41 ? -9.246 1.208 -0.495 1.00 14.51 252 ASN B N 1
ATOM 2608 C CA . ASN B 1 41 ? -8.241 2.124 -1.047 1.00 14.68 252 ASN B CA 1
ATOM 2609 C C . ASN B 1 41 ? -7.503 1.503 -2.236 1.00 15.81 252 ASN B C 1
ATOM 2610 O O . ASN B 1 41 ? -6.273 1.521 -2.306 1.00 15.58 252 ASN B O 1
ATOM 2615 N N . ALA B 1 42 ? -8.275 0.964 -3.172 1.00 17.50 253 ALA B N 1
ATOM 2616 C CA . ALA B 1 42 ? -7.724 0.189 -4.278 1.00 19.45 253 ALA B CA 1
ATOM 2617 C C . ALA B 1 42 ? -6.677 0.929 -5.107 1.00 20.89 253 ALA B C 1
ATOM 2618 O O . ALA B 1 42 ? -5.695 0.333 -5.544 1.00 22.65 253 ALA B O 1
ATOM 2620 N N . ASP B 1 43 ? -6.877 2.220 -5.335 1.00 20.98 254 ASP B N 1
ATOM 2621 C CA . ASP B 1 43 ? -5.997 2.919 -6.270 1.00 24.17 254 ASP B CA 1
ATOM 2622 C C . ASP B 1 43 ? -5.080 3.968 -5.646 1.00 23.46 254 ASP B C 1
ATOM 2623 O O . ASP B 1 43 ? -4.662 4.916 -6.317 1.00 23.99 254 ASP B O 1
ATOM 2628 N N . VAL B 1 44 ? -4.755 3.780 -4.370 1.00 21.46 255 VAL B N 1
ATOM 2629 C CA . VAL B 1 44 ? -3.766 4.616 -3.701 1.00 19.76 255 VAL B CA 1
ATOM 2630 C C . VAL B 1 44 ? -2.762 3.761 -2.931 1.00 17.88 255 VAL B C 1
ATOM 2631 O O . VAL B 1 44 ? -3.013 2.594 -2.643 1.00 18.37 255 VAL B O 1
ATOM 2635 N N . VAL B 1 45 ? -1.613 4.352 -2.625 1.00 15.56 256 VAL B N 1
ATOM 2636 C CA . VAL B 1 45 ? -0.654 3.768 -1.701 1.00 14.80 256 VAL B CA 1
ATOM 2637 C C . VAL B 1 45 ? -0.795 4.497 -0.363 1.00 13.83 256 VAL B C 1
ATOM 2638 O O . VAL B 1 45 ? -0.687 5.726 -0.302 1.00 15.52 256 VAL B O 1
ATOM 2642 N N . VAL B 1 46 ? -1.060 3.738 0.698 1.00 11.80 257 VAL B N 1
ATOM 2643 C CA . VAL B 1 46 ? -1.264 4.291 2.036 1.00 10.20 257 VAL B CA 1
ATOM 2644 C C . VAL B 1 46 ? 0.063 4.299 2.777 1.00 9.60 257 VAL B C 1
ATOM 2645 O O . VAL B 1 46 ? 0.542 3.263 3.251 1.00 10.09 257 VAL B O 1
ATOM 2649 N N . GLN B 1 47 ? 0.662 5.481 2.867 1.00 9.08 258 GLN B N 1
ATOM 2650 C CA . GLN B 1 47 ? 1.998 5.601 3.428 1.00 8.78 258 GLN B CA 1
ATOM 2651 C C . GLN B 1 47 ? 2.157 6.911 4.214 1.00 8.04 258 GLN B C 1
ATOM 2652 O O . GLN B 1 47 ? 3.076 7.686 3.969 1.00 8.16 258 GLN B O 1
ATOM 2658 N N . PRO B 1 48 ? 1.257 7.156 5.180 1.00 7.55 259 PRO B N 1
ATOM 2659 C CA . PRO B 1 48 ? 1.387 8.384 5.967 1.00 7.25 259 PRO B CA 1
ATOM 2660 C C . PRO B 1 48 ? 2.685 8.389 6.772 1.00 6.90 259 PRO B C 1
ATOM 2661 O O . PRO B 1 48 ? 3.245 7.332 7.100 1.00 7.76 259 PRO B O 1
ATOM 2665 N N . GLN B 1 49 ? 3.159 9.591 7.083 1.00 7.26 260 GLN B N 1
ATOM 2666 C CA . GLN B 1 49 ? 4.404 9.761 7.830 1.00 7.58 260 GLN B CA 1
ATOM 2667 C C . GLN B 1 49 ? 4.207 10.262 9.261 1.00 6.91 260 GLN B C 1
ATOM 2668 O O . GLN B 1 49 ? 5.085 10.072 10.108 1.00 7.46 260 GLN B O 1
ATOM 2674 N N . ASN B 1 50 ? 3.066 10.898 9.528 1.00 7.05 261 ASN B N 1
ATOM 2675 C CA . ASN B 1 50 ? 2.655 11.193 10.902 1.00 6.50 261 ASN B CA 1
ATOM 2676 C C . ASN B 1 50 ? 1.754 10.075 11.416 1.00 6.12 261 ASN B C 1
ATOM 2677 O O . ASN B 1 50 ? 1.123 9.366 10.637 1.00 6.91 261 ASN B O 1
ATOM 2682 N N . GLY B 1 51 ? 1.713 9.900 12.729 1.00 6.58 262 GLY B N 1
ATOM 2683 C CA . GLY B 1 51 ? 0.961 8.803 13.316 1.00 7.04 262 GLY B CA 1
ATOM 2684 C C . GLY B 1 51 ? 1.534 7.430 13.021 1.00 6.50 262 GLY B C 1
ATOM 2685 O O . GLY B 1 51 ? 0.783 6.469 12.843 1.00 7.31 262 GLY B O 1
ATOM 2686 N N . ARG B 1 52 ? 2.861 7.339 12.988 1.00 6.90 263 ARG B N 1
ATOM 2687 C CA . ARG B 1 52 ? 3.561 6.083 12.709 1.00 7.22 263 ARG B CA 1
ATOM 2688 C C . ARG B 1 52 ? 4.388 5.677 13.924 1.00 7.26 263 ARG B C 1
ATOM 2689 O O . ARG B 1 52 ? 5.359 6.338 14.295 1.00 8.00 263 ARG B O 1
ATOM 2697 N N . CYS B 1 53 ? 3.993 4.574 14.545 1.00 7.62 264 CYS B N 1
ATOM 2698 C CA . CYS B 1 53 ? 4.691 4.065 15.715 1.00 8.08 264 CYS B CA 1
ATOM 2699 C C . CYS B 1 53 ? 4.436 2.575 15.761 1.00 7.76 264 CYS B C 1
ATOM 2700 O O . CYS B 1 53 ? 3.295 2.134 15.606 1.00 9.06 264 CYS B O 1
ATOM 2703 N N . SER B 1 54 ? 5.487 1.791 15.976 1.00 7.59 265 SER B N 1
ATOM 2704 C CA . SER B 1 54 ? 5.330 0.360 16.162 1.00 8.12 265 SER B CA 1
ATOM 2705 C C . SER B 1 54 ? 4.679 0.074 17.518 1.00 7.75 265 SER B C 1
ATOM 2706 O O . SER B 1 54 ? 4.677 0.914 18.433 1.00 7.71 265 SER B O 1
ATOM 2709 N N . LEU B 1 55 ? 4.147 -1.130 17.665 1.00 8.54 266 LEU B N 1
ATOM 2710 C CA . LEU B 1 55 ? 3.515 -1.499 18.926 1.00 8.17 266 LEU B CA 1
ATOM 2711 C C . LEU B 1 55 ? 4.501 -1.530 20.080 1.00 8.60 266 LEU B C 1
ATOM 2712 O O . LEU B 1 55 ? 4.095 -1.384 21.233 1.00 9.49 266 LEU B O 1
ATOM 2717 N N . ASP B 1 56 ? 5.786 -1.718 19.781 1.00 9.16 267 ASP B N 1
ATOM 2718 C CA . ASP B 1 56 ? 6.797 -1.704 20.835 1.00 10.53 267 ASP B CA 1
ATOM 2719 C C . ASP B 1 56 ? 7.434 -0.330 21.055 1.00 9.76 267 ASP B C 1
ATOM 2720 O O . ASP B 1 56 ? 8.408 -0.209 21.792 1.00 11.22 267 ASP B O 1
ATOM 2725 N N . GLY B 1 57 ? 6.868 0.703 20.434 1.00 9.04 268 GLY B N 1
ATOM 2726 C CA . GLY B 1 57 ? 7.185 2.073 20.809 1.00 9.26 268 GLY B CA 1
ATOM 2727 C C . GLY B 1 57 ? 8.220 2.801 19.979 1.00 9.41 268 GLY B C 1
ATOM 2728 O O . GLY B 1 57 ? 8.763 3.810 20.433 1.00 10.45 268 GLY B O 1
ATOM 2729 N N . GLU B 1 58 ? 8.493 2.313 18.772 1.00 9.39 269 GLU B N 1
ATOM 2730 C CA . GLU B 1 58 ? 9.418 3.001 17.869 1.00 9.70 269 GLU B CA 1
ATOM 2731 C C . GLU B 1 58 ? 8.686 3.978 16.956 1.00 8.88 269 GLU B C 1
ATOM 2732 O O . GLU B 1 58 ? 7.908 3.566 16.098 1.00 8.76 269 GLU B O 1
ATOM 2738 N N . LEU B 1 59 ? 8.938 5.273 17.141 1.00 8.44 270 LEU B N 1
ATOM 2739 C CA . LEU B 1 59 ? 8.374 6.300 16.266 1.00 8.78 270 LEU B CA 1
ATOM 2740 C C . LEU B 1 59 ? 9.050 6.239 14.911 1.00 8.98 270 LEU B C 1
ATOM 2741 O O . LEU B 1 59 ? 10.247 5.970 14.824 1.00 10.09 270 LEU B O 1
ATOM 2746 N N . GLN B 1 60 ? 8.289 6.527 13.859 1.00 8.26 271 GLN B N 1
ATOM 2747 C CA . GLN B 1 60 ? 8.809 6.459 12.493 1.00 9.98 271 GLN B CA 1
ATOM 2748 C C . GLN B 1 60 ? 8.351 7.652 11.660 1.00 8.69 271 GLN B C 1
ATOM 2749 O O . GLN B 1 60 ? 7.487 8.416 12.077 1.00 8.39 271 GLN B O 1
ATOM 2755 N N . GLY B 1 61 ? 8.914 7.795 10.465 1.00 9.12 272 GLY B N 1
ATOM 2756 C CA . GLY B 1 61 ? 8.514 8.871 9.581 1.00 9.42 272 GLY B CA 1
ATOM 2757 C C . GLY B 1 61 ? 8.816 10.212 10.218 1.00 8.81 272 GLY B C 1
ATOM 2758 O O . GLY B 1 61 ? 9.911 10.431 10.737 1.00 10.44 272 GLY B O 1
ATOM 2759 N N . THR B 1 62 ? 7.839 11.111 10.194 1.00 7.00 273 THR B N 1
ATOM 2760 C CA . THR B 1 62 ? 7.976 12.416 10.829 1.00 7.47 273 THR B CA 1
ATOM 2761 C C . THR B 1 62 ? 7.225 12.463 12.165 1.00 7.05 273 THR B C 1
ATOM 2762 O O . THR B 1 62 ? 6.934 13.537 12.690 1.00 7.36 273 THR B O 1
ATOM 2766 N N . THR B 1 63 ? 6.931 11.296 12.726 1.00 7.07 274 THR B N 1
ATOM 2767 C CA . THR B 1 63 ? 6.106 11.222 13.920 1.00 6.86 274 THR B CA 1
ATOM 2768 C C . THR B 1 63 ? 6.856 11.665 15.175 1.00 7.14 274 THR B C 1
ATOM 2769 O O . THR B 1 63 ? 8.004 11.281 15.409 1.00 7.73 274 THR B O 1
ATOM 2773 N N . GLN B 1 64 ? 6.184 12.480 15.977 1.00 6.93 275 GLN B N 1
ATOM 2774 C CA . GLN B 1 64 ? 6.681 12.878 17.288 1.00 6.94 275 GLN B CA 1
ATOM 2775 C C . GLN B 1 64 ? 5.492 12.821 18.268 1.00 6.88 275 GLN B C 1
ATOM 2776 O O . GLN B 1 64 ? 4.420 12.350 17.900 1.00 7.60 275 GLN B O 1
ATOM 2782 N N . LEU B 1 65 ? 5.683 13.264 19.507 1.00 6.80 276 LEU B N 1
ATOM 2783 C CA . LEU B 1 65 ? 4.745 12.941 20.587 1.00 6.92 276 LEU B CA 1
ATOM 2784 C C . LEU B 1 65 ? 3.648 13.970 20.871 1.00 6.61 276 LEU B C 1
ATOM 2785 O O . LEU B 1 65 ? 2.621 13.628 21.452 1.00 7.43 276 LEU B O 1
ATOM 2790 N N . LEU B 1 66 ? 3.873 15.231 20.507 1.00 7.02 277 LEU B N 1
ATOM 2791 C CA . LEU B 1 66 ? 2.945 16.294 20.881 1.00 7.60 277 LEU B CA 1
ATOM 2792 C C . LEU B 1 66 ? 1.860 16.539 19.841 1.00 6.79 277 LEU B C 1
ATOM 2793 O O . LEU B 1 66 ? 2.138 16.646 18.643 1.00 7.72 277 LEU B O 1
ATOM 2798 N N . THR B 1 67 ? 0.626 16.666 20.296 1.00 6.81 278 THR B N 1
ATOM 2799 C CA . THR B 1 67 ? -0.455 17.073 19.411 1.00 6.99 278 THR B CA 1
ATOM 2800 C C . THR B 1 67 ? -0.164 18.433 18.772 1.00 7.08 278 THR B C 1
ATOM 2801 O O . THR B 1 67 ? -0.426 18.625 17.587 1.00 7.58 278 THR B O 1
ATOM 2805 N N . THR B 1 68 ? 0.406 19.348 19.553 1.00 7.19 279 THR B N 1
ATOM 2806 C CA . THR B 1 68 ? 0.660 20.727 19.122 1.00 8.76 279 THR B CA 1
ATOM 2807 C C . THR B 1 68 ? 1.717 20.847 18.031 1.00 8.06 279 THR B C 1
ATOM 2808 O O . THR B 1 68 ? 1.870 21.909 17.426 1.00 9.32 279 THR B O 1
ATOM 2812 N N . ALA B 1 69 ? 2.462 19.776 17.788 1.00 7.51 280 ALA B N 1
ATOM 2813 C CA . ALA B 1 69 ? 3.514 19.815 16.780 1.00 8.06 280 ALA B CA 1
ATOM 2814 C C . ALA B 1 69 ? 3.051 19.275 15.425 1.00 7.48 280 ALA B C 1
ATOM 2815 O O . ALA B 1 69 ? 3.735 19.450 14.423 1.00 8.49 280 ALA B O 1
ATOM 2817 N N . ILE B 1 70 ? 1.914 18.583 15.397 1.00 6.67 281 ILE B N 1
ATOM 2818 C CA . ILE B 1 70 ? 1.421 17.975 14.164 1.00 6.56 281 ILE B CA 1
ATOM 2819 C C . ILE B 1 70 ? 0.961 19.061 13.194 1.00 6.30 281 ILE B C 1
ATOM 2820 O O . ILE B 1 70 ? 0.087 19.863 13.525 1.00 6.60 281 ILE B O 1
ATOM 2825 N N . CYS B 1 71 ? 1.536 19.088 11.991 1.00 6.26 282 CYS B N 1
ATOM 2826 C CA . CYS B 1 71 ? 1.230 20.143 11.015 1.00 7.15 282 CYS B CA 1
ATOM 2827 C C . CYS B 1 71 ? 1.532 21.545 11.550 1.00 6.97 282 CYS B C 1
ATOM 2828 O O . CYS B 1 71 ? 0.918 22.534 11.135 1.00 7.44 282 CYS B O 1
ATOM 2831 N N . SER B 1 72 ? 2.492 21.619 12.466 1.00 7.66 283 SER B N 1
ATOM 2832 C CA . SER B 1 72 ? 2.996 22.895 12.949 1.00 8.00 283 SER B CA 1
ATOM 2833 C C . SER B 1 72 ? 4.374 23.146 12.360 1.00 7.85 283 SER B C 1
ATOM 2834 O O . SER B 1 72 ? 5.083 22.204 12.000 1.00 8.57 283 SER B O 1
ATOM 2837 N N . TYR B 1 73 ? 4.752 24.418 12.295 1.00 7.26 284 TYR B N 1
ATOM 2838 C CA . TYR B 1 73 ? 6.081 24.798 11.833 1.00 7.80 284 TYR B CA 1
ATOM 2839 C C . TYR B 1 73 ? 6.594 25.952 12.674 1.00 7.75 284 TYR B C 1
ATOM 2840 O O . TYR B 1 73 ? 5.816 26.742 13.210 1.00 8.46 284 TYR B O 1
ATOM 2849 N N . ARG B 1 74 ? 7.912 26.047 12.754 1.00 8.46 285 ARG B N 1
ATOM 2850 C CA . ARG B 1 74 ? 8.581 27.031 13.585 1.00 9.62 285 ARG B CA 1
ATOM 2851 C C . ARG B 1 74 ? 9.887 27.390 12.920 1.00 8.27 285 ARG B C 1
ATOM 2852 O O . ARG B 1 74 ? 10.536 26.524 12.340 1.00 8.59 285 ARG B O 1
ATOM 2860 N N . GLY B 1 75 ? 10.283 28.656 13.009 1.00 8.18 286 GLY B N 1
ATOM 2861 C CA . GLY B 1 75 ? 11.570 29.058 12.481 1.00 9.34 286 GLY B CA 1
ATOM 2862 C C . GLY B 1 75 ? 11.646 30.541 12.205 1.00 9.08 286 GLY B C 1
ATOM 2863 O O . GLY B 1 75 ? 10.924 31.329 12.806 1.00 11.73 286 GLY B O 1
ATOM 2864 N N . MET B 1 76 ? 12.538 30.917 11.299 1.00 9.38 287 MET B N 1
ATOM 2865 C CA . MET B 1 76 ? 12.778 32.313 10.969 1.00 9.98 287 MET B CA 1
ATOM 2866 C C . MET B 1 76 ? 12.244 32.607 9.583 1.00 8.96 287 MET B C 1
ATOM 2867 O O . MET B 1 76 ? 12.554 31.887 8.630 1.00 8.51 287 MET B O 1
ATOM 2872 N N . THR B 1 77 ? 11.466 33.673 9.435 1.00 8.55 288 THR B N 1
ATOM 2873 C CA . THR B 1 77 ? 11.070 34.053 8.082 1.00 9.05 288 THR B CA 1
ATOM 2874 C C . THR B 1 77 ? 12.242 34.668 7.328 1.00 9.46 288 THR B C 1
ATOM 2875 O O . THR B 1 77 ? 13.148 35.261 7.918 1.00 10.46 288 THR B O 1
ATOM 2879 N N . SER B 1 78 ? 12.196 34.510 6.011 1.00 9.87 289 SER B N 1
ATOM 2880 C CA . SER B 1 78 ? 13.163 35.071 5.081 1.00 10.40 289 SER B CA 1
ATOM 2881 C C . SER B 1 78 ? 12.870 36.545 4.805 1.00 10.36 289 SER B C 1
ATOM 2882 O O . SER B 1 78 ? 11.995 37.157 5.424 1.00 11.00 289 SER B O 1
ATOM 2885 N N . ASN B 1 79 ? 13.626 37.109 3.869 1.00 10.58 290 ASN B N 1
ATOM 2886 C CA . ASN B 1 79 ? 13.225 38.342 3.205 1.00 11.75 290 ASN B CA 1
ATOM 2887 C C . ASN B 1 79 ? 12.179 38.015 2.143 1.00 10.59 290 ASN B C 1
ATOM 2888 O O . ASN B 1 79 ? 11.978 36.850 1.803 1.00 10.40 290 ASN B O 1
ATOM 2893 N N . PRO B 1 80 ? 11.513 39.039 1.594 1.00 11.58 291 PRO B N 1
ATOM 2894 C CA . PRO B 1 80 ? 10.524 38.723 0.558 1.00 11.90 291 PRO B CA 1
ATOM 2895 C C . PRO B 1 80 ? 11.138 37.976 -0.633 1.00 11.72 291 PRO B C 1
ATOM 2896 O O . PRO B 1 80 ? 12.240 38.304 -1.073 1.00 12.46 291 PRO B O 1
ATOM 2900 N N . THR B 1 81 ? 10.418 36.990 -1.158 1.00 11.28 292 THR B N 1
ATOM 2901 C CA . THR B 1 81 ? 10.911 36.152 -2.252 1.00 11.40 292 THR B CA 1
ATOM 2902 C C . THR B 1 81 ? 10.659 36.721 -3.643 1.00 12.02 292 THR B C 1
ATOM 2903 O O . THR B 1 81 ? 11.307 36.321 -4.610 1.00 12.90 292 THR B O 1
ATOM 2907 N N . ARG B 1 82 ? 9.677 37.608 -3.737 1.00 12.40 293 ARG B N 1
ATOM 2908 C CA . ARG B 1 82 ? 9.142 38.078 -5.024 1.00 12.90 293 ARG B CA 1
ATOM 2909 C C . ARG B 1 82 ? 8.463 36.968 -5.848 1.00 12.54 293 ARG B C 1
ATOM 2910 O O . ARG B 1 82 ? 8.238 37.131 -7.050 1.00 13.30 293 ARG B O 1
ATOM 2918 N N . ASP B 1 83 ? 8.137 35.848 -5.207 1.00 11.46 294 ASP B N 1
ATOM 2919 C CA . ASP B 1 83 ? 7.381 34.770 -5.841 1.00 10.84 294 ASP B CA 1
ATOM 2920 C C . ASP B 1 83 ? 5.892 35.105 -5.863 1.00 11.05 294 ASP B C 1
ATOM 2921 O O . ASP B 1 83 ? 5.392 35.776 -4.964 1.00 12.47 294 ASP B O 1
ATOM 2926 N N . TYR B 1 84 ? 5.170 34.605 -6.864 1.00 10.48 295 TYR B N 1
ATOM 2927 C CA . TYR B 1 84 ? 3.755 34.936 -7.007 1.00 11.00 295 TYR B CA 1
ATOM 2928 C C . TYR B 1 84 ? 2.878 34.364 -5.891 1.00 11.11 295 TYR B C 1
ATOM 2929 O O . TYR B 1 84 ? 1.821 34.912 -5.592 1.00 12.76 295 TYR B O 1
ATOM 2938 N N . TRP B 1 85 ? 3.311 33.254 -5.296 1.00 9.52 296 TRP B N 1
ATOM 2939 C CA . TRP B 1 85 ? 2.497 32.539 -4.318 1.00 9.72 296 TRP B CA 1
ATOM 2940 C C . TRP B 1 85 ? 3.109 32.602 -2.918 1.00 9.12 296 TRP B C 1
ATOM 2941 O O . TRP B 1 85 ? 2.492 33.115 -1.978 1.00 10.30 296 TRP B O 1
ATOM 2952 N N . ASP B 1 86 ? 4.325 32.088 -2.775 1.00 8.55 297 ASP B N 1
ATOM 2953 C CA . ASP B 1 86 ? 4.995 32.088 -1.474 1.00 8.72 297 ASP B CA 1
ATOM 2954 C C . ASP B 1 86 ? 5.835 33.342 -1.315 1.00 8.31 297 ASP B C 1
ATOM 2955 O O . ASP B 1 86 ? 6.994 33.373 -1.711 1.00 9.96 297 ASP B O 1
ATOM 2960 N N . GLY B 1 87 ? 5.237 34.375 -0.734 1.00 9.29 298 GLY B N 1
ATOM 2961 C CA . GLY B 1 87 ? 5.911 35.653 -0.584 1.00 9.67 298 GLY B CA 1
ATOM 2962 C C . GLY B 1 87 ? 7.049 35.651 0.422 1.00 9.24 298 GLY B C 1
ATOM 2963 O O . GLY B 1 87 ? 7.914 36.527 0.378 1.00 9.83 298 GLY B O 1
ATOM 2964 N N . HIS B 1 88 ? 7.032 34.685 1.336 1.00 8.40 299 HIS B N 1
ATOM 2965 C CA . HIS B 1 88 ? 8.121 34.485 2.288 1.00 8.71 299 HIS B CA 1
ATOM 2966 C C . HIS B 1 88 ? 8.421 33.009 2.383 1.00 8.45 299 HIS B C 1
ATOM 2967 O O . HIS B 1 88 ? 7.554 32.178 2.104 1.00 8.75 299 HIS B O 1
ATOM 2974 N N . LEU B 1 89 ? 9.651 32.691 2.783 1.00 8.39 300 LEU B N 1
ATOM 2975 C CA . LEU B 1 89 ? 9.998 31.341 3.218 1.00 8.39 300 LEU B CA 1
ATOM 2976 C C . LEU B 1 89 ? 10.102 31.310 4.735 1.00 8.68 300 LEU B C 1
ATOM 2977 O O . LEU B 1 89 ? 10.333 32.338 5.380 1.00 9.27 300 LEU B O 1
ATOM 2982 N N . LEU B 1 90 ? 9.931 30.120 5.299 1.00 8.25 301 LEU B N 1
ATOM 2983 C CA . LEU B 1 90 ? 10.206 29.884 6.707 1.00 7.79 301 LEU B CA 1
ATOM 2984 C C . LEU B 1 90 ? 11.367 28.902 6.786 1.00 7.44 301 LEU B C 1
ATOM 2985 O O . LEU B 1 90 ? 11.299 27.795 6.239 1.00 8.03 301 LEU B O 1
ATOM 2990 N N . HIS B 1 91 ? 12.441 29.328 7.441 1.00 7.89 302 HIS B N 1
ATOM 2991 C CA . HIS B 1 91 ? 13.620 28.505 7.684 1.00 8.41 302 HIS B CA 1
ATOM 2992 C C . HIS B 1 91 ? 13.393 27.744 8.982 1.00 8.69 302 HIS B C 1
ATOM 2993 O O . HIS B 1 91 ? 13.349 28.334 10.062 1.00 9.67 302 HIS B O 1
ATOM 3000 N N . LEU B 1 92 ? 13.224 26.432 8.867 1.00 8.78 303 LEU B N 1
ATOM 3001 C CA . LEU B 1 92 ? 12.662 25.612 9.930 1.00 8.58 303 LEU B CA 1
ATOM 3002 C C . LEU B 1 92 ? 13.651 25.175 10.994 1.00 8.25 303 LEU B C 1
ATOM 3003 O O . LEU B 1 92 ? 14.821 24.904 10.705 1.00 9.04 303 LEU B O 1
ATOM 3008 N N . VAL B 1 93 ? 13.143 25.083 12.219 1.00 8.21 304 VAL B N 1
ATOM 3009 C CA . VAL B 1 93 ? 13.715 24.209 13.239 1.00 8.96 304 VAL B CA 1
ATOM 3010 C C . VAL B 1 93 ? 12.662 23.122 13.490 1.00 8.59 304 VAL B C 1
ATOM 3011 O O . VAL B 1 93 ? 11.565 23.205 12.957 1.00 9.29 304 VAL B O 1
ATOM 3015 N N . HIS B 1 94 ? 12.980 22.088 14.260 1.00 9.32 305 HIS B N 1
ATOM 3016 C CA . HIS B 1 94 ? 11.945 21.124 14.636 1.00 9.62 305 HIS B CA 1
ATOM 3017 C C . HIS B 1 94 ? 10.933 21.823 15.547 1.00 9.86 305 HIS B C 1
ATOM 3018 O O . HIS B 1 94 ? 11.258 22.830 16.180 1.00 10.27 305 HIS B O 1
ATOM 3025 N N . PRO B 1 95 ? 9.709 21.283 15.651 1.00 10.45 306 PRO B N 1
ATOM 3026 C CA . PRO B 1 95 ? 8.707 21.929 16.513 1.00 11.69 306 PRO B CA 1
ATOM 3027 C C . PRO B 1 95 ? 9.148 22.109 17.968 1.00 11.87 306 PRO B C 1
ATOM 3028 O O . PRO B 1 95 ? 8.695 23.044 18.622 1.00 12.72 306 PRO B O 1
ATOM 3032 N N . ASN B 1 96 ? 10.015 21.241 18.472 1.00 11.09 307 ASN B N 1
ATOM 3033 C CA . ASN B 1 96 ? 10.471 21.393 19.851 1.00 12.30 307 ASN B CA 1
ATOM 3034 C C . ASN B 1 96 ? 11.555 22.458 19.996 1.00 12.54 307 ASN B C 1
ATOM 3035 O O . ASN B 1 96 ? 12.048 22.695 21.099 1.00 13.49 307 ASN B O 1
ATOM 3040 N N . GLY B 1 97 ? 11.922 23.095 18.882 1.00 11.63 308 GLY B N 1
ATOM 3041 C CA . GLY B 1 97 ? 12.926 24.141 18.899 1.00 12.51 308 GLY B CA 1
ATOM 3042 C C . GLY B 1 97 ? 14.326 23.664 18.554 1.00 12.75 308 GLY B C 1
ATOM 3043 O O . GLY B 1 97 ? 15.226 24.478 18.364 1.00 13.64 308 GLY B O 1
ATOM 3044 N N . ALA B 1 98 ? 14.521 22.351 18.474 1.00 13.18 309 ALA B N 1
ATOM 3045 C CA . ALA B 1 98 ? 15.843 21.814 18.155 1.00 13.79 309 ALA B CA 1
ATOM 3046 C C . ALA B 1 98 ? 16.262 22.198 16.743 1.00 12.96 309 ALA B C 1
ATOM 3047 O O . ALA B 1 98 ? 15.453 22.179 15.816 1.00 12.11 309 ALA B O 1
ATOM 3049 N N . THR B 1 99 ? 17.533 22.546 16.582 1.00 12.60 310 THR B N 1
ATOM 3050 C CA . THR B 1 99 ? 18.096 22.813 15.267 1.00 13.62 310 THR B CA 1
ATOM 3051 C C . THR B 1 99 ? 17.799 21.645 14.340 1.00 12.42 310 THR B C 1
ATOM 3052 O O . THR B 1 99 ? 17.931 20.483 14.733 1.00 13.98 310 THR B O 1
ATOM 3056 N N . TYR B 1 100 ? 17.405 21.955 13.109 1.00 10.44 311 TYR B N 1
ATOM 3057 C CA . TYR B 1 100 ? 17.142 20.933 12.112 1.00 10.39 311 TYR B CA 1
ATOM 3058 C C . TYR B 1 100 ? 18.310 20.830 11.143 1.00 11.47 311 TYR B C 1
ATOM 3059 O O . TYR B 1 100 ? 18.710 21.818 10.525 1.00 12.32 311 TYR B O 1
ATOM 3068 N N . ASP B 1 101 ? 18.852 19.623 11.029 1.00 12.71 312 ASP B N 1
ATOM 3069 C CA . ASP B 1 101 ? 19.956 19.322 10.132 1.00 14.57 312 ASP B CA 1
ATOM 3070 C C . ASP B 1 101 ? 19.382 18.473 8.996 1.00 13.35 312 ASP B C 1
ATOM 3071 O O . ASP B 1 101 ? 18.930 17.357 9.239 1.00 13.40 312 ASP B O 1
ATOM 3076 N N . PRO B 1 102 ? 19.359 19.012 7.759 1.00 12.29 313 PRO B N 1
ATOM 3077 C CA . PRO B 1 102 ? 18.759 18.283 6.632 1.00 11.82 313 PRO B CA 1
ATOM 3078 C C . PRO B 1 102 ? 19.378 16.905 6.400 1.00 10.88 313 PRO B C 1
ATOM 3079 O O . PRO B 1 102 ? 18.733 16.062 5.778 1.00 11.04 313 PRO B O 1
ATOM 3083 N N . THR B 1 103 ? 20.594 16.682 6.890 1.00 11.82 314 THR B N 1
ATOM 3084 C CA . THR B 1 103 ? 21.250 15.384 6.741 1.00 13.36 314 THR B CA 1
ATOM 3085 C C . THR B 1 103 ? 20.753 14.336 7.748 1.00 13.84 314 THR B C 1
ATOM 3086 O O . THR B 1 103 ? 21.158 13.174 7.683 1.00 15.10 314 THR B O 1
ATOM 3090 N N . GLU B 1 104 ? 19.891 14.748 8.678 1.00 13.34 315 GLU B N 1
ATOM 3091 C CA . GLU B 1 104 ? 19.247 13.808 9.594 1.00 14.67 315 GLU B CA 1
ATOM 3092 C C . GLU B 1 104 ? 18.512 12.727 8.794 1.00 13.98 315 GLU B C 1
ATOM 3093 O O . GLU B 1 104 ? 18.002 12.987 7.700 1.00 12.89 315 GLU B O 1
ATOM 3099 N N . ASP B 1 105 ? 18.467 11.515 9.340 1.00 15.12 316 ASP B N 1
ATOM 3100 C CA . ASP B 1 105 ? 17.789 10.393 8.693 1.00 15.78 316 ASP B CA 1
ATOM 3101 C C . ASP B 1 105 ? 16.279 10.457 8.905 1.00 14.30 316 ASP B C 1
ATOM 3102 O O . ASP B 1 105 ? 15.678 9.554 9.497 1.00 15.77 316 ASP B O 1
ATOM 3107 N N . VAL B 1 106 ? 15.679 11.535 8.413 1.00 13.01 317 VAL B N 1
ATOM 3108 C CA . VAL B 1 106 ? 14.250 11.784 8.543 1.00 11.69 317 VAL B CA 1
ATOM 3109 C C . VAL B 1 106 ? 13.720 12.291 7.199 1.00 10.25 317 VAL B C 1
ATOM 3110 O O . VAL B 1 106 ? 14.480 12.840 6.398 1.00 9.88 317 VAL B O 1
ATOM 3114 N N . PRO B 1 107 ? 12.415 12.123 6.942 1.00 9.13 318 PRO B N 1
ATOM 3115 C CA . PRO B 1 107 ? 11.868 12.662 5.689 1.00 8.48 318 PRO B CA 1
ATOM 3116 C C . PRO B 1 107 ? 11.863 14.187 5.635 1.00 8.23 318 PRO B C 1
ATOM 3117 O O . PRO B 1 107 ? 11.958 14.762 4.545 1.00 8.19 318 PRO B O 1
ATOM 3121 N N . ALA B 1 108 ? 11.768 14.811 6.806 1.00 7.26 319 ALA B N 1
ATOM 3122 C CA . ALA B 1 108 ? 11.532 16.242 6.960 1.00 7.90 319 ALA B CA 1
ATOM 3123 C C . ALA B 1 108 ? 11.486 16.477 8.470 1.00 8.07 319 ALA B C 1
ATOM 3124 O O . ALA B 1 108 ? 11.489 15.511 9.241 1.00 8.15 319 ALA B O 1
ATOM 3126 N N . PRO B 1 109 ? 11.433 17.745 8.916 1.00 7.68 320 PRO B N 1
ATOM 3127 C CA . PRO B 1 109 ? 11.313 17.985 10.360 1.00 7.67 320 PRO B CA 1
ATOM 3128 C C . PRO B 1 109 ? 10.083 17.291 10.929 1.00 7.22 320 PRO B C 1
ATOM 3129 O O . PRO B 1 109 ? 9.096 17.064 10.236 1.00 7.81 320 PRO B O 1
ATOM 3133 N N . PHE B 1 110 ? 10.138 16.943 12.203 1.00 7.33 321 PHE B N 1
ATOM 3134 C CA . PHE B 1 110 ? 9.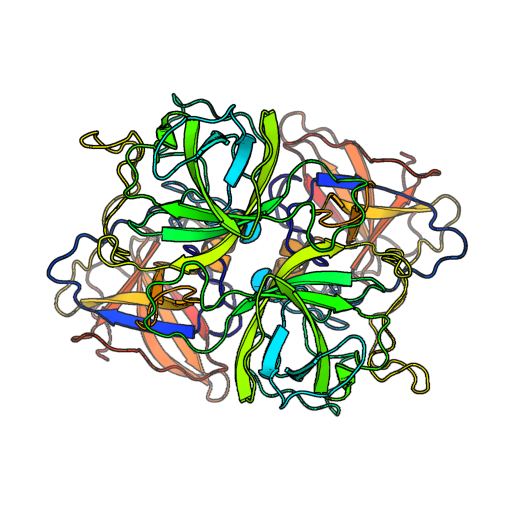017 16.248 12.819 1.00 7.52 321 PHE B CA 1
ATOM 3135 C C . PHE B 1 110 ? 7.748 17.079 12.713 1.00 7.05 321 PHE B C 1
ATOM 3136 O O . PHE B 1 110 ? 7.786 18.303 12.821 1.00 7.85 321 PHE B O 1
ATOM 3144 N N . GLY B 1 111 ? 6.626 16.402 12.463 1.00 6.86 322 GLY B N 1
ATOM 3145 C CA . GLY B 1 111 ? 5.335 17.060 12.384 1.00 6.85 322 GLY B CA 1
ATOM 3146 C C . GLY B 1 111 ? 4.975 17.655 11.030 1.00 5.96 322 GLY B C 1
ATOM 3147 O O . GLY B 1 111 ? 3.840 18.078 10.832 1.00 6.87 322 GLY B O 1
ATOM 3148 N N . THR B 1 112 ? 5.918 17.670 10.090 1.00 6.22 323 THR B N 1
ATOM 3149 C CA . THR B 1 112 ? 5.661 18.204 8.749 1.00 6.31 323 THR B CA 1
ATOM 3150 C C . THR B 1 112 ? 4.424 17.538 8.160 1.00 6.30 323 THR B C 1
ATOM 3151 O O . THR B 1 112 ? 4.227 16.333 8.327 1.00 6.58 323 THR B O 1
ATOM 3155 N N . GLN B 1 113 ? 3.591 18.304 7.460 1.00 6.38 324 GLN B N 1
ATOM 3156 C CA . GLN B 1 113 ? 2.399 17.720 6.842 1.00 6.78 324 GLN B CA 1
ATOM 3157 C C . GLN B 1 113 ? 2.771 16.599 5.868 1.00 6.75 324 GLN B C 1
ATOM 3158 O O . GLN B 1 113 ? 3.789 16.685 5.171 1.00 6.86 324 GLN B O 1
ATOM 3164 N N . ASP B 1 114 ? 1.950 15.546 5.840 1.00 6.47 325 ASP B N 1
ATOM 3165 C CA . ASP B 1 114 ? 2.255 14.337 5.066 1.00 6.95 325 ASP B CA 1
ATOM 3166 C C . ASP B 1 114 ? 1.233 14.051 3.975 1.00 6.50 325 ASP B C 1
ATOM 3167 O O . ASP B 1 114 ? 1.064 12.905 3.555 1.00 8.43 325 ASP B O 1
ATOM 3172 N N . PHE B 1 115 ? 0.583 15.107 3.500 1.00 7.44 326 PHE B N 1
ATOM 3173 C CA . PHE B 1 115 ? -0.391 15.025 2.421 1.00 7.21 326 PHE B CA 1
ATOM 3174 C C . PHE B 1 115 ? -0.059 16.091 1.387 1.00 7.31 326 PHE B C 1
ATOM 3175 O O . PHE B 1 115 ? 0.719 17.006 1.678 1.00 7.82 326 PHE B O 1
ATOM 3183 N N . ARG B 1 116 ? -0.657 15.982 0.201 1.00 7.02 327 ARG B N 1
ATOM 3184 C CA . ARG B 1 116 ? -0.595 17.046 -0.796 1.00 7.56 327 ARG B CA 1
ATOM 3185 C C . ARG B 1 116 ? -1.861 17.883 -0.668 1.00 7.44 327 ARG B C 1
ATOM 3186 O O . ARG B 1 116 ? -2.966 17.387 -0.855 1.00 8.57 327 ARG B O 1
ATOM 3194 N N . GLY B 1 117 ? -1.700 19.155 -0.334 1.00 7.45 328 GLY B N 1
ATOM 3195 C CA . GLY B 1 117 ? -2.844 20.025 -0.163 1.00 8.05 328 GLY B CA 1
ATOM 3196 C C . GLY B 1 117 ? -2.425 21.322 0.477 1.00 7.72 328 GLY B C 1
ATOM 3197 O O . GLY B 1 117 ? -1.246 21.519 0.765 1.00 8.32 328 GLY B O 1
ATOM 3198 N N . ILE B 1 118 ? -3.394 22.200 0.708 1.00 7.37 329 ILE B N 1
ATOM 3199 C CA . ILE B 1 118 ? -3.105 23.490 1.304 1.00 7.62 329 ILE B CA 1
ATOM 3200 C C . ILE B 1 118 ? -3.480 23.477 2.783 1.00 7.08 329 ILE B C 1
ATOM 3201 O O . ILE B 1 118 ? -4.651 23.347 3.143 1.00 7.57 329 ILE B O 1
ATOM 3206 N N . LEU B 1 119 ? -2.469 23.610 3.632 1.00 6.25 330 LEU B N 1
ATOM 3207 C CA . LEU B 1 119 ? -2.656 23.733 5.061 1.00 6.92 330 LEU B CA 1
ATOM 3208 C C . LEU B 1 119 ? -2.826 25.204 5.413 1.00 6.62 330 LEU B C 1
ATOM 3209 O O . LEU B 1 119 ? -1.979 26.028 5.083 1.00 8.13 330 LEU B O 1
ATOM 3214 N N . TYR B 1 120 ? -3.932 25.528 6.079 1.00 6.57 331 TYR B N 1
ATOM 3215 C CA . TYR B 1 120 ? -4.183 26.888 6.535 1.00 6.77 331 TYR B CA 1
ATOM 3216 C C . TYR B 1 120 ? -3.953 26.995 8.032 1.00 6.69 331 TYR B C 1
ATOM 3217 O O . TYR B 1 120 ? -4.323 26.100 8.804 1.00 7.00 331 TYR B O 1
ATOM 3226 N N . GLY B 1 121 ? -3.370 28.111 8.455 1.00 7.16 332 GLY B N 1
ATOM 3227 C CA . GLY B 1 121 ? -3.234 28.389 9.870 1.00 7.62 332 GLY B CA 1
ATOM 3228 C C . GLY B 1 121 ? -2.762 29.806 10.072 1.00 7.11 332 GLY B C 1
ATOM 3229 O O . GLY B 1 121 ? -2.815 30.627 9.151 1.00 7.91 332 GLY B O 1
ATOM 3230 N N . VAL B 1 122 ? -2.282 30.086 11.278 1.00 7.04 333 VAL B N 1
ATOM 3231 C CA . VAL B 1 122 ? -1.914 31.442 11.643 1.00 7.38 333 VAL B CA 1
ATOM 3232 C C . VAL B 1 122 ? -0.448 31.513 12.032 1.00 7.35 333 VAL B C 1
ATOM 3233 O O . VAL B 1 122 ? 0.036 30.717 12.849 1.00 7.90 333 VAL B O 1
ATOM 3237 N N . LEU B 1 123 ? 0.259 32.453 11.416 1.00 7.49 334 LEU B N 1
ATOM 3238 C CA . LEU B 1 123 ? 1.644 32.733 11.739 1.00 8.05 334 LEU B CA 1
ATOM 3239 C C . LEU B 1 123 ? 1.718 33.859 12.768 1.00 7.74 334 LEU B C 1
ATOM 3240 O O . LEU B 1 123 ? 1.146 34.935 12.560 1.00 8.66 334 LEU B O 1
ATOM 3245 N N . THR B 1 124 ? 2.430 33.616 13.865 1.00 8.06 335 THR B N 1
ATOM 3246 C CA . THR B 1 124 ? 2.665 34.627 14.877 1.00 8.99 335 THR B CA 1
ATOM 3247 C C . THR B 1 124 ? 4.168 34.860 14.958 1.00 9.37 335 THR B C 1
ATOM 3248 O O . THR B 1 124 ? 4.959 33.931 14.794 1.00 9.05 335 THR B O 1
ATOM 3252 N N . GLN B 1 125 ? 4.560 36.108 15.196 1.00 10.12 336 GLN B N 1
ATOM 3253 C CA . GLN B 1 125 ? 5.970 36.496 15.102 1.00 10.75 336 GLN B CA 1
ATOM 3254 C C . GLN B 1 125 ? 6.362 37.376 16.300 1.00 10.40 336 GLN B C 1
ATOM 3255 O O . GLN B 1 125 ? 5.901 37.118 17.407 1.00 11.21 336 GLN B O 1
ATOM 3261 N N . ASN B 1 126 ? 7.194 38.401 16.105 1.00 11.39 337 ASN B N 1
ATOM 3262 C CA . ASN B 1 126 ? 7.525 39.310 17.213 1.00 12.36 337 ASN B CA 1
ATOM 3263 C C . ASN B 1 126 ? 6.284 40.009 17.746 1.00 12.53 337 ASN B C 1
ATOM 3264 O O . ASN B 1 126 ? 5.510 40.551 16.960 1.00 12.73 337 ASN B O 1
ATOM 3269 N N . PRO B 1 127 ? 6.098 40.036 19.080 1.00 13.31 338 PRO B N 1
ATOM 3270 C CA . PRO B 1 127 ? 5.013 40.861 19.622 1.00 14.94 338 PRO B CA 1
ATOM 3271 C C . PRO B 1 127 ? 5.131 42.300 19.136 1.00 16.86 338 PRO B C 1
ATOM 3272 O O . PRO B 1 127 ? 6.239 42.829 19.000 1.00 16.79 338 PRO B O 1
ATOM 3276 N N . ARG B 1 128 ? 3.990 42.922 18.872 1.00 19.36 339 ARG B N 1
ATOM 3277 C CA . ARG B 1 128 ? 3.969 44.265 18.308 1.00 22.56 339 ARG B CA 1
ATOM 3278 C C . ARG B 1 128 ? 3.316 45.278 19.238 1.00 24.06 339 ARG B C 1
ATOM 3279 O O . ARG B 1 128 ? 2.281 45.004 19.841 1.00 24.21 339 ARG B O 1
ATOM 3287 N N . ALA B 1 129 ? 3.924 46.453 19.343 1.00 26.01 340 ALA B N 1
ATOM 3288 C CA . ALA B 1 129 ? 3.337 47.545 20.109 1.00 27.51 340 ALA B CA 1
ATOM 3289 C C . ALA B 1 129 ? 2.212 48.203 19.314 1.00 28.14 340 ALA B C 1
ATOM 3290 O O . ALA B 1 129 ? 1.498 49.062 19.829 1.00 28.89 340 ALA B O 1
ATOM 3292 N N . SER B 1 130 ? 2.066 47.793 18.056 1.00 28.29 341 SER B N 1
ATOM 3293 C CA . SER B 1 130 ? 0.965 48.246 17.208 1.00 28.49 341 SER B CA 1
ATOM 3294 C C . SER B 1 130 ? -0.365 48.186 17.953 1.00 28.25 341 SER B C 1
ATOM 3295 O O . SER B 1 130 ? -0.622 47.247 18.702 1.00 28.30 341 SER B O 1
ATOM 3298 N N . GLY B 1 131 ? -1.211 49.188 17.740 1.00 27.75 342 GLY B N 1
ATOM 3299 C CA . GLY B 1 131 ? -2.503 49.235 18.399 1.00 26.55 342 GLY B CA 1
ATOM 3300 C C . GLY B 1 131 ? -3.588 48.454 17.680 1.00 25.41 342 GLY B C 1
ATOM 3301 O O . GLY B 1 131 ? -4.754 48.499 18.072 1.00 26.84 342 GLY B O 1
ATOM 3302 N N . ASP B 1 132 ? -3.213 47.731 16.629 1.00 22.89 343 ASP B N 1
ATOM 3303 C CA . ASP B 1 132 ? -4.198 47.014 15.825 1.00 20.63 343 ASP B CA 1
ATOM 3304 C C . ASP B 1 132 ? -4.569 45.641 16.392 1.00 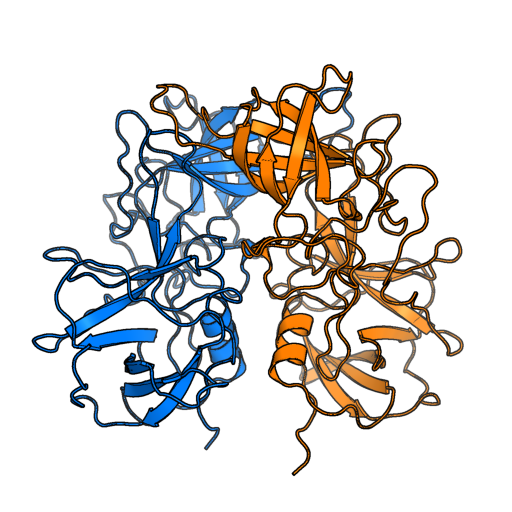15.71 343 ASP B C 1
ATOM 3305 O O . ASP B 1 132 ? -3.718 44.904 16.889 1.00 14.69 343 ASP B O 1
ATOM 3310 N N . GLU B 1 133 ? -5.848 45.302 16.296 1.00 12.48 344 GLU B N 1
ATOM 3311 C CA . GLU B 1 133 ? -6.287 43.949 16.590 1.00 11.09 344 GLU B CA 1
ATOM 3312 C C . GLU B 1 133 ? -5.565 42.965 15.670 1.00 11.05 344 GLU B C 1
ATOM 3313 O O . GLU B 1 133 ? -5.361 43.241 14.487 1.00 11.57 344 GLU B O 1
ATOM 3319 N N . ALA B 1 134 ? -5.172 41.819 16.215 1.00 11.22 345 ALA B N 1
ATOM 3320 C CA . ALA B 1 134 ? -4.570 40.761 15.407 1.00 11.57 345 ALA B CA 1
ATOM 3321 C C . ALA B 1 134 ? -3.311 41.228 14.676 1.00 10.39 345 ALA B C 1
ATOM 3322 O O . ALA B 1 134 ? -2.961 40.687 13.628 1.00 11.41 345 ALA B O 1
ATOM 3324 N N . ALA B 1 135 ? -2.622 42.221 15.231 1.00 9.79 346 ALA B N 1
ATOM 3325 C CA . ALA B 1 135 ? -1.429 42.763 14.589 1.00 11.02 346 ALA B CA 1
ATOM 3326 C C . ALA B 1 135 ? -0.338 41.725 14.345 1.00 11.27 346 ALA B C 1
ATOM 3327 O O . ALA B 1 135 ? 0.382 41.801 13.344 1.00 12.71 346 ALA B O 1
ATOM 3329 N N . ASN B 1 136 ? -0.195 40.792 15.283 1.00 10.29 347 ASN B N 1
ATOM 3330 C CA . ASN B 1 136 ? 0.844 39.770 15.219 1.00 10.01 347 ASN B CA 1
ATOM 3331 C C . ASN B 1 136 ? 0.267 38.369 14.990 1.00 10.40 347 ASN B C 1
ATOM 3332 O O . ASN B 1 136 ? 0.721 37.393 15.583 1.00 11.78 347 ASN B O 1
ATOM 3337 N N . SER B 1 137 ? -0.733 38.283 14.118 1.00 10.45 348 SER B N 1
ATOM 3338 C CA . SER B 1 137 ? -1.349 37.008 13.760 1.00 10.10 348 SER B CA 1
ATOM 3339 C C . SER B 1 137 ? -1.790 37.068 12.302 1.00 9.89 348 SER B C 1
ATOM 3340 O O . SER B 1 137 ? -2.783 37.721 11.980 1.00 11.41 348 SER B O 1
ATOM 3343 N N . GLN B 1 138 ? -1.026 36.421 11.422 1.00 9.40 349 GLN B N 1
ATOM 3344 C CA . GLN B 1 138 ? -1.302 36.459 9.988 1.00 9.14 349 GLN B CA 1
ATOM 3345 C C . GLN B 1 138 ? -1.854 35.123 9.502 1.00 8.43 349 GLN B C 1
ATOM 3346 O O . GLN B 1 138 ? -1.288 34.074 9.795 1.00 8.95 349 GLN B O 1
ATOM 3352 N N . GLY B 1 139 ? -2.958 35.145 8.759 1.00 8.80 350 GLY B N 1
ATOM 3353 C CA . GLY B 1 139 ? -3.455 33.923 8.149 1.00 9.10 350 GLY B CA 1
ATOM 3354 C C . GLY B 1 139 ? -2.576 33.545 6.969 1.00 8.37 350 GLY B C 1
ATOM 3355 O O . GLY B 1 139 ? -2.249 34.409 6.146 1.00 9.04 350 GLY B O 1
ATOM 3356 N N . VAL B 1 140 ? -2.216 32.266 6.872 1.00 7.61 351 VAL B N 1
ATOM 3357 C CA . VAL B 1 140 ? -1.262 31.807 5.874 1.00 8.06 351 VAL B CA 1
ATOM 3358 C C . VAL B 1 140 ? -1.672 30.444 5.327 1.00 7.59 351 VAL B C 1
ATOM 3359 O O . VAL B 1 140 ? -2.226 29.601 6.054 1.00 7.89 351 VAL B O 1
ATOM 3363 N N . TYR B 1 141 ? -1.393 30.252 4.041 1.00 7.24 352 TYR B N 1
ATOM 3364 C CA . TYR B 1 141 ? -1.526 28.968 3.369 1.00 7.22 352 TYR B CA 1
ATOM 3365 C C . TYR B 1 141 ? -0.135 28.364 3.162 1.00 6.75 352 TYR B C 1
ATOM 3366 O O . TYR B 1 141 ? 0.764 29.021 2.607 1.00 7.23 352 TYR B O 1
ATOM 3375 N N . ILE B 1 142 ? 0.027 27.109 3.576 1.00 6.88 353 ILE B N 1
ATOM 3376 C CA . ILE B 1 142 ? 1.245 26.351 3.331 1.00 6.88 353 ILE B CA 1
ATOM 3377 C C . ILE B 1 142 ? 0.884 25.183 2.421 1.00 6.60 353 ILE B C 1
ATOM 3378 O O . ILE B 1 142 ? 0.327 24.166 2.862 1.00 7.16 353 ILE B O 1
ATOM 3383 N N . SER B 1 143 ? 1.150 25.358 1.130 1.00 6.95 354 SER B N 1
ATOM 3384 C CA . SER B 1 143 ? 0.821 24.329 0.161 1.00 7.08 354 SER B CA 1
ATOM 3385 C C . SER B 1 143 ? 1.962 23.352 -0.008 1.00 7.22 354 SER B C 1
ATOM 3386 O O . SER B 1 143 ? 3.079 23.737 -0.356 1.00 7.88 354 SER B O 1
ATOM 3389 N N . SER B 1 144 ? 1.661 22.072 0.194 1.00 7.21 355 SER B N 1
ATOM 3390 C CA . SER B 1 144 ? 2.657 21.033 -0.031 1.00 8.11 355 SER B CA 1
ATOM 3391 C C . SER B 1 144 ? 2.729 20.580 -1.498 1.00 8.59 355 SER B C 1
ATOM 3392 O O . SER B 1 144 ? 3.378 19.584 -1.798 1.00 9.54 355 SER B O 1
ATOM 3395 N N . THR B 1 145 ? 2.087 21.323 -2.402 1.00 8.81 356 THR B N 1
ATOM 3396 C CA . THR B 1 145 ? 2.335 21.158 -3.835 1.00 9.28 356 THR B CA 1
ATOM 3397 C C . THR B 1 145 ? 3.182 22.308 -4.362 1.00 9.10 356 THR B C 1
ATOM 3398 O O . THR B 1 145 ? 3.562 22.318 -5.530 1.00 10.11 356 THR B O 1
ATOM 3402 N N . SER B 1 146 ? 3.474 23.285 -3.513 1.00 8.53 357 SER B N 1
ATOM 3403 C CA . SER B 1 146 ? 4.278 24.419 -3.939 1.00 8.93 357 SER B CA 1
ATOM 3404 C C . SER B 1 146 ? 5.700 24.000 -4.251 1.00 8.23 357 SER B C 1
ATOM 3405 O O . SER B 1 146 ? 6.264 23.131 -3.581 1.00 8.36 357 SER B O 1
ATOM 3408 N N . GLU B 1 147 ? 6.299 24.652 -5.240 1.00 8.80 358 GLU B N 1
ATOM 3409 C CA . GLU B 1 147 ? 7.698 24.426 -5.534 1.00 9.08 358 GLU B CA 1
ATOM 3410 C C . GLU B 1 147 ? 8.581 24.809 -4.356 1.00 9.13 358 GLU B C 1
ATOM 3411 O O . GLU B 1 147 ? 9.714 24.339 -4.255 1.00 9.46 358 GLU B O 1
ATOM 3417 N N . LYS B 1 148 ? 8.074 25.673 -3.475 1.00 8.93 359 LYS B N 1
ATOM 3418 C CA . LYS B 1 148 ? 8.846 26.114 -2.317 1.00 8.72 359 LYS B CA 1
ATOM 3419 C C . LYS B 1 148 ? 8.608 25.246 -1.087 1.00 7.96 359 LYS B C 1
ATOM 3420 O O . LYS B 1 148 ? 9.176 25.502 -0.024 1.00 8.16 359 LYS B O 1
ATOM 3426 N N . PHE B 1 149 ? 7.776 24.215 -1.209 1.00 7.91 360 PHE B N 1
ATOM 3427 C CA . PHE B 1 149 ? 7.606 23.284 -0.102 1.00 7.38 360 PHE B CA 1
ATOM 3428 C C . PHE B 1 149 ? 8.775 22.300 -0.105 1.00 7.42 360 PHE B C 1
ATOM 3429 O O . PHE B 1 149 ? 8.721 21.239 -0.750 1.00 8.19 360 PHE B O 1
ATOM 3437 N N . THR B 1 150 ? 9.847 22.669 0.591 1.00 7.62 361 THR B N 1
ATOM 3438 C CA . THR B 1 150 ? 11.048 21.847 0.604 1.00 7.77 361 THR B CA 1
ATOM 3439 C C . THR B 1 150 ? 11.532 21.616 2.040 1.00 6.85 361 THR B C 1
ATOM 3440 O O . THR B 1 150 ? 12.685 21.871 2.365 1.00 7.42 361 THR B O 1
ATOM 3444 N N . PRO B 1 151 ? 10.644 21.103 2.907 1.00 6.84 362 PRO B N 1
ATOM 3445 C CA . PRO B 1 151 ? 11.007 20.981 4.323 1.00 7.42 362 PRO B CA 1
ATOM 3446 C C . PRO B 1 151 ? 12.224 20.088 4.574 1.00 7.50 362 PRO B C 1
ATOM 3447 O O . PRO B 1 151 ? 12.958 20.344 5.521 1.00 8.02 362 PRO B O 1
ATOM 3451 N N . LYS B 1 152 ? 12.455 19.069 3.745 1.00 8.15 363 LYS B N 1
ATOM 3452 C CA . LYS B 1 152 ? 13.665 18.258 3.905 1.00 7.78 363 LYS B CA 1
ATOM 3453 C C . LYS B 1 152 ? 14.910 19.139 3.827 1.00 8.43 363 LYS B C 1
ATOM 3454 O O . LYS B 1 152 ? 15.883 18.914 4.543 1.00 8.68 363 LYS B O 1
ATOM 3460 N N . LEU B 1 153 ? 14.871 20.142 2.949 1.00 8.58 364 LEU B N 1
ATOM 3461 C CA . LEU B 1 153 ? 15.985 21.078 2.795 1.00 9.48 364 LEU B CA 1
ATOM 3462 C C . LEU B 1 153 ? 16.028 22.139 3.895 1.00 9.74 364 LEU B C 1
ATOM 3463 O O . LEU B 1 153 ? 16.979 22.918 3.971 1.00 11.15 364 LEU B O 1
ATOM 3468 N N . GLY B 1 154 ? 14.983 22.202 4.716 1.00 9.26 365 GLY B N 1
ATOM 3469 C CA . GLY B 1 154 ? 14.935 23.150 5.815 1.00 9.64 365 GLY B CA 1
ATOM 3470 C C . GLY B 1 154 ? 14.070 24.378 5.587 1.00 8.36 365 GLY B C 1
ATOM 3471 O O . GLY B 1 154 ? 14.051 25.274 6.427 1.00 8.89 365 GLY B O 1
ATOM 3472 N N . THR B 1 155 ? 13.356 24.438 4.464 1.00 8.73 366 THR B N 1
ATOM 3473 C CA . THR B 1 155 ? 12.537 25.615 4.165 1.00 9.07 366 THR B CA 1
ATOM 3474 C C . THR B 1 155 ? 11.190 25.263 3.564 1.00 8.33 366 THR B C 1
ATOM 3475 O O . THR B 1 155 ? 11.072 24.303 2.796 1.00 8.91 366 THR B O 1
ATOM 3479 N N . ILE B 1 156 ? 10.176 26.053 3.909 1.00 8.23 367 ILE B N 1
ATOM 3480 C CA . ILE B 1 156 ? 8.876 25.952 3.266 1.00 8.30 367 ILE B CA 1
ATOM 3481 C C . ILE B 1 156 ? 8.400 27.324 2.826 1.00 8.08 367 ILE B C 1
ATOM 3482 O O . ILE B 1 156 ? 8.877 28.349 3.312 1.00 8.53 367 ILE B O 1
ATOM 3487 N N . GLY B 1 157 ? 7.457 27.343 1.893 1.00 8.29 368 GLY B N 1
ATOM 3488 C CA . GLY B 1 157 ? 6.853 28.585 1.454 1.00 7.93 368 GLY B CA 1
ATOM 3489 C C . GLY B 1 157 ? 5.602 28.954 2.228 1.00 7.71 368 GLY B C 1
ATOM 3490 O O . GLY B 1 157 ? 4.775 28.093 2.545 1.00 8.50 368 GLY B O 1
ATOM 3491 N N . LEU B 1 158 ? 5.474 30.247 2.512 1.00 7.56 369 LEU B N 1
ATOM 3492 C CA . LEU B 1 158 ? 4.287 30.798 3.141 1.00 7.89 369 LEU B CA 1
ATOM 3493 C C . LEU B 1 158 ? 3.571 31.730 2.173 1.00 8.54 369 LEU B C 1
ATOM 3494 O O . LEU B 1 158 ? 4.184 32.652 1.625 1.00 8.69 369 LEU B O 1
ATOM 3499 N N . HIS B 1 159 ? 2.274 31.493 1.978 1.00 8.06 370 HIS B N 1
ATOM 3500 C CA . HIS B 1 159 ? 1.428 32.356 1.166 1.00 8.49 370 HIS B CA 1
ATOM 3501 C C . HIS B 1 159 ? 0.457 33.086 2.089 1.00 8.50 370 HIS B C 1
ATOM 3502 O O . HIS B 1 159 ? -0.460 32.478 2.650 1.00 8.09 370 HIS B O 1
ATOM 3509 N N . GLN B 1 160 ? 0.654 34.388 2.278 1.00 8.94 371 GLN B N 1
ATOM 3510 C CA . GLN B 1 160 ? -0.219 35.101 3.199 1.00 9.45 371 GLN B CA 1
ATOM 3511 C C . GLN B 1 160 ? -1.619 35.268 2.621 1.00 9.84 371 GLN B C 1
ATOM 3512 O O . GLN B 1 160 ? -1.778 35.528 1.426 1.00 10.40 371 GLN B O 1
ATOM 3518 N N . VAL B 1 161 ? -2.632 35.093 3.468 1.00 9.42 372 VAL B N 1
ATOM 3519 C CA . VAL B 1 161 ? -4.024 35.269 3.058 1.00 9.81 372 VAL B CA 1
ATOM 3520 C C . VAL B 1 161 ? -4.791 36.267 3.932 1.00 10.79 372 VAL B C 1
ATOM 3521 O O . VAL B 1 161 ? -5.791 36.820 3.496 1.00 11.90 372 VAL B O 1
ATOM 3525 N N . GLN B 1 162 ? -4.333 36.477 5.166 1.00 10.99 373 GLN B N 1
ATOM 3526 C CA . GLN B 1 162 ? -4.927 37.475 6.058 1.00 11.93 373 GLN B CA 1
ATOM 3527 C C . GLN B 1 162 ? -3.797 38.196 6.773 1.00 12.32 373 GLN B C 1
ATOM 3528 O O . GLN B 1 162 ? -3.153 37.625 7.643 1.00 14.43 373 GLN B O 1
ATOM 3534 N N . GLY B 1 163 ? -3.549 39.448 6.404 1.00 12.13 374 GLY B N 1
ATOM 3535 C CA . GLY B 1 163 ? -2.456 40.196 6.989 1.00 12.35 374 GLY B CA 1
ATOM 3536 C C . GLY B 1 163 ? -1.139 40.061 6.244 1.00 13.74 374 GLY B C 1
ATOM 3537 O O . GLY B 1 163 ? -1.045 39.394 5.207 1.00 16.94 374 GLY B O 1
ATOM 3538 N N . ASN B 1 164 ? -0.105 40.679 6.800 1.00 13.51 375 ASN B N 1
ATOM 3539 C CA . ASN B 1 164 ? 1.203 40.743 6.171 1.00 13.99 375 ASN B CA 1
ATOM 3540 C C . ASN B 1 164 ? 2.256 40.053 7.021 1.00 12.45 375 ASN B C 1
ATOM 3541 O O . ASN B 1 164 ? 2.392 40.338 8.214 1.00 13.27 375 ASN B O 1
ATOM 3546 N N . ILE B 1 165 ? 3.011 39.153 6.402 1.00 10.93 376 ILE B N 1
ATOM 3547 C CA . ILE B 1 165 ? 4.099 38.463 7.077 1.00 10.93 376 ILE B CA 1
ATOM 3548 C C . ILE B 1 165 ? 5.311 39.379 7.225 1.00 10.78 376 ILE B C 1
ATOM 3549 O O . ILE B 1 165 ? 5.732 40.012 6.255 1.00 12.03 376 ILE B O 1
ATOM 3554 N N . ALA B 1 166 ? 5.871 39.442 8.431 1.00 11.27 377 ALA B N 1
ATOM 3555 C CA . ALA B 1 166 ? 7.089 40.212 8.682 1.00 11.62 377 ALA B CA 1
ATOM 3556 C C . ALA B 1 166 ? 8.328 39.415 8.278 1.00 10.84 377 ALA B C 1
ATOM 3557 O O . ALA B 1 166 ? 8.407 38.210 8.513 1.00 10.05 377 ALA B O 1
ATOM 3559 N N . SER B 1 167 ? 9.297 40.101 7.679 1.00 11.31 378 SER B N 1
ATOM 3560 C CA . SER B 1 167 ? 10.556 39.496 7.274 1.00 11.44 378 SER B CA 1
ATOM 3561 C C . SER B 1 167 ? 11.500 39.326 8.450 1.00 10.96 378 SER B C 1
ATOM 3562 O O . SER B 1 167 ? 11.484 40.122 9.392 1.00 11.37 378 SER B O 1
ATOM 3565 N N . ASN B 1 168 ? 12.328 38.288 8.386 1.00 10.68 379 ASN B N 1
ATOM 3566 C CA . ASN B 1 168 ? 13.430 38.112 9.328 1.00 11.50 379 ASN B CA 1
ATOM 3567 C C . ASN B 1 168 ? 13.005 38.090 10.791 1.00 11.33 379 ASN B C 1
ATOM 3568 O O . ASN B 1 168 ? 13.646 38.722 11.636 1.00 12.19 379 ASN B O 1
ATOM 3573 N N . GLN B 1 169 ? 11.938 37.355 11.095 1.00 10.73 380 GLN B N 1
ATOM 3574 C CA . GLN B 1 169 ? 11.488 37.223 12.475 1.00 10.50 380 GLN B CA 1
ATOM 3575 C C . GLN B 1 169 ? 11.269 35.777 12.872 1.00 9.95 380 GLN B C 1
ATOM 3576 O O . GLN B 1 169 ? 10.843 34.950 12.058 1.00 9.50 380 GLN B O 1
ATOM 3582 N N . GLN B 1 170 ? 11.565 35.483 14.136 1.00 10.11 381 GLN B N 1
ATOM 3583 C CA . GLN B 1 170 ? 11.228 34.194 14.723 1.00 10.61 381 GLN B CA 1
ATOM 3584 C C . GLN B 1 170 ? 9.712 34.042 14.717 1.00 10.04 381 GLN B C 1
ATOM 3585 O O . GLN B 1 170 ? 8.984 34.907 15.212 1.00 11.57 381 GLN B O 1
ATOM 3591 N N . SER B 1 171 ? 9.241 32.930 14.163 1.00 9.70 382 SER B N 1
ATOM 3592 C CA . SER B 1 171 ? 7.830 32.757 13.860 1.00 9.54 382 SER B CA 1
ATOM 3593 C C . SER B 1 171 ? 7.337 31.364 14.201 1.00 9.27 382 SER B C 1
ATOM 3594 O O . SER B 1 171 ? 8.098 30.390 14.178 1.00 10.67 382 SER B O 1
ATOM 3597 N N . LYS B 1 172 ? 6.047 31.288 14.509 1.00 8.56 383 LYS B N 1
ATOM 3598 C CA . LYS B 1 172 ? 5.367 30.030 14.757 1.00 8.63 383 LYS B CA 1
ATOM 3599 C C . LYS B 1 172 ? 4.142 29.946 13.862 1.00 7.98 383 LYS B C 1
ATOM 3600 O O . LYS B 1 172 ? 3.403 30.925 13.728 1.00 8.62 383 LYS B O 1
ATOM 3606 N N . PHE B 1 173 ? 3.915 28.774 13.276 1.00 7.36 384 PHE B N 1
ATOM 3607 C CA . PHE B 1 173 ? 2.700 28.517 12.512 1.00 7.09 384 PHE B CA 1
ATOM 3608 C C . PHE B 1 173 ? 1.807 27.556 13.294 1.00 6.79 384 PHE B C 1
ATOM 3609 O O . PHE B 1 173 ? 2.224 26.440 13.602 1.00 7.81 384 PHE B O 1
ATOM 3617 N N . THR B 1 174 ? 0.582 27.986 13.583 1.00 7.23 385 THR B N 1
ATOM 3618 C CA . THR B 1 174 ? -0.406 27.157 14.271 1.00 7.04 385 THR B CA 1
ATOM 3619 C C . THR B 1 174 ? -1.450 26.712 13.256 1.00 6.79 385 THR B C 1
ATOM 3620 O O . THR B 1 174 ? -2.144 27.548 12.684 1.00 6.87 385 THR B O 1
ATOM 3624 N N . PRO B 1 175 ? -1.563 25.396 13.012 1.00 7.08 386 PRO B N 1
ATOM 3625 C CA . PRO B 1 175 ? -2.515 24.932 11.996 1.00 7.26 386 PRO B CA 1
ATOM 3626 C C . PRO B 1 175 ? -3.968 25.107 12.438 1.00 7.09 386 PRO B C 1
ATOM 3627 O O . PRO B 1 175 ? -4.278 24.999 13.625 1.00 7.64 386 PRO B O 1
ATOM 3631 N N . VAL B 1 176 ? -4.858 25.346 11.479 1.00 6.93 387 VAL B N 1
ATOM 3632 C CA . VAL B 1 176 ? -6.280 25.467 11.772 1.00 7.62 387 VAL B CA 1
ATOM 3633 C C . VAL B 1 176 ? -7.141 24.566 10.889 1.00 6.87 387 VAL B C 1
ATOM 3634 O O . VAL B 1 176 ? -8.087 23.935 11.369 1.00 7.88 387 VAL B O 1
ATOM 3638 N N . GLY B 1 177 ? -6.831 24.489 9.599 1.00 6.79 388 GLY B N 1
ATOM 3639 C CA . GLY B 1 177 ? -7.637 23.682 8.707 1.00 7.66 388 GLY B CA 1
ATOM 3640 C C . GLY B 1 177 ? -6.986 23.506 7.354 1.00 7.30 388 GLY B C 1
ATOM 3641 O O . GLY B 1 177 ? -5.778 23.715 7.202 1.00 8.13 388 GLY B O 1
ATOM 3642 N N . ILE B 1 178 ? -7.796 23.114 6.375 1.00 7.70 389 ILE B N 1
ATOM 3643 C CA . ILE B 1 178 ? -7.322 22.804 5.036 1.00 8.04 389 ILE B CA 1
ATOM 3644 C C . ILE B 1 178 ? -8.089 23.682 4.048 1.00 7.85 389 ILE B C 1
ATOM 3645 O O . ILE B 1 178 ? -9.279 23.945 4.239 1.00 9.30 389 ILE B O 1
ATOM 3650 N N . ALA B 1 179 ? -7.398 24.149 3.014 1.00 7.98 390 ALA B N 1
ATOM 3651 C CA . ALA B 1 179 ? -8.032 24.892 1.935 1.00 8.68 390 ALA B CA 1
ATOM 3652 C C . ALA B 1 179 ? -7.918 24.103 0.648 1.00 8.93 390 ALA B C 1
ATOM 3653 O O . ALA B 1 179 ? -6.912 23.438 0.414 1.00 9.49 390 ALA B O 1
ATOM 3655 N N . VAL B 1 180 ? -8.940 24.208 -0.193 1.00 9.58 391 VAL B N 1
ATOM 3656 C CA . VAL B 1 180 ? -8.902 23.619 -1.523 1.00 10.85 391 VAL B CA 1
ATOM 3657 C C . VAL B 1 180 ? -9.171 24.707 -2.537 1.00 12.25 391 VAL B C 1
ATOM 3658 O O . VAL B 1 180 ? -10.097 25.498 -2.374 1.00 12.82 391 VAL B O 1
ATOM 3662 N N . ASN B 1 181 ? -8.345 24.765 -3.575 1.00 15.30 392 ASN B N 1
ATOM 3663 C CA . ASN B 1 181 ? -8.637 25.645 -4.694 1.00 18.29 392 ASN B CA 1
ATOM 3664 C C . ASN B 1 181 ? -8.653 24.865 -5.998 1.00 18.36 392 ASN B C 1
ATOM 3665 O O . ASN B 1 181 ? -8.462 23.645 -6.004 1.00 18.23 392 ASN B O 1
ATOM 3670 N N . GLY B 1 182 ? -8.895 25.574 -7.098 1.00 20.69 393 GLY B N 1
ATOM 3671 C CA . GLY B 1 182 ? -9.059 24.968 -8.406 1.00 22.71 393 GLY B CA 1
ATOM 3672 C C . GLY B 1 182 ? -7.917 24.082 -8.856 1.00 22.38 393 GLY B C 1
ATOM 3673 O O . GLY B 1 182 ? -8.128 23.112 -9.586 1.00 25.19 393 GLY B O 1
ATOM 3674 N N . ASN B 1 183 ? -6.699 24.402 -8.434 1.00 18.42 394 ASN B N 1
ATOM 3675 C CA . ASN B 1 183 ? -5.573 23.580 -8.842 1.00 17.00 394 ASN B CA 1
ATOM 3676 C C . ASN B 1 183 ? -4.884 22.810 -7.718 1.00 15.41 394 ASN B C 1
ATOM 3677 O O . ASN B 1 183 ? -3.829 22.224 -7.939 1.00 16.94 394 ASN B O 1
ATOM 3682 N N . THR B 1 184 ? -5.495 22.781 -6.532 1.00 13.83 395 THR B N 1
ATOM 3683 C CA . THR B 1 184 ? -4.904 22.079 -5.396 1.00 12.10 395 THR B CA 1
ATOM 3684 C C . THR B 1 184 ? -5.927 21.268 -4.610 1.00 11.29 395 THR B C 1
ATOM 3685 O O . THR B 1 184 ? -6.344 21.658 -3.513 1.00 11.24 395 THR B O 1
ATOM 3689 N N . PRO B 1 185 ? -6.335 20.123 -5.168 1.00 12.22 396 PRO B N 1
ATOM 3690 C CA . PRO B 1 185 ? -7.207 19.233 -4.400 1.00 12.09 396 PRO B CA 1
ATOM 3691 C C . PRO B 1 185 ? -6.481 18.710 -3.172 1.00 11.82 396 PRO B C 1
ATOM 3692 O O . PRO B 1 185 ? -5.252 18.676 -3.134 1.00 12.17 396 PRO B O 1
ATOM 3696 N N . PHE B 1 186 ? -7.246 18.310 -2.167 1.00 10.32 397 PHE B N 1
ATOM 3697 C CA . PHE B 1 186 ? -6.669 17.720 -0.972 1.00 9.17 397 PHE B CA 1
ATOM 3698 C C . PHE B 1 186 ? -6.531 16.217 -1.175 1.00 9.42 397 PHE B C 1
ATOM 3699 O O . PHE B 1 186 ? -7.530 15.521 -1.332 1.00 10.08 397 PHE B O 1
ATOM 3707 N N . ARG B 1 187 ? -5.294 15.728 -1.179 1.00 8.43 398 ARG B N 1
ATOM 3708 C CA . ARG B 1 187 ? -5.007 14.321 -1.455 1.00 8.42 398 ARG B CA 1
ATOM 3709 C C . ARG B 1 187 ? -4.260 13.714 -0.270 1.00 8.23 398 ARG B C 1
ATOM 3710 O O . ARG B 1 187 ? -3.043 13.798 -0.175 1.00 8.20 398 ARG B O 1
ATOM 3718 N N . GLN B 1 188 ? -5.006 13.087 0.634 1.00 8.11 399 GLN B N 1
ATOM 3719 C CA . GLN B 1 188 ? -4.442 12.674 1.915 1.00 7.75 399 GLN B CA 1
ATOM 3720 C C . GLN B 1 188 ? -3.446 11.528 1.785 1.00 8.10 399 GLN B C 1
ATOM 3721 O O . GLN B 1 188 ? -2.626 11.333 2.684 1.00 8.41 399 GLN B O 1
ATOM 3727 N N . TRP B 1 189 ? -3.526 10.757 0.697 1.00 8.34 400 TRP B N 1
ATOM 3728 C CA . TRP B 1 189 ? -2.647 9.597 0.532 1.00 9.24 400 TRP B CA 1
ATOM 3729 C C . TRP B 1 189 ? -1.526 9.863 -0.467 1.00 10.64 400 TRP B C 1
ATOM 3730 O O . TRP B 1 189 ? -0.789 8.957 -0.840 1.00 13.80 400 TRP B O 1
ATOM 3741 N N . GLU B 1 190 ? -1.397 11.107 -0.910 1.00 8.49 401 GLU B N 1
ATOM 3742 C CA . GLU B 1 190 ? -0.253 11.483 -1.734 1.00 9.03 401 GLU B CA 1
ATOM 3743 C C . GLU B 1 190 ? 0.731 12.250 -0.862 1.00 8.83 401 GLU B C 1
ATOM 3744 O O . GLU B 1 190 ? 0.375 13.234 -0.219 1.00 8.93 401 GLU B O 1
ATOM 3750 N N . LEU B 1 191 ? 1.979 11.807 -0.835 1.00 9.00 402 LEU B N 1
ATOM 3751 C CA . LEU B 1 191 ? 2.985 12.498 -0.043 1.00 8.75 402 LEU B CA 1
ATOM 3752 C C . LEU B 1 191 ? 3.474 13.758 -0.743 1.00 8.57 402 LEU B C 1
ATOM 3753 O O . LEU B 1 191 ? 3.513 13.833 -1.977 1.00 9.06 402 LEU B O 1
ATOM 3758 N N . PRO B 1 192 ? 3.874 14.764 0.038 1.00 7.81 403 PRO B N 1
ATOM 3759 C CA . PRO B 1 192 ? 4.627 15.869 -0.551 1.00 8.30 403 PRO B CA 1
ATOM 3760 C C . PRO B 1 192 ? 5.919 15.323 -1.119 1.00 7.94 403 PRO B C 1
ATOM 3761 O O . PRO B 1 192 ? 6.354 14.238 -0.725 1.00 8.19 403 PRO B O 1
ATOM 3765 N N . ASN B 1 193 ? 6.535 16.073 -2.022 1.00 7.76 404 ASN B N 1
ATOM 3766 C CA . ASN B 1 193 ? 7.931 15.856 -2.349 1.00 7.93 404 ASN B CA 1
ATOM 3767 C C . ASN B 1 193 ? 8.711 16.730 -1.391 1.00 7.46 404 ASN B C 1
ATOM 3768 O O . ASN B 1 193 ? 8.808 17.944 -1.575 1.00 7.79 404 ASN B O 1
ATOM 3773 N N . TYR B 1 194 ? 9.228 16.119 -0.334 1.00 7.46 405 TYR B N 1
ATOM 3774 C CA . TYR B 1 194 ? 9.803 16.865 0.766 1.00 7.34 405 TYR B CA 1
ATOM 3775 C C . TYR B 1 194 ? 11.017 17.714 0.381 1.00 7.01 405 TYR B C 1
ATOM 3776 O O . TYR B 1 194 ? 11.319 18.689 1.074 1.00 7.27 405 TYR B O 1
ATOM 3785 N N . SER B 1 195 ? 11.703 17.357 -0.708 1.00 7.60 406 SER B N 1
ATOM 3786 C CA . SER B 1 195 ? 12.824 18.163 -1.194 1.00 7.86 406 SER B CA 1
ATOM 3787 C C . SER B 1 195 ? 12.488 19.006 -2.416 1.00 8.29 406 SER B C 1
ATOM 3788 O O . SER B 1 195 ? 13.386 19.591 -3.027 1.00 9.91 406 SER B O 1
ATOM 3791 N N . GLY B 1 196 ? 11.212 19.075 -2.774 1.00 7.92 407 GLY B N 1
ATOM 3792 C CA . GLY B 1 196 ? 10.797 19.896 -3.897 1.00 8.80 407 GLY B CA 1
ATOM 3793 C C . GLY B 1 196 ? 10.374 19.100 -5.117 1.00 9.10 407 GLY B C 1
ATOM 3794 O O . GLY B 1 196 ? 10.481 17.865 -5.168 1.00 8.61 407 GLY B O 1
ATOM 3795 N N . ALA B 1 197 ? 9.886 19.815 -6.123 1.00 9.88 408 ALA B N 1
ATOM 3796 C CA . ALA B 1 197 ? 9.342 19.164 -7.302 1.00 10.31 408 ALA B CA 1
ATOM 3797 C C . ALA B 1 197 ? 10.325 18.172 -7.914 1.00 10.32 408 ALA B C 1
ATOM 3798 O O . ALA B 1 197 ? 11.506 18.477 -8.082 1.00 9.65 408 ALA B O 1
ATOM 3800 N N . LEU B 1 198 ? 9.822 16.982 -8.236 1.00 10.46 409 LEU B N 1
ATOM 3801 C CA . LEU B 1 198 ? 10.575 15.983 -9.002 1.00 11.62 409 LEU B CA 1
ATOM 3802 C C . LEU B 1 198 ? 11.770 15.396 -8.241 1.00 11.81 409 LEU B C 1
ATOM 3803 O O . LEU B 1 198 ? 12.693 14.849 -8.854 1.00 14.22 409 LEU B O 1
ATOM 3808 N N . THR B 1 199 ? 11.742 15.499 -6.912 1.00 10.73 410 THR B N 1
ATOM 3809 C CA . THR B 1 199 ? 12.766 14.880 -6.065 1.00 9.77 410 THR B CA 1
ATOM 3810 C C . THR B 1 199 ? 12.231 13.616 -5.384 1.00 9.16 410 THR B C 1
ATOM 3811 O O . THR B 1 199 ? 11.018 13.391 -5.331 1.00 10.41 410 THR B O 1
ATOM 3815 N N . LEU B 1 200 ? 13.147 12.808 -4.853 1.00 8.63 411 LEU B N 1
ATOM 3816 C CA . LEU B 1 200 ? 12.806 11.541 -4.194 1.00 9.40 411 LEU B CA 1
ATOM 3817 C C . LEU B 1 200 ? 12.701 11.690 -2.686 1.00 9.53 411 LEU B C 1
ATOM 3818 O O . LEU B 1 200 ? 13.625 12.181 -2.038 1.00 11.60 411 LEU B O 1
ATOM 3823 N N . ASN B 1 201 ? 11.601 11.228 -2.107 1.00 8.44 412 ASN B N 1
ATOM 3824 C CA . ASN B 1 201 ? 11.487 11.219 -0.660 1.00 8.74 412 ASN B CA 1
ATOM 3825 C C . ASN B 1 201 ? 12.432 10.207 -0.038 1.00 9.05 412 ASN B C 1
ATOM 3826 O O . ASN B 1 201 ? 12.797 9.206 -0.664 1.00 10.74 412 ASN B O 1
ATOM 3831 N N . THR B 1 202 ? 12.825 10.481 1.201 1.00 9.12 413 THR B N 1
ATOM 3832 C CA . THR B 1 202 ? 13.791 9.664 1.914 1.00 9.55 413 THR B CA 1
ATOM 3833 C C . THR B 1 202 ? 13.282 9.284 3.299 1.00 9.85 413 THR B C 1
ATOM 3834 O O . THR B 1 202 ? 12.434 9.977 3.876 1.00 9.77 413 THR B O 1
ATOM 3838 N N . ASN B 1 203 ? 13.811 8.180 3.822 1.00 10.28 414 ASN B N 1
ATOM 3839 C CA . ASN B 1 203 ? 13.628 7.815 5.221 1.00 10.76 414 ASN B CA 1
ATOM 3840 C C . ASN B 1 203 ? 12.172 7.602 5.601 1.00 10.28 414 ASN B C 1
ATOM 3841 O O . ASN B 1 203 ? 11.789 7.847 6.741 1.00 10.58 414 ASN B O 1
ATOM 3846 N N . LEU B 1 204 ? 11.368 7.126 4.657 1.00 9.77 415 LEU B N 1
ATOM 3847 C CA . LEU B 1 204 ? 9.935 6.998 4.882 1.00 9.55 415 LEU B CA 1
ATOM 3848 C C . LEU B 1 204 ? 9.547 5.796 5.731 1.00 9.73 415 LEU B C 1
ATOM 3849 O O . LEU B 1 204 ? 10.116 4.710 5.593 1.00 11.13 415 LEU B O 1
ATOM 3854 N N . ALA B 1 205 ? 8.555 5.986 6.595 1.00 8.87 416 ALA B N 1
ATOM 3855 C CA . ALA B 1 205 ? 7.831 4.857 7.166 1.00 9.51 416 ALA B CA 1
ATOM 3856 C C . ALA B 1 205 ? 7.180 4.106 5.995 1.00 9.58 416 ALA B C 1
ATOM 3857 O O . ALA B 1 205 ? 6.732 4.731 5.033 1.00 9.71 416 ALA B O 1
ATOM 3859 N N . PRO B 1 206 ? 7.129 2.762 6.058 1.00 11.05 417 PRO B N 1
ATOM 3860 C CA . PRO B 1 206 ? 6.653 1.983 4.904 1.00 11.82 417 PRO B CA 1
ATOM 3861 C C . PRO B 1 206 ? 5.155 2.096 4.622 1.00 11.04 417 PRO B C 1
ATOM 3862 O O . PRO B 1 206 ? 4.357 2.443 5.501 1.00 10.93 417 PRO B O 1
ATOM 3866 N N . ALA B 1 207 ? 4.779 1.781 3.384 1.00 11.52 418 ALA B N 1
ATOM 3867 C CA . ALA B 1 207 ? 3.372 1.665 3.026 1.00 11.95 418 ALA B CA 1
ATOM 3868 C C . ALA B 1 207 ? 2.746 0.521 3.808 1.00 11.95 418 ALA B C 1
ATOM 3869 O O . ALA B 1 207 ? 3.429 -0.434 4.185 1.00 12.86 418 ALA B O 1
ATOM 3871 N N . VAL B 1 208 ? 1.443 0.618 4.039 1.00 11.18 419 VAL B N 1
ATOM 3872 C CA . VAL B 1 208 ? 0.718 -0.408 4.769 1.00 11.84 419 VAL B CA 1
ATOM 3873 C C . VAL B 1 208 ? -0.495 -0.901 3.977 1.00 12.27 419 VAL B C 1
ATOM 3874 O O . VAL B 1 208 ? -1.042 -0.187 3.131 1.00 12.90 419 VAL B O 1
ATOM 3878 N N . GLY B 1 209 ? -0.913 -2.128 4.264 1.00 13.20 420 GLY B N 1
ATOM 3879 C CA . GLY B 1 209 ? -2.090 -2.684 3.634 1.00 14.11 420 GLY B CA 1
ATOM 3880 C C . GLY B 1 209 ? -2.400 -4.025 4.245 1.00 14.70 420 GLY B C 1
ATOM 3881 O O . GLY B 1 209 ? -1.581 -4.572 4.985 1.00 14.52 420 GLY B O 1
ATOM 3882 N N . PRO B 1 210 ? -3.592 -4.555 3.956 1.00 14.77 421 PRO B N 1
ATOM 3883 C CA . PRO B 1 210 ? -3.963 -5.873 4.471 1.00 16.44 421 PRO B CA 1
ATOM 3884 C C . PRO B 1 210 ? -3.159 -6.970 3.771 1.00 18.51 421 PRO B C 1
ATOM 3885 O O . PRO B 1 210 ? -2.718 -6.781 2.635 1.00 20.25 421 PRO B O 1
ATOM 3889 N N . ASN B 1 211 ? -2.947 -8.087 4.459 1.00 19.69 422 ASN B N 1
ATOM 3890 C CA . ASN B 1 211 ? -2.281 -9.245 3.873 1.00 21.83 422 ASN B CA 1
ATOM 3891 C C . ASN B 1 211 ? -2.985 -10.539 4.272 1.00 20.69 422 ASN B C 1
ATOM 3892 O O . ASN B 1 211 ? -2.350 -11.552 4.556 1.00 22.68 422 ASN B O 1
ATOM 3897 N N . PHE B 1 212 ? -4.310 -10.484 4.298 1.00 18.82 423 PHE B N 1
ATOM 3898 C CA . PHE B 1 212 ? -5.132 -11.637 4.633 1.00 17.38 423 PHE B CA 1
ATOM 3899 C C . PHE B 1 212 ? -6.430 -11.474 3.867 1.00 16.79 423 PHE B C 1
ATOM 3900 O O . PHE B 1 212 ? -6.965 -10.366 3.779 1.00 17.58 423 PHE B O 1
ATOM 3908 N N . PRO B 1 213 ? -6.942 -12.570 3.290 1.00 16.49 424 PRO B N 1
ATOM 3909 C CA . PRO B 1 213 ? -8.121 -12.406 2.436 1.00 16.17 424 PRO B CA 1
ATOM 3910 C C . PRO B 1 213 ? -9.313 -11.837 3.202 1.00 15.15 424 PRO B C 1
ATOM 3911 O O . PRO B 1 213 ? -9.581 -12.249 4.333 1.00 15.42 424 PRO B O 1
ATOM 3915 N N . GLY B 1 214 ? -10.020 -10.902 2.579 1.00 14.18 425 GLY B N 1
ATOM 3916 C CA . GLY B 1 214 ? -11.220 -10.328 3.157 1.00 13.10 425 GLY B CA 1
ATOM 3917 C C . GLY B 1 214 ? -10.982 -9.172 4.111 1.00 11.83 425 GLY B C 1
ATOM 3918 O O . GLY B 1 214 ? -11.936 -8.664 4.703 1.00 11.97 425 GLY B O 1
ATOM 3919 N N . GLU B 1 215 ? -9.725 -8.760 4.272 1.00 11.54 426 GLU B N 1
ATOM 3920 C CA . GLU B 1 215 ? -9.405 -7.699 5.229 1.00 10.95 426 GLU B CA 1
ATOM 3921 C C . GLU B 1 215 ? -9.152 -6.345 4.573 1.00 10.68 426 GLU B C 1
ATOM 3922 O O . GLU B 1 215 ? -8.700 -6.263 3.435 1.00 11.75 426 GLU B O 1
ATOM 3928 N N . GLN B 1 216 ? -9.465 -5.289 5.320 1.00 9.98 427 GLN B N 1
ATOM 3929 C CA . GLN B 1 216 ? -9.214 -3.904 4.944 1.00 10.63 427 GLN B CA 1
ATOM 3930 C C . GLN B 1 216 ? -8.647 -3.182 6.149 1.00 9.17 427 GLN B C 1
ATOM 3931 O O . GLN B 1 216 ? -8.874 -3.593 7.288 1.00 9.22 427 GLN B O 1
ATOM 3937 N N . ILE B 1 217 ? -7.924 -2.096 5.909 1.00 8.62 428 ILE B N 1
ATOM 3938 C CA . ILE B 1 217 ? -7.486 -1.261 7.010 1.00 8.12 428 ILE B CA 1
ATOM 3939 C C . ILE B 1 217 ? -8.696 -0.559 7.628 1.00 8.12 428 ILE B C 1
ATOM 3940 O O . ILE B 1 217 ? -9.633 -0.172 6.926 1.00 8.63 428 ILE B O 1
ATOM 3945 N N . LEU B 1 218 ? -8.671 -0.436 8.954 1.00 7.72 429 LEU B N 1
ATOM 3946 C CA . LEU B 1 218 ? -9.597 0.414 9.697 1.00 7.70 429 LEU B CA 1
ATOM 3947 C C . LEU B 1 218 ? -8.844 1.653 10.159 1.00 7.78 429 LEU B C 1
ATOM 3948 O O . LEU B 1 218 ? -7.796 1.538 10.793 1.00 8.55 429 LEU B O 1
ATOM 3953 N N . PHE B 1 219 ? -9.388 2.825 9.837 1.00 7.36 430 PHE B N 1
ATOM 3954 C CA . PHE B 1 219 ? -8.752 4.106 10.124 1.00 7.96 430 PHE B CA 1
ATOM 3955 C C . PHE B 1 219 ? -9.502 4.862 11.204 1.00 7.93 430 PHE B C 1
ATOM 3956 O O . PHE B 1 219 ? -10.704 4.673 11.385 1.00 8.28 430 PHE B O 1
ATOM 3964 N N . PHE B 1 220 ? -8.782 5.752 11.885 1.00 7.17 431 PHE B N 1
ATOM 3965 C CA . PHE B 1 220 ? -9.377 6.725 12.795 1.00 6.84 431 PHE B CA 1
ATOM 3966 C C . PHE B 1 220 ? -9.487 8.027 11.997 1.00 7.08 431 PHE B C 1
ATOM 3967 O O . PHE B 1 220 ? -8.475 8.583 11.556 1.00 7.36 431 PHE B O 1
ATOM 3975 N N . ARG B 1 221 ? -10.719 8.483 11.773 1.00 7.74 432 ARG B N 1
ATOM 3976 C CA . ARG B 1 221 ? -10.993 9.568 10.832 1.00 7.81 432 ARG B CA 1
ATOM 3977 C C . ARG B 1 221 ? -11.438 10.845 11.537 1.00 7.58 432 ARG B C 1
ATOM 3978 O O . ARG B 1 221 ? -12.226 10.794 12.484 1.00 7.80 432 ARG B O 1
ATOM 3986 N N . SER B 1 222 ? -10.935 11.982 11.051 1.00 7.37 433 SER B N 1
ATOM 3987 C CA . SER B 1 222 ? -11.412 13.297 11.460 1.00 8.34 433 SER B CA 1
ATOM 3988 C C . SER B 1 222 ? -11.904 14.089 10.257 1.00 8.37 433 SER B C 1
ATOM 3989 O O . SER B 1 222 ? -11.251 14.122 9.206 1.00 9.13 433 SER B O 1
ATOM 3992 N N . ASN B 1 223 ? -13.045 14.751 10.424 1.00 9.19 434 ASN B N 1
ATOM 3993 C CA . ASN B 1 223 ? -13.512 15.747 9.468 1.00 11.30 434 ASN B CA 1
ATOM 3994 C C . ASN B 1 223 ? -13.003 17.100 9.952 1.00 10.72 434 ASN B C 1
ATOM 3995 O O . ASN B 1 223 ? -13.550 17.670 10.898 1.00 12.78 434 ASN B O 1
ATOM 4000 N N . VAL B 1 224 ? -11.934 17.589 9.332 1.00 9.84 435 VAL B N 1
ATOM 4001 C CA . VAL B 1 224 ? -11.238 18.771 9.828 1.00 10.22 435 VAL B CA 1
ATOM 4002 C C . VAL B 1 224 ? -11.755 20.030 9.142 1.00 9.78 435 VAL B C 1
ATOM 4003 O O . VAL B 1 224 ? -12.376 19.956 8.083 1.00 10.55 435 VAL B O 1
ATOM 4007 N N . PRO B 1 225 ? -11.518 21.200 9.749 1.00 9.60 436 PRO B N 1
ATOM 4008 C CA . PRO B 1 225 ? -12.111 22.407 9.170 1.00 10.53 436 PRO B CA 1
ATOM 4009 C C . PRO B 1 225 ? -11.634 22.668 7.745 1.00 9.69 436 PRO B C 1
ATOM 4010 O O . PRO B 1 225 ? -10.448 22.553 7.436 1.00 9.15 436 PRO B O 1
ATOM 4014 N N . SER B 1 226 ? -12.579 23.018 6.880 1.00 10.98 437 SER B N 1
ATOM 4015 C CA . SER B 1 226 ? -12.271 23.425 5.513 1.00 12.26 437 SER B CA 1
ATOM 4016 C C . SER B 1 226 ? -12.466 24.925 5.377 1.00 10.96 437 SER B C 1
ATOM 4017 O O . SER B 1 226 ? -13.586 25.418 5.486 1.00 11.37 437 SER B O 1
ATOM 4020 N N . VAL B 1 227 ? -11.380 25.655 5.137 1.00 10.98 438 VAL B N 1
ATOM 4021 C CA . VAL B 1 227 ? -11.456 27.114 5.149 1.00 11.01 438 VAL B CA 1
ATOM 4022 C C . VAL B 1 227 ? -11.706 27.717 3.772 1.00 10.93 438 VAL B C 1
ATOM 4023 O O . VAL B 1 227 ? -11.990 28.907 3.660 1.00 11.70 438 VAL B O 1
ATOM 4027 N N . GLN B 1 228 ? -11.598 26.890 2.736 1.00 9.54 439 GLN B N 1
ATOM 4028 C CA . GLN B 1 228 ? -11.916 27.297 1.373 1.00 10.29 439 GLN B CA 1
ATOM 4029 C C . GLN B 1 228 ? -12.320 26.043 0.621 1.00 10.86 439 GLN B C 1
ATOM 4030 O O . GLN B 1 228 ? -11.596 25.050 0.643 1.00 11.05 439 GLN B O 1
ATOM 4036 N N . GLY B 1 229 ? -13.474 26.081 -0.038 1.00 13.18 440 GLY B N 1
ATOM 4037 C CA . GLY B 1 229 ? -14.002 24.911 -0.719 1.00 14.57 440 GLY B CA 1
ATOM 4038 C C . GLY B 1 229 ? -15.094 24.221 0.084 1.00 14.15 440 GLY B C 1
ATOM 4039 O O . GLY B 1 229 ? -15.112 24.297 1.311 1.00 15.42 440 GLY B O 1
ATOM 4040 N N . GLY B 1 230 ? -16.001 23.529 -0.599 1.00 13.43 441 GLY B N 1
ATOM 4041 C CA . GLY B 1 230 ? -17.135 22.911 0.067 1.00 13.96 441 GLY B CA 1
ATOM 4042 C C . GLY B 1 230 ? -17.007 21.436 0.408 1.00 13.74 441 GLY B C 1
ATOM 4043 O O . GLY B 1 230 ? -17.858 20.884 1.098 1.00 14.71 441 GLY B O 1
ATOM 4044 N N . GLN B 1 231 ? -15.957 20.785 -0.076 1.00 13.02 442 GLN B N 1
ATOM 4045 C CA . GLN B 1 231 ? -15.775 19.368 0.200 1.00 14.73 442 GLN B CA 1
ATOM 4046 C C . GLN B 1 231 ? -15.390 19.199 1.656 1.00 15.64 442 GLN B C 1
ATOM 4047 O O . GLN B 1 231 ? -14.519 19.903 2.152 1.00 15.73 442 GLN B O 1
ATOM 4053 N N . PRO B 1 232 ? -16.049 18.269 2.354 1.00 16.85 443 PRO B N 1
ATOM 4054 C CA . PRO B 1 232 ? -15.597 17.956 3.709 1.00 17.47 443 PRO B CA 1
ATOM 4055 C C . PRO B 1 232 ? -14.199 17.372 3.616 1.00 16.60 443 PRO B C 1
ATOM 4056 O O . PRO B 1 232 ? -13.927 16.558 2.732 1.00 19.87 443 PRO B O 1
ATOM 4060 N N . ILE B 1 233 ? -13.308 17.806 4.496 1.00 12.94 444 ILE B N 1
ATOM 4061 C CA . ILE B 1 233 ? -11.938 17.328 4.463 1.00 11.82 444 ILE B CA 1
ATOM 4062 C C . ILE B 1 233 ? -11.787 16.200 5.477 1.00 12.10 444 ILE B C 1
ATOM 4063 O O . ILE B 1 233 ? -11.913 16.408 6.690 1.00 14.89 444 ILE B O 1
ATOM 4068 N N . GLU B 1 234 ? -11.537 14.995 4.981 1.00 10.82 445 GLU B N 1
ATOM 4069 C CA . GLU B 1 234 ? -11.432 13.822 5.838 1.00 10.69 445 GLU B CA 1
ATOM 4070 C C . GLU B 1 234 ? -9.982 13.363 5.907 1.00 10.11 445 GLU B C 1
ATOM 4071 O O . GLU B 1 234 ? -9.333 13.162 4.882 1.00 10.67 445 GLU B O 1
ATOM 4077 N N . ILE B 1 235 ? -9.473 13.225 7.126 1.00 8.56 446 ILE B N 1
ATOM 4078 C CA . ILE B 1 235 ? -8.102 12.788 7.335 1.00 8.51 446 ILE B CA 1
ATOM 4079 C C . ILE B 1 235 ? -8.103 11.521 8.185 1.00 7.21 446 ILE B C 1
ATOM 4080 O O . ILE B 1 235 ? -8.613 11.517 9.311 1.00 7.70 446 ILE B O 1
ATOM 4085 N N . ASP B 1 236 ? -7.562 10.451 7.611 1.00 7.41 447 ASP B N 1
ATOM 4086 C CA . ASP B 1 236 ? -7.516 9.133 8.237 1.00 7.85 447 ASP B CA 1
ATOM 4087 C C . ASP B 1 236 ? -6.138 8.866 8.818 1.00 7.75 447 ASP B C 1
ATOM 4088 O O . ASP B 1 236 ? -5.135 9.016 8.115 1.00 8.97 447 ASP B O 1
ATOM 4093 N N . CYS B 1 237 ? -6.071 8.465 10.088 1.00 7.45 448 CYS B N 1
ATOM 4094 C CA . CYS B 1 237 ? -4.787 8.049 10.650 1.00 7.28 448 CYS B CA 1
ATOM 4095 C C . CYS B 1 237 ? -4.802 6.568 11.019 1.00 6.93 448 CYS B C 1
ATOM 4096 O O . CYS B 1 237 ? -5.866 5.967 11.208 1.00 6.92 448 CYS B O 1
ATOM 4099 N N . LEU B 1 238 ? -3.613 5.982 11.100 1.00 6.67 449 LEU B N 1
ATOM 4100 C CA . LEU B 1 238 ? -3.500 4.547 11.357 1.00 7.01 449 LEU B CA 1
ATOM 4101 C C . LEU B 1 238 ? -3.777 4.199 12.821 1.00 6.62 449 LEU B C 1
ATOM 4102 O O . LEU B 1 238 ? -4.415 3.184 13.128 1.00 7.16 449 LEU B O 1
ATOM 4107 N N . ILE B 1 239 ? -3.269 5.042 13.713 1.00 6.99 450 ILE B N 1
ATOM 4108 C CA . ILE B 1 239 ? -3.526 4.959 15.142 1.00 6.90 450 ILE B CA 1
ATOM 4109 C C . ILE B 1 239 ? -3.624 6.400 15.644 1.00 6.60 450 ILE B C 1
ATOM 4110 O O . ILE B 1 239 ? -2.998 7.301 15.081 1.00 6.90 450 ILE B O 1
ATOM 4115 N N . PRO B 1 240 ? -4.432 6.632 16.687 1.00 6.36 451 PRO B N 1
ATOM 4116 C CA . PRO B 1 240 ? -4.555 7.992 17.222 1.00 6.75 451 PRO B CA 1
ATOM 4117 C C . PRO B 1 240 ? -3.297 8.416 17.967 1.00 6.74 451 PRO B C 1
ATOM 4118 O O . PRO B 1 240 ? -2.456 7.595 18.338 1.00 6.45 451 PRO B O 1
ATOM 4122 N N . GLN B 1 241 ? -3.167 9.719 18.186 1.00 6.61 452 GLN B N 1
ATOM 4123 C CA . GLN B 1 241 ? -1.968 10.240 18.813 1.00 6.01 452 GLN B CA 1
ATOM 4124 C C . GLN B 1 241 ? -1.751 9.656 20.200 1.00 6.26 452 GLN B C 1
ATOM 4125 O O . GLN B 1 241 ? -0.617 9.422 20.601 1.00 6.51 452 GLN B O 1
ATOM 4131 N N . GLU B 1 242 ? -2.835 9.416 20.935 1.00 6.35 453 GLU B N 1
ATOM 4132 C CA . GLU B 1 242 ? -2.713 8.835 22.263 1.00 6.68 453 GLU B CA 1
ATOM 4133 C C . GLU B 1 242 ? -2.096 7.438 22.233 1.00 6.92 453 GLU B C 1
ATOM 4134 O O . GLU B 1 242 ? -1.446 7.030 23.198 1.00 6.99 453 GLU B O 1
ATOM 4140 N N . TRP B 1 243 ? -2.321 6.682 21.156 1.00 6.69 454 TRP B N 1
ATOM 4141 C CA . TRP B 1 243 ? -1.702 5.368 21.039 1.00 7.05 454 TRP B CA 1
ATOM 4142 C C . TRP B 1 243 ? -0.214 5.504 20.731 1.00 6.56 454 TRP B C 1
ATOM 4143 O O . TRP B 1 243 ? 0.603 4.742 21.250 1.00 6.98 454 TRP B O 1
ATOM 4154 N N . VAL B 1 244 ? 0.152 6.477 19.897 1.00 6.42 455 VAL B N 1
ATOM 4155 C CA . VAL B 1 244 ? 1.565 6.769 19.685 1.00 7.39 455 VAL B CA 1
ATOM 4156 C C . VAL B 1 244 ? 2.232 7.027 21.039 1.00 6.84 455 VAL B C 1
ATOM 4157 O O . VAL B 1 244 ? 3.264 6.441 21.363 1.00 7.41 455 VAL B O 1
ATOM 4161 N N . SER B 1 245 ? 1.634 7.907 21.836 1.00 6.85 456 SER B N 1
ATOM 4162 C CA . SER B 1 245 ? 2.194 8.247 23.139 1.00 6.97 456 SER B CA 1
ATOM 4163 C C . SER B 1 245 ? 2.263 7.045 24.064 1.00 7.11 456 SER B C 1
ATOM 4164 O O . SER B 1 245 ? 3.241 6.862 24.780 1.00 7.45 456 SER B O 1
ATOM 4167 N N . HIS B 1 246 ? 1.206 6.242 24.057 1.00 6.92 457 HIS B N 1
ATOM 4168 C CA . HIS B 1 246 ? 1.127 5.074 24.930 1.00 7.20 457 HIS B CA 1
ATOM 4169 C C . HIS B 1 246 ? 2.199 4.041 24.583 1.00 7.14 457 HIS B C 1
ATOM 4170 O O . HIS B 1 246 ? 2.893 3.532 25.471 1.00 8.20 457 HIS B O 1
ATOM 4177 N N . PHE B 1 247 ? 2.333 3.722 23.296 1.00 7.59 458 PHE B N 1
ATOM 4178 C CA . PHE B 1 247 ? 3.302 2.709 22.885 1.00 8.16 458 PHE B CA 1
ATOM 4179 C C . PHE B 1 247 ? 4.721 3.198 23.160 1.00 7.65 458 PHE B C 1
ATOM 4180 O O . PHE B 1 247 ? 5.586 2.430 23.585 1.00 8.64 458 PHE B O 1
ATOM 4188 N N . TYR B 1 248 ? 4.968 4.478 22.899 1.00 7.41 459 TYR B N 1
ATOM 4189 C CA . TYR B 1 248 ? 6.266 5.051 23.198 1.00 9.22 459 TYR B CA 1
ATOM 4190 C C . TYR B 1 248 ? 6.609 4.878 24.684 1.00 9.03 459 TYR B C 1
ATOM 4191 O O . TYR B 1 248 ? 7.722 4.480 25.023 1.00 10.34 459 TYR B O 1
ATOM 4200 N N . GLN B 1 249 ? 5.655 5.181 25.565 1.00 9.27 460 GLN B N 1
ATOM 4201 C CA . GLN B 1 249 ? 5.870 5.057 27.008 1.00 10.57 460 GLN B CA 1
ATOM 4202 C C . GLN B 1 249 ? 6.084 3.613 27.441 1.00 10.02 460 GLN B C 1
ATOM 4203 O O . GLN B 1 249 ? 7.026 3.298 28.177 1.00 11.63 460 GLN B O 1
ATOM 4209 N N . GLU B 1 250 ? 5.176 2.741 27.016 1.00 9.78 461 GLU B N 1
ATOM 4210 C CA . GLU B 1 250 ? 5.174 1.370 27.501 1.00 10.37 461 GLU B CA 1
ATOM 4211 C C . GLU B 1 250 ? 6.321 0.549 26.920 1.00 11.13 461 GLU B C 1
ATOM 4212 O O . GLU B 1 250 ? 6.973 -0.231 27.625 1.00 11.93 461 GLU B O 1
ATOM 4218 N N . SER B 1 251 ? 6.549 0.720 25.623 1.00 11.20 462 SER B N 1
ATOM 4219 C CA . SER B 1 251 ? 7.555 -0.055 24.905 1.00 12.58 462 SER B CA 1
ATOM 4220 C C . SER B 1 251 ? 7.465 -1.544 25.242 1.00 12.32 462 SER B C 1
ATOM 4221 O O . SER B 1 251 ? 8.473 -2.203 25.496 1.00 13.04 462 SER B O 1
ATOM 4224 N N . ALA B 1 252 ? 6.250 -2.076 25.253 1.00 11.33 463 ALA B N 1
ATOM 4225 C CA . ALA B 1 252 ? 6.063 -3.493 25.535 1.00 11.35 463 ALA B CA 1
ATOM 4226 C C . ALA B 1 252 ? 6.522 -4.317 24.337 1.00 11.39 463 ALA B C 1
ATOM 4227 O O . ALA B 1 252 ? 6.196 -3.991 23.206 1.00 10.79 463 ALA B O 1
ATOM 4229 N N . PRO B 1 253 ? 7.270 -5.402 24.579 1.00 12.30 464 PRO B N 1
ATOM 4230 C CA . PRO B 1 253 ? 7.739 -6.219 23.454 1.00 13.04 464 PRO B CA 1
ATOM 4231 C C . PRO B 1 253 ? 6.570 -6.814 22.680 1.00 11.37 464 PRO B C 1
ATOM 4232 O O . PRO B 1 253 ? 5.598 -7.267 23.291 1.00 12.78 464 PRO B O 1
ATOM 4236 N N . SER B 1 254 ? 6.656 -6.813 21.355 1.00 11.62 465 SER B N 1
ATOM 4237 C CA . SER B 1 254 ? 5.621 -7.432 20.542 1.00 11.77 465 SER B CA 1
ATOM 4238 C C . SER B 1 254 ? 5.842 -8.938 20.512 1.00 12.82 465 SER B C 1
ATOM 4239 O O . SER B 1 254 ? 6.842 -9.415 19.979 1.00 15.07 465 SER B O 1
ATOM 4242 N N . GLN B 1 255 ? 4.909 -9.686 21.085 1.00 10.50 466 GLN B N 1
ATOM 4243 C CA . GLN B 1 255 ? 5.104 -11.121 21.254 1.00 11.73 466 GLN B CA 1
ATOM 4244 C C . GLN B 1 255 ? 4.723 -11.934 20.024 1.00 11.85 466 GLN B C 1
ATOM 4245 O O . GLN B 1 255 ? 5.035 -13.116 19.942 1.00 12.48 466 GLN B O 1
ATOM 4251 N N . SER B 1 256 ? 4.038 -11.297 19.083 1.00 11.50 467 SER B N 1
ATOM 4252 C CA . SER B 1 256 ? 3.849 -11.847 17.747 1.00 11.74 467 SER B CA 1
ATOM 4253 C C . SER B 1 256 ? 3.698 -10.653 16.822 1.00 11.81 467 SER B C 1
ATOM 4254 O O . SER B 1 256 ? 3.858 -9.512 17.252 1.00 12.27 467 SER B O 1
ATOM 4257 N N . ASP B 1 257 ? 3.380 -10.904 15.561 1.00 11.71 468 ASP B N 1
ATOM 4258 C CA . ASP B 1 257 ? 3.218 -9.819 14.604 1.00 12.48 468 ASP B CA 1
ATOM 4259 C C . ASP B 1 257 ? 1.817 -9.235 14.628 1.00 10.47 468 ASP B C 1
ATOM 4260 O O . ASP B 1 257 ? 1.566 -8.224 13.983 1.00 10.09 468 ASP B O 1
ATOM 4265 N N . VAL B 1 258 ? 0.906 -9.873 15.356 1.00 10.05 469 VAL B N 1
ATOM 4266 C CA . VAL B 1 258 ? -0.499 -9.499 15.304 1.00 10.71 469 VAL B CA 1
ATOM 4267 C C . VAL B 1 258 ? -1.143 -9.540 16.682 1.00 9.40 469 VAL B C 1
ATOM 4268 O O . VAL B 1 258 ? -1.203 -10.597 17.316 1.00 9.98 469 VAL B O 1
ATOM 4272 N N . ALA B 1 259 ? -1.650 -8.393 17.128 1.00 9.28 470 ALA B N 1
ATOM 4273 C CA . ALA B 1 259 ? -2.403 -8.294 18.375 1.00 9.52 470 ALA B CA 1
ATOM 4274 C C . ALA B 1 259 ? -3.896 -8.322 18.062 1.00 9.67 470 ALA B C 1
ATOM 4275 O O . ALA B 1 259 ? -4.374 -7.570 17.215 1.00 12.38 470 ALA B O 1
ATOM 4277 N N . LEU B 1 260 ? -4.638 -9.190 18.738 1.00 7.87 471 LEU B N 1
ATOM 4278 C CA . LEU B 1 260 ? -6.085 -9.213 18.603 1.00 8.50 471 LEU B CA 1
ATOM 4279 C C . LEU B 1 260 ? -6.701 -8.192 19.561 1.00 7.89 471 LEU B C 1
ATOM 4280 O O . LEU B 1 260 ? -6.478 -8.246 20.780 1.00 8.18 471 LEU B O 1
ATOM 4285 N N . VAL B 1 261 ? -7.462 -7.257 19.001 1.00 7.20 472 VAL B N 1
ATOM 4286 C CA . VAL B 1 261 ? -8.118 -6.222 19.778 1.00 7.82 472 VAL B CA 1
ATOM 4287 C C . VAL B 1 261 ? -9.615 -6.298 19.535 1.00 7.84 472 VAL B C 1
ATOM 4288 O O . VAL B 1 261 ? -10.062 -6.744 18.477 1.00 8.18 472 VAL B O 1
ATOM 4292 N N . ARG B 1 262 ? -10.386 -5.888 20.532 1.00 8.08 473 ARG B N 1
ATOM 4293 C CA . ARG B 1 262 ? -11.835 -5.870 20.423 1.00 9.09 473 ARG B CA 1
ATOM 4294 C C . ARG B 1 262 ? -12.372 -4.521 20.851 1.00 8.21 473 ARG B C 1
ATOM 4295 O O . ARG B 1 262 ? -11.797 -3.848 21.706 1.00 8.92 473 ARG B O 1
ATOM 4303 N N . TYR B 1 263 ? -13.475 -4.123 20.238 1.00 8.58 474 TYR B N 1
ATOM 4304 C CA . TYR B 1 263 ? -14.127 -2.874 20.594 1.00 9.06 474 TYR B CA 1
ATOM 4305 C C . TYR B 1 263 ? -15.275 -3.243 21.512 1.00 9.30 474 TYR B C 1
ATOM 4306 O O . TYR B 1 263 ? -16.206 -3.918 21.086 1.00 10.87 474 TYR B O 1
ATOM 4315 N N . VAL B 1 264 ? -15.184 -2.841 22.777 1.00 9.15 475 VAL B N 1
ATOM 4316 C CA . VAL B 1 264 ? -16.160 -3.247 23.784 1.00 10.00 475 VAL B CA 1
ATOM 4317 C C . VAL B 1 264 ? -17.113 -2.116 24.123 1.00 10.13 475 VAL B C 1
ATOM 4318 O O . VAL B 1 264 ? -16.730 -0.946 24.115 1.00 10.92 475 VAL B O 1
ATOM 4322 N N . ASN B 1 265 ? -18.357 -2.472 24.419 1.00 10.70 476 ASN B N 1
ATOM 4323 C CA . ASN B 1 265 ? -19.313 -1.529 24.974 1.00 13.44 476 ASN B CA 1
ATOM 4324 C C . ASN B 1 265 ? -19.437 -1.825 26.458 1.00 14.23 476 ASN B C 1
ATOM 4325 O O . ASN B 1 265 ? -20.018 -2.836 26.832 1.00 14.59 476 ASN B O 1
ATOM 4330 N N . PRO B 1 266 ? -18.876 -0.958 27.315 1.00 15.26 477 PRO B N 1
ATOM 4331 C CA . PRO B 1 266 ? -18.918 -1.240 28.754 1.00 18.15 477 PRO B CA 1
ATOM 4332 C C . PRO B 1 266 ? -20.341 -1.199 29.310 1.00 20.74 477 PRO B C 1
ATOM 4333 O O . PRO B 1 266 ? -20.592 -1.732 30.395 1.00 23.30 477 PRO B O 1
ATOM 4337 N N . ASP B 1 267 ? -21.262 -0.580 28.576 1.00 22.70 478 ASP B N 1
ATOM 4338 C CA . ASP B 1 267 ? -22.659 -0.509 29.002 1.00 25.01 478 ASP B CA 1
ATOM 4339 C C . ASP B 1 267 ? -23.312 -1.887 28.994 1.00 24.60 478 ASP B C 1
ATOM 4340 O O . ASP B 1 267 ? -24.238 -2.151 29.763 1.00 26.12 478 ASP B O 1
ATOM 4345 N N . THR B 1 268 ? -22.832 -2.761 28.113 1.00 22.69 479 THR B N 1
ATOM 4346 C CA . THR B 1 268 ? -23.397 -4.100 27.972 1.00 21.05 479 THR B CA 1
ATOM 4347 C C . THR B 1 268 ? -22.387 -5.187 28.334 1.00 20.01 479 THR B C 1
ATOM 4348 O O . THR B 1 268 ? -22.759 -6.333 28.583 1.00 21.42 479 THR B O 1
ATOM 4352 N N . GLY B 1 269 ? -21.109 -4.826 28.348 1.00 18.39 480 GLY B N 1
ATOM 4353 C CA . GLY B 1 269 ? -20.045 -5.787 28.569 1.00 17.98 480 GLY B CA 1
ATOM 4354 C C . GLY B 1 269 ? -19.777 -6.649 27.347 1.00 17.60 480 GLY B C 1
ATOM 4355 O O . GLY B 1 269 ? -19.009 -7.607 27.407 1.00 21.03 480 GLY B O 1
ATOM 4356 N N . ARG B 1 270 ? -20.403 -6.311 26.227 1.00 14.48 481 ARG B N 1
ATOM 4357 C CA . ARG B 1 270 ? -20.267 -7.118 25.021 1.00 13.68 481 ARG B CA 1
ATOM 4358 C C . ARG B 1 270 ? -19.391 -6.416 24.000 1.00 12.53 481 ARG B C 1
ATOM 4359 O O . ARG B 1 270 ? -19.335 -5.183 23.940 1.00 13.29 481 ARG B O 1
ATOM 4367 N N . THR B 1 271 ? -18.698 -7.190 23.181 1.00 12.53 482 THR B N 1
ATOM 4368 C CA . THR B 1 271 ? -17.928 -6.552 22.132 1.00 13.57 482 THR B CA 1
ATOM 4369 C C . THR B 1 271 ? -18.734 -6.359 20.857 1.00 12.43 482 THR B C 1
ATOM 4370 O O . THR B 1 271 ? -19.682 -7.099 20.557 1.00 14.30 482 THR B O 1
ATOM 4374 N N . ILE B 1 272 ? -18.331 -5.323 20.133 1.00 11.87 483 ILE B N 1
ATOM 4375 C CA . ILE B 1 272 ? -19.004 -4.861 18.935 1.00 12.34 483 ILE B CA 1
ATOM 4376 C C . ILE B 1 272 ? -18.362 -5.490 17.709 1.00 11.46 483 ILE B C 1
ATOM 4377 O O . ILE B 1 272 ? -19.049 -5.942 16.799 1.00 12.20 483 ILE B O 1
ATOM 4382 N N . PHE B 1 273 ? -17.038 -5.510 17.695 1.00 9.82 484 PHE B N 1
ATOM 4383 C CA . PHE B 1 273 ? -16.290 -6.148 16.621 1.00 9.42 484 PHE B CA 1
ATOM 4384 C C . PHE B 1 273 ? -14.881 -6.433 17.103 1.00 8.16 484 PHE B C 1
ATOM 4385 O O . PHE B 1 273 ? -14.478 -5.970 18.176 1.00 9.62 484 PHE B O 1
ATOM 4393 N N . GLU B 1 274 ? -14.141 -7.210 16.318 1.00 8.21 485 GLU B N 1
ATOM 4394 C CA . GLU B 1 274 ? -12.748 -7.494 16.610 1.00 8.13 485 GLU B CA 1
ATOM 4395 C C . GLU B 1 274 ? -11.885 -7.143 15.405 1.00 7.87 485 GLU B C 1
ATOM 4396 O O . GLU B 1 274 ? -12.378 -7.015 14.275 1.00 8.52 485 GLU B O 1
ATOM 4402 N N . ALA B 1 275 ? -10.595 -6.985 15.651 1.00 7.54 486 ALA B N 1
ATOM 4403 C CA . ALA B 1 275 ? -9.691 -6.493 14.633 1.00 8.03 486 ALA B CA 1
ATOM 4404 C C . ALA B 1 275 ? -8.277 -6.963 14.924 1.00 7.53 486 ALA B C 1
ATOM 4405 O O . ALA B 1 275 ? -7.968 -7.358 16.055 1.00 7.93 486 ALA B O 1
ATOM 4407 N N . LYS B 1 276 ? -7.420 -6.899 13.909 1.00 7.79 487 LYS B N 1
ATOM 4408 C CA . LYS B 1 276 ? -5.993 -7.139 14.075 1.00 8.32 487 LYS B CA 1
ATOM 4409 C C . LYS B 1 276 ? -5.244 -5.824 14.173 1.00 7.95 487 LYS B C 1
ATOM 4410 O O . LYS B 1 276 ? -5.362 -4.966 13.300 1.00 9.06 487 LYS B O 1
ATOM 4416 N N . LEU B 1 277 ? -4.469 -5.678 15.236 1.00 7.80 488 LEU B N 1
ATOM 4417 C CA . LEU B 1 277 ? -3.561 -4.552 15.380 1.00 8.22 488 LEU B CA 1
ATOM 4418 C C . LEU B 1 277 ? -2.167 -5.093 15.078 1.00 7.70 488 LEU B C 1
ATOM 4419 O O . LEU B 1 277 ? -1.591 -5.874 15.840 1.00 7.97 488 LEU B O 1
ATOM 4424 N N . HIS B 1 278 ? -1.669 -4.719 13.911 1.00 7.85 489 HIS B N 1
ATOM 4425 C CA . HIS B 1 278 ? -0.398 -5.206 13.404 1.00 7.91 489 HIS B CA 1
ATOM 4426 C C . HIS B 1 278 ? 0.785 -4.552 14.110 1.00 7.98 489 HIS B C 1
ATOM 4427 O O . HIS B 1 278 ? 0.723 -3.378 14.472 1.00 8.43 489 HIS B O 1
ATOM 4434 N N . ARG B 1 279 ? 1.863 -5.311 14.283 1.00 8.66 490 ARG B N 1
ATOM 4435 C CA . ARG B 1 279 ? 3.060 -4.829 14.971 1.00 10.13 490 ARG B CA 1
ATOM 4436 C C . ARG B 1 279 ? 3.566 -3.516 14.371 1.00 9.12 490 ARG B C 1
ATOM 4437 O O . ARG B 1 279 ? 4.115 -2.668 15.075 1.00 9.58 490 ARG B O 1
ATOM 4445 N N . GLN B 1 280 ? 3.367 -3.365 13.067 1.00 10.16 491 GLN B N 1
ATOM 4446 C CA A GLN B 1 280 ? 3.795 -2.174 12.338 0.50 10.11 491 GLN B CA 1
ATOM 4447 C CA B GLN B 1 280 ? 3.787 -2.176 12.342 0.50 10.16 491 GLN B CA 1
ATOM 4448 C C . GLN B 1 280 ? 3.043 -0.909 12.769 1.00 9.70 491 GLN B C 1
ATOM 4449 O O . GLN B 1 280 ? 3.502 0.192 12.513 1.00 10.71 491 GLN B O 1
ATOM 4460 N N . GLY B 1 281 ? 1.887 -1.071 13.413 1.00 8.91 492 GLY B N 1
ATOM 4461 C CA . GLY B 1 281 ? 1.113 0.047 13.934 1.00 8.88 492 GLY B CA 1
ATOM 4462 C C . GLY B 1 281 ? -0.083 0.456 13.089 1.00 7.75 492 GLY B C 1
ATOM 4463 O O . GLY B 1 281 ? -0.282 1.642 12.810 1.00 8.66 492 GLY B O 1
ATOM 4464 N N . PHE B 1 282 ? -0.897 -0.511 12.689 1.00 7.87 493 PHE B N 1
ATOM 4465 C CA . PHE B 1 282 ? -2.140 -0.212 11.993 1.00 7.37 493 PHE B CA 1
ATOM 4466 C C . PHE B 1 282 ? -3.096 -1.375 12.194 1.00 6.91 493 PHE B C 1
ATOM 4467 O O . PHE B 1 282 ? -2.677 -2.452 12.624 1.00 8.12 493 PHE B O 1
ATOM 4475 N N . ILE B 1 283 ? -4.369 -1.142 11.890 1.00 7.85 494 ILE B N 1
ATOM 4476 C CA . ILE B 1 283 ? -5.439 -2.084 12.188 1.00 7.99 494 ILE B CA 1
ATOM 4477 C C . ILE B 1 283 ? -6.078 -2.602 10.907 1.00 7.49 494 ILE B C 1
ATOM 4478 O O . ILE B 1 283 ? -6.304 -1.835 9.974 1.00 7.61 494 ILE B O 1
ATOM 4483 N N . THR B 1 284 ? -6.375 -3.900 10.864 1.00 7.59 495 THR B N 1
ATOM 4484 C CA . THR B 1 284 ? -7.220 -4.431 9.806 1.00 8.15 495 THR B CA 1
ATOM 4485 C C . THR B 1 284 ? -8.437 -5.132 10.399 1.00 7.97 495 THR B C 1
ATOM 4486 O O . THR B 1 284 ? -8.411 -5.629 11.538 1.00 8.33 495 THR B O 1
ATOM 4490 N N . ILE B 1 285 ? -9.502 -5.154 9.602 1.00 8.43 496 ILE B N 1
ATOM 4491 C CA . ILE B 1 285 ? -10.758 -5.798 9.948 1.00 8.86 496 ILE B CA 1
ATOM 4492 C C . ILE B 1 285 ? -11.228 -6.636 8.767 1.00 8.98 496 ILE B C 1
ATOM 4493 O O . ILE B 1 285 ? -10.817 -6.406 7.629 1.00 9.34 496 ILE B O 1
ATOM 4498 N N . ALA B 1 286 ? -12.079 -7.620 9.042 1.00 9.15 497 ALA B N 1
ATOM 4499 C CA . ALA B 1 286 ? -12.697 -8.420 7.992 1.00 10.13 497 ALA B CA 1
ATOM 4500 C C . ALA B 1 286 ? -13.931 -7.677 7.503 1.00 11.42 497 ALA B C 1
ATOM 4501 O O . ALA B 1 286 ? -15.003 -7.764 8.106 1.00 13.06 497 ALA B O 1
ATOM 4503 N N . ALA B 1 287 ? -13.764 -6.918 6.424 1.00 11.58 498 ALA B N 1
ATOM 4504 C CA . ALA B 1 287 ? -14.812 -6.037 5.935 1.00 12.69 498 ALA B CA 1
ATOM 4505 C C . ALA B 1 287 ? -14.610 -5.758 4.460 1.00 13.06 498 ALA B C 1
ATOM 4506 O O . ALA B 1 287 ? -13.512 -5.924 3.924 1.00 13.35 498 ALA B O 1
ATOM 4508 N N . THR B 1 288 ? -15.681 -5.327 3.807 1.00 14.39 499 THR B N 1
ATOM 4509 C CA . THR B 1 288 ? -15.603 -4.866 2.433 1.00 16.98 499 THR B CA 1
ATOM 4510 C C . THR B 1 288 ? -16.290 -3.511 2.334 1.00 18.17 499 THR B C 1
ATOM 4511 O O . THR B 1 288 ? -17.147 -3.171 3.153 1.00 20.57 499 THR B O 1
ATOM 4515 N N . GLY B 1 289 ? -15.889 -2.727 1.346 1.00 17.34 500 GLY B N 1
ATOM 4516 C CA . GLY B 1 289 ? -16.548 -1.469 1.072 1.00 16.76 500 GLY B CA 1
ATOM 4517 C C . GLY B 1 289 ? -15.894 -0.277 1.733 1.00 15.60 500 GLY B C 1
ATOM 4518 O O . GLY B 1 289 ? -15.021 -0.409 2.596 1.00 14.91 500 GLY B O 1
ATOM 4519 N N . SER B 1 290 ? -16.330 0.901 1.307 1.00 15.72 501 SER B N 1
ATOM 4520 C CA . SER B 1 290 ? -15.835 2.157 1.835 1.00 16.07 501 SER B CA 1
ATOM 4521 C C . SER B 1 290 ? -16.950 2.804 2.631 1.00 16.11 501 SER B C 1
ATOM 4522 O O . SER B 1 290 ? -17.908 3.324 2.063 1.00 18.13 501 SER B O 1
ATOM 4525 N N . ASN B 1 291 ? -16.831 2.767 3.949 1.00 16.11 502 ASN B N 1
ATOM 4526 C CA . ASN B 1 291 ? -17.854 3.345 4.799 1.00 16.59 502 ASN B CA 1
ATOM 4527 C C . ASN B 1 291 ? -17.397 3.469 6.237 1.00 14.48 502 ASN B C 1
ATOM 4528 O O . ASN B 1 291 ? -16.385 2.892 6.636 1.00 13.12 502 ASN B O 1
ATOM 4533 N N . PRO B 1 292 ? -18.148 4.240 7.024 1.00 15.32 503 PRO B N 1
ATOM 4534 C CA . PRO B 1 292 ? -17.843 4.342 8.446 1.00 14.60 503 PRO B CA 1
ATOM 4535 C C . PRO B 1 292 ? -18.094 3.015 9.149 1.00 14.16 503 PRO B C 1
ATOM 4536 O O . PRO B 1 292 ? -18.868 2.172 8.684 1.00 15.55 503 PRO B O 1
ATOM 4540 N N . VAL B 1 293 ? -17.409 2.838 10.268 1.00 13.28 504 VAL B N 1
ATOM 4541 C CA . VAL B 1 293 ? -17.663 1.733 11.173 1.00 13.62 504 VAL B CA 1
ATOM 4542 C C . VAL B 1 293 ? -18.258 2.345 12.431 1.00 13.71 504 VAL B C 1
ATOM 4543 O O . VAL B 1 293 ? -17.597 3.104 13.141 1.00 13.61 504 VAL B O 1
ATOM 4547 N N . VAL B 1 294 ? -19.522 2.039 12.685 1.00 14.75 505 VAL B N 1
ATOM 4548 C CA . VAL B 1 294 ? -20.258 2.688 13.756 1.00 15.41 505 VAL B CA 1
ATOM 4549 C C . VAL B 1 294 ? -19.946 2.046 15.102 1.00 15.33 505 VAL B C 1
ATOM 4550 O O . VAL B 1 294 ? -19.944 0.826 15.231 1.00 16.40 505 VAL B O 1
ATOM 4554 N N . VAL B 1 295 ? -19.658 2.877 16.097 1.00 13.62 506 VAL B N 1
ATOM 4555 C CA . VAL B 1 295 ? -19.396 2.394 17.448 1.00 13.65 506 VAL B CA 1
ATOM 4556 C C . VAL B 1 295 ? -20.195 3.188 18.470 1.00 13.50 506 VAL B C 1
ATOM 4557 O O . VAL B 1 295 ? -20.538 4.347 18.232 1.00 13.57 506 VAL B O 1
ATOM 4561 N N . PRO B 1 296 ? -20.505 2.564 19.615 1.00 14.01 507 PRO B N 1
ATOM 4562 C CA . PRO B 1 296 ? -21.186 3.289 20.693 1.00 14.20 507 PRO B CA 1
ATOM 4563 C C . PRO B 1 296 ? -20.266 4.353 21.288 1.00 13.66 507 PRO B C 1
ATOM 4564 O O . PRO B 1 296 ? -19.062 4.136 21.381 1.00 12.52 507 PRO B O 1
ATOM 4568 N N . PRO B 1 297 ? -20.828 5.496 21.696 1.00 15.03 508 PRO B N 1
ATOM 4569 C CA . PRO B 1 297 ? -20.007 6.585 22.239 1.00 15.29 508 PRO B CA 1
ATOM 4570 C C . PRO B 1 297 ? -19.170 6.190 23.455 1.00 14.13 508 PRO B C 1
ATOM 4571 O O . PRO B 1 297 ? -18.104 6.766 23.658 1.00 14.39 508 PRO B O 1
ATOM 4575 N N . ASN B 1 298 ? -19.649 5.238 24.252 1.00 13.89 509 ASN B N 1
ATOM 4576 C CA . ASN B 1 298 ? -18.935 4.832 25.461 1.00 14.70 509 ASN B CA 1
ATOM 4577 C C . ASN B 1 298 ? -17.989 3.669 25.227 1.00 12.50 509 ASN B C 1
ATOM 4578 O O . ASN B 1 298 ? -17.285 3.248 26.142 1.00 12.52 509 ASN B O 1
ATOM 4583 N N . GLY B 1 299 ? -17.987 3.137 24.011 1.00 11.45 510 GLY B N 1
ATOM 4584 C CA . GLY B 1 299 ? -17.174 1.974 23.710 1.00 11.04 510 GLY B CA 1
ATOM 4585 C C . GLY B 1 299 ? -15.707 2.322 23.569 1.00 9.85 510 GLY B C 1
ATOM 4586 O O . GLY B 1 299 ? -15.347 3.490 23.403 1.00 10.03 510 GLY B O 1
ATOM 4587 N N . TYR B 1 300 ? -14.847 1.312 23.649 1.00 9.66 511 TYR B N 1
ATOM 4588 C CA . TYR B 1 300 ? -13.423 1.529 23.436 1.00 9.73 511 TYR B CA 1
ATOM 4589 C C . TYR B 1 300 ? -12.696 0.269 22.985 1.00 8.32 511 TYR B C 1
ATOM 4590 O O . TYR B 1 300 ? -13.141 -0.860 23.223 1.00 8.72 511 TYR B O 1
ATOM 4599 N N . PHE B 1 301 ? -11.567 0.483 22.323 1.00 8.53 512 PHE B N 1
ATOM 4600 C CA . PHE B 1 301 ? -10.690 -0.609 21.941 1.00 9.38 512 PHE B CA 1
ATOM 4601 C C . PHE B 1 301 ? -9.963 -1.191 23.142 1.00 9.01 512 PHE B C 1
ATOM 4602 O O . PHE B 1 301 ? -9.594 -0.473 24.071 1.00 9.62 512 PHE B O 1
ATOM 4610 N N . ARG B 1 302 ? -9.709 -2.490 23.082 1.00 9.00 513 ARG B N 1
ATOM 4611 C CA . ARG B 1 302 ? -9.091 -3.210 24.172 1.00 9.85 513 ARG B CA 1
ATOM 4612 C C . ARG B 1 302 ? -8.215 -4.323 23.591 1.00 8.60 513 ARG B C 1
ATOM 4613 O O . ARG B 1 302 ? -8.627 -5.004 22.653 1.00 9.23 513 ARG B O 1
ATOM 4621 N N . PHE B 1 303 ? -7.014 -4.501 24.136 1.00 7.83 514 PHE B N 1
ATOM 4622 C CA . PHE B 1 303 ? -6.145 -5.603 23.731 1.00 8.03 514 PHE B CA 1
ATOM 4623 C C . PHE B 1 303 ? -6.522 -6.886 24.453 1.00 8.19 514 PHE B C 1
ATOM 4624 O O . PHE B 1 303 ? -6.590 -6.928 25.687 1.00 9.42 514 PHE B O 1
ATOM 4632 N N . ASP B 1 304 ? -6.753 -7.937 23.675 1.00 8.08 515 ASP B N 1
ATOM 4633 C CA . ASP B 1 304 ? -7.160 -9.220 24.232 1.00 8.50 515 ASP B CA 1
ATOM 4634 C C . ASP B 1 304 ? -6.049 -10.274 24.219 1.00 8.36 515 ASP B C 1
ATOM 4635 O O . ASP B 1 304 ? -5.822 -10.923 25.236 1.00 8.91 515 ASP B O 1
ATOM 4640 N N . SER B 1 305 ? -5.347 -10.455 23.106 1.00 8.29 516 SER B N 1
ATOM 4641 C CA . SER B 1 305 ? -4.239 -11.408 23.102 1.00 8.49 516 SER B CA 1
ATOM 4642 C C . SER B 1 305 ? -3.391 -11.263 21.851 1.00 8.33 516 SER B C 1
ATOM 4643 O O . SER B 1 305 ? -3.818 -10.659 20.870 1.00 9.01 516 SER B O 1
ATOM 4646 N N . TRP B 1 306 ? -2.189 -11.824 21.883 1.00 7.98 517 TRP B N 1
ATOM 4647 C CA . TRP B 1 306 ? -1.413 -11.989 20.660 1.00 8.82 517 TRP B CA 1
ATOM 4648 C C . TRP B 1 306 ? -2.002 -13.161 19.890 1.00 9.19 517 TRP B C 1
ATOM 4649 O O . TRP B 1 306 ? -2.471 -14.125 20.491 1.00 10.51 517 TRP B O 1
ATOM 4660 N N . VAL B 1 307 ? -2.030 -13.056 18.567 1.00 9.22 518 VAL B N 1
ATOM 4661 C CA . VAL B 1 307 ? -2.449 -14.163 17.725 1.00 9.90 518 VAL B CA 1
ATOM 4662 C C . VAL B 1 307 ? -1.426 -14.235 16.600 1.00 11.53 518 VAL B C 1
ATOM 4663 O O . VAL B 1 307 ? -0.310 -13.757 16.738 1.00 12.47 518 VAL B O 1
ATOM 4667 N N . ASN B 1 308 ? -1.779 -14.799 15.467 1.00 15.68 519 ASN B N 1
ATOM 4668 C CA . ASN B 1 308 ? -0.801 -14.802 14.406 1.00 18.21 519 ASN B CA 1
ATOM 4669 C C . ASN B 1 308 ? -1.431 -14.485 13.081 1.00 17.94 519 ASN B C 1
ATOM 4670 O O . ASN B 1 308 ? -2.623 -14.189 13.014 1.00 18.82 519 ASN B O 1
ATOM 4675 N N . GLN B 1 309 ? -0.618 -14.549 12.035 1.00 17.75 520 GLN B N 1
ATOM 4676 C CA . GLN B 1 309 ? -1.028 -14.124 10.714 1.00 18.79 520 GLN B CA 1
ATOM 4677 C C . GLN B 1 309 ? -2.180 -14.948 10.168 1.00 17.02 520 GLN B C 1
ATOM 4678 O O . GLN B 1 309 ? -2.826 -14.532 9.210 1.00 19.69 520 GLN B O 1
ATOM 4684 N N . PHE B 1 310 ? -2.431 -16.123 10.747 1.00 13.78 521 PHE B N 1
ATOM 4685 C CA . PHE B 1 310 ? -3.479 -16.994 10.218 1.00 13.45 521 PHE B CA 1
ATOM 4686 C C . PHE B 1 310 ? -4.825 -16.826 10.921 1.00 12.48 521 PHE B C 1
ATOM 4687 O O . PHE B 1 310 ? -5.801 -17.463 10.544 1.00 12.08 521 PHE B O 1
ATOM 4695 N N . TYR B 1 311 ? -4.888 -15.966 11.933 1.00 11.60 522 TYR B N 1
ATOM 4696 C CA . TYR B 1 311 ? -6.135 -15.792 12.670 1.00 10.98 522 TYR B CA 1
ATOM 4697 C C . TYR B 1 311 ? -7.214 -15.205 11.765 1.00 11.41 522 TYR B C 1
ATOM 4698 O O . TYR B 1 311 ? -7.017 -14.151 11.160 1.00 12.43 522 TYR B O 1
ATOM 4707 N N . ALA B 1 312 ? -8.349 -15.888 11.673 1.00 11.46 523 ALA B N 1
ATOM 4708 C CA . ALA B 1 312 ? -9.458 -15.412 10.861 1.00 11.33 523 ALA B CA 1
ATOM 4709 C C . ALA B 1 312 ? -10.414 -14.608 11.735 1.00 11.66 523 ALA B C 1
ATOM 4710 O O . ALA B 1 312 ? -10.975 -15.139 12.696 1.00 13.71 523 ALA B O 1
ATOM 4712 N N . LEU B 1 313 ? -10.584 -13.327 11.411 1.00 10.15 524 LEU B N 1
ATOM 4713 C CA . LEU B 1 313 ? -11.468 -12.444 12.171 1.00 10.05 524 LEU B CA 1
ATOM 4714 C C . LEU B 1 313 ? -12.938 -12.729 11.899 1.00 10.48 524 LEU B C 1
ATOM 4715 O O . LEU B 1 313 ? -13.308 -13.159 10.801 1.00 11.29 524 LEU B O 1
ATOM 4720 N N . ALA B 1 314 ? -13.776 -12.477 12.900 1.00 10.78 525 ALA B N 1
ATOM 4721 C CA . ALA B 1 314 ? -15.216 -12.467 12.686 1.00 11.10 525 ALA B CA 1
ATOM 4722 C C . ALA B 1 314 ? -15.540 -11.313 11.736 1.00 11.01 525 ALA B C 1
ATOM 4723 O O . ALA B 1 314 ? -15.141 -10.172 11.973 1.00 11.00 525 ALA B O 1
ATOM 4725 N N . PRO B 1 315 ? -16.249 -11.608 10.642 1.00 13.22 526 PRO B N 1
ATOM 4726 C CA . PRO B 1 315 ? -16.557 -10.579 9.645 1.00 15.83 526 PRO B CA 1
ATOM 4727 C C . PRO B 1 315 ? -17.477 -9.496 10.188 1.00 18.08 526 PRO B C 1
ATOM 4728 O O . PRO B 1 315 ? -18.321 -9.760 11.046 1.00 19.64 526 PRO B O 1
ATOM 4732 N N . MET B 1 316 ? -17.298 -8.283 9.678 1.00 19.32 527 MET B N 1
ATOM 4733 C CA . MET B 1 316 ? -18.224 -7.187 9.917 1.00 22.24 527 MET B CA 1
ATOM 4734 C C . MET B 1 316 ? -18.901 -6.903 8.586 1.00 25.46 527 MET B C 1
ATOM 4735 O O . MET B 1 316 ? -19.979 -6.305 8.524 1.00 27.17 527 MET B O 1
#

Radius of gyration: 23.6 Å; Cα contacts (8 Å, |Δi|>4): 1794; chains: 2; bounding box: 53×66×65 Å

InterPro domains:
  IPR004005 Calicivirus coat protein [PF00915] (10-274)
  IPR013643 Calicivirus coat protein C-terminal [PF08435] (303-535)
  IPR029053 Viral coat protein subunit [G3DSA:2.60.120.20] (1-222)
  IPR033703 Picornavirus/Calicivirus coat protein [cd00205] (84-217)

Secondary structure (DSSP, 8-state):
-PPP------GGG-B-SSSSSB--EEEEE--TT--B--SSS-B-TTS-B-TT--S-GGGTT-EEEEE-S----SS-SEEEEEE-TTS----TTSSSSSSTT---SBSEEEEEEE-S-B--SSTTTT-EEEEEETTSTT-BGGGTEEEEEEEES-PPSS-EEEEEEEEEE--TT---BTTSPP-TT-TTS---SPPPPB---STTEEEEEEEEEE-EEESSS-EEEEESS-HHHHHHHHHH-PPPSSSEEEEEEE-TTT--EEEEEEEETTTEEEEE--SSEEE---TT-EEEEEEEE-TTPPPPP-/-PPPP-----BGGG-B-SSSSSB--EEEEE--TTS-B--SSS-B-TTS-B-TT--S-GGGTT-EEEEE-S----SS--EEEEEE-TTSPPP-TTSSSSSSTT---SBSEEEEEEE-S-----STTTT-EEEEEETTSTT-BGGGTEEEEEEEES-PPSS-EEEEEEEEEE-BTTB--BTTSPP-TTSTT----SPPPPB---STTEEEEEEEEEE-EEEBSS-EEEEESS-HHHHHHHHHH----SSSEEEEEEEETTTTEEEEEEEEETTTEEEEE--SSEEE---TT-EEEEEEEE-TTPPPPP-

Organism: NCBI:txid286545

CATH classification: 2.40.510.10 (+1 more: 2.40.30.120)